Protein AF-0000000084345417 (afdb_homodimer)

Nearest PDB structures (foldseek):
  3d70-assembly1_A-2  TM=6.637E-01  e=1.259E-17  synthetic construct
  3iao-assembly1_A-2  TM=6.964E-01  e=3.776E-16  Bacillus subtilis
  5xql-assembly1_A  TM=3.841E-01  e=1.115E-13  Pseudomonas aeruginosa
  5kax-assembly1_A  TM=7.139E-01  e=1.265E-06  Chlorobaculum tepidum TLS
  5xbi-assembly1_A  TM=6.398E-01  e=2.517E-05  Pseudomonas aeruginosa PAO1

Radius of gyration: 34.13 Å; Cα contacts (8 Å, |Δi|>4): 837; chains: 2; bounding box: 63×106×60 Å

Foldseek 3Di:
DVQWAWLVRLCVVLVHDSVVQVVCCVLPLQPAPDADPPPRTGTHHPVCSVSSVLVVLCVVLVNDSVNSNVQSVVVDPVSSVVVVVVSVVSVVVVVVVVVVVVVVVVLLVVLLVVLVVQVVDADWDKDWDAKFKKFKFFDFDDAPCSCVVQVVVSVVVCVVVVFAFHPKKWWKWFQDPVRDIGTTIIITTGDPPTPCPPDPGMDMDHTAMWTKHKDWNPCVVVVVVVVVVVCVVVVFDFGMKMKIWRPNDVPDPNTTMIMIITHTDDD/DVQWAWLVRLCVVLVHDSVVQVVCCVLPLQPAPDADPVPRTGTHHPVCSVSSVLVVLCVVLVNDSVNSNVQSVVVDPVSVVVVVVVSVVSVVVVVVVVVVVVVVVVLLVVLLVVLVVQVVDADWDKDWDAKFKKFKFFDFDDAPCSCVVQVVVSVVVCVVVVFAFHPKKWWKWFQDPVRDIGTTIIITTGDPPTPCPPDPGMDMDHTDMWTKHKDWNVCVVVVVVVVVVVCVVVVWDFGMKMKIWRPNDVPDPNTTMIMIITHTDDD

Solvent-accessible surface area (backbone atoms only — not comparable to full-atom values): 28546 Å² total; per-residue (Å²): 118,88,46,40,37,42,48,67,53,45,18,63,76,68,69,44,56,58,67,53,53,51,49,32,32,73,65,57,53,44,69,58,76,41,63,40,86,86,80,60,48,44,21,34,42,73,79,49,49,60,54,50,53,52,51,53,44,40,46,75,71,65,52,49,69,67,61,47,29,56,49,51,66,64,58,40,52,69,59,45,51,54,53,48,50,52,50,39,51,52,34,52,50,48,38,52,53,34,48,51,43,39,50,53,51,51,52,50,51,50,46,25,51,50,26,45,57,51,62,70,46,82,49,83,42,78,44,77,41,70,64,41,49,26,41,46,28,72,23,84,52,66,61,95,66,50,37,42,34,34,48,48,55,33,50,52,53,35,60,77,64,69,58,51,65,44,92,46,35,34,37,35,33,38,50,44,97,87,67,49,76,42,51,46,26,31,36,34,27,45,38,85,83,40,85,74,66,89,45,97,44,56,46,74,46,73,58,44,44,22,43,32,37,53,36,36,68,87,40,44,69,61,45,51,50,51,52,51,50,52,30,54,75,67,72,47,64,66,62,42,36,34,38,36,60,37,53,58,51,76,68,45,74,79,68,39,38,34,34,39,39,30,51,52,65,79,126,120,86,46,39,36,42,47,68,55,47,19,62,76,68,70,43,55,56,67,54,53,52,49,33,32,74,64,58,55,44,69,59,75,41,62,41,86,88,79,60,48,44,21,33,43,72,80,49,49,59,54,51,53,50,50,52,46,40,45,76,72,64,51,50,68,66,62,47,29,56,51,51,66,63,58,39,51,69,60,44,52,53,52,48,52,52,50,38,52,52,35,51,50,49,37,52,52,35,50,50,42,40,50,52,50,50,51,49,52,50,45,25,52,49,27,46,57,53,63,70,48,79,51,82,40,79,45,78,42,70,63,41,49,26,42,47,29,73,25,83,50,67,62,95,67,50,36,43,34,33,47,47,55,35,48,51,52,37,58,76,64,70,59,50,65,45,92,48,34,34,37,35,33,39,54,46,96,86,65,48,76,43,52,46,26,30,36,35,27,46,39,84,83,41,83,72,66,89,43,98,42,55,47,73,47,73,57,45,46,22,44,31,38,52,36,36,70,86,40,44,68,62,45,52,48,50,50,52,50,51,31,56,77,66,71,49,62,69,65,44,38,34,39,34,61,37,53,58,51,76,69,43,75,79,67,39,38,32,33,38,40,30,49,51,59,80,127

Structure (mmCIF, N/CA/C/O backbone):
data_AF-0000000084345417-model_v1
#
loop_
_entity.id
_entity.type
_entity.pdbx_description
1 polymer 'DNA-binding transcriptional regulator, MerR family'
#
loop_
_atom_site.group_PDB
_atom_site.id
_atom_site.type_symbol
_atom_site.label_atom_id
_atom_site.label_alt_id
_atom_site.label_comp_id
_atom_site.label_asym_id
_atom_site.label_entity_id
_atom_site.label_seq_id
_atom_site.pdbx_PDB_ins_code
_atom_site.Cartn_x
_atom_site.Cartn_y
_atom_site.Cartn_z
_atom_site.occupancy
_atom_site.B_iso_or_equiv
_atom_site.auth_seq_id
_atom_site.auth_comp_id
_atom_site.auth_asym_id
_atom_site.auth_atom_id
_atom_site.pdbx_PDB_model_num
ATOM 1 N N . MET A 1 1 ? -18.344 36.188 8.891 1 42.53 1 MET A N 1
ATOM 2 C CA . MET A 1 1 ? -18.578 34.938 8.18 1 42.53 1 MET A CA 1
ATOM 3 C C . MET A 1 1 ? -17.531 34.719 7.102 1 42.53 1 MET A C 1
ATOM 5 O O . MET A 1 1 ? -17.312 33.594 6.664 1 42.53 1 MET A O 1
ATOM 9 N N . LYS A 1 2 ? -16.828 35.75 6.719 1 53.78 2 LYS A N 1
ATOM 10 C CA . LYS A 1 2 ? -15.945 35.812 5.555 1 53.78 2 LYS A CA 1
ATOM 11 C C . LYS A 1 2 ? -14.656 35.031 5.805 1 53.78 2 LYS A C 1
ATOM 13 O O . LYS A 1 2 ? -14.008 34.562 4.863 1 53.78 2 LYS A O 1
ATOM 18 N N . ASN A 1 3 ? -14.453 34.469 7.133 1 63.22 3 ASN A N 1
ATOM 19 C CA . ASN A 1 3 ? -13.148 33.875 7.469 1 63.22 3 ASN A CA 1
ATOM 20 C C . ASN A 1 3 ? -13.219 32.375 7.574 1 63.22 3 ASN A C 1
ATOM 22 O O . ASN A 1 3 ? -12.273 31.734 8.047 1 63.22 3 ASN A O 1
ATOM 26 N N . LEU A 1 4 ? -14.352 32.031 7.238 1 78.5 4 LEU A N 1
ATOM 27 C CA . LEU A 1 4 ? -14.633 30.609 7.332 1 78.5 4 LEU A CA 1
ATOM 28 C C . LEU A 1 4 ? -14.883 30 5.953 1 78.5 4 LEU A C 1
ATOM 30 O O . LEU A 1 4 ? -15.211 30.719 5.008 1 78.5 4 LEU A O 1
ATOM 34 N N . PHE A 1 5 ? -14.539 28.812 5.812 1 86.5 5 PHE A N 1
ATOM 35 C CA . PHE A 1 5 ? -14.797 28.062 4.59 1 86.5 5 PHE A CA 1
ATOM 36 C C . PHE A 1 5 ? -16.156 27.375 4.648 1 86.5 5 PHE A C 1
ATOM 38 O O . PHE A 1 5 ? -16.484 26.719 5.633 1 86.5 5 PHE A O 1
ATOM 45 N N . SER A 1 6 ? -16.812 27.688 3.621 1 89.31 6 SER A N 1
ATOM 46 C CA . SER A 1 6 ? -18.062 26.938 3.535 1 89.31 6 SER A CA 1
ATOM 47 C C . SER A 1 6 ? -17.797 25.438 3.359 1 89.31 6 SER A C 1
ATOM 49 O O . SER A 1 6 ? -16.703 25.047 2.965 1 89.31 6 SER A O 1
ATOM 51 N N . ILE A 1 7 ? -18.828 24.672 3.66 1 93.62 7 ILE A N 1
ATOM 52 C CA . ILE A 1 7 ? -18.688 23.234 3.549 1 93.62 7 ILE A CA 1
ATOM 53 C C . ILE A 1 7 ? -18.359 22.844 2.107 1 93.62 7 ILE A C 1
ATOM 55 O O . ILE A 1 7 ? -17.609 21.906 1.862 1 93.62 7 ILE A O 1
ATOM 59 N N . GLY A 1 8 ? -18.891 23.547 1.134 1 92.31 8 GLY A N 1
ATOM 60 C CA . GLY A 1 8 ? -18.594 23.312 -0.269 1 92.31 8 GLY A CA 1
ATOM 61 C C . GLY A 1 8 ? -17.141 23.594 -0.624 1 92.31 8 GLY A C 1
ATOM 62 O O . GLY A 1 8 ? -16.516 22.828 -1.359 1 92.31 8 GLY A O 1
ATOM 63 N N . GLU A 1 9 ? -16.641 24.688 -0.145 1 87.81 9 GLU A N 1
ATOM 64 C CA . GLU A 1 9 ? -15.242 25.047 -0.381 1 87.81 9 GLU A CA 1
ATOM 65 C C . GLU A 1 9 ? -14.297 24 0.229 1 87.81 9 GLU A C 1
ATOM 67 O O . GLU A 1 9 ? -13.32 23.594 -0.402 1 87.81 9 GLU A O 1
ATOM 72 N N . VAL A 1 10 ? -14.617 23.656 1.466 1 91.5 10 VAL A N 1
ATOM 73 C CA . VAL A 1 10 ? -13.805 22.672 2.15 1 91.5 10 VAL A CA 1
ATOM 74 C C . VAL A 1 10 ? -13.812 21.359 1.359 1 91.5 10 VAL A C 1
ATOM 76 O O . VAL A 1 10 ? -12.766 20.734 1.175 1 91.5 10 VAL A O 1
ATOM 79 N N . ALA A 1 11 ? -14.93 21.016 0.907 1 93.81 11 ALA A N 1
ATOM 80 C CA . ALA A 1 11 ? -15.07 19.781 0.126 1 93.81 11 ALA A CA 1
ATOM 81 C C . ALA A 1 11 ? -14.156 19.797 -1.096 1 93.81 11 ALA A C 1
ATOM 83 O O . ALA A 1 11 ? -13.492 18.812 -1.396 1 93.81 11 ALA A O 1
ATOM 84 N N . LYS A 1 12 ? -14.094 20.891 -1.739 1 88.5 12 LYS A N 1
ATOM 85 C CA . LYS A 1 12 ? -13.273 21.031 -2.938 1 88.5 12 LYS A CA 1
ATOM 86 C C . LYS A 1 12 ? -11.781 21.016 -2.594 1 88.5 12 LYS A C 1
ATOM 88 O O . LYS A 1 12 ? -11.008 20.281 -3.213 1 88.5 12 LYS A O 1
ATOM 93 N N . ILE A 1 13 ? -11.414 21.781 -1.613 1 85.81 13 ILE A N 1
ATOM 94 C CA . ILE A 1 13 ? -10.008 21.953 -1.25 1 85.81 13 ILE A CA 1
ATOM 95 C C . ILE A 1 13 ? -9.445 20.625 -0.733 1 85.81 13 ILE A C 1
ATOM 97 O O . ILE A 1 13 ? -8.32 20.25 -1.082 1 85.81 13 ILE A O 1
ATOM 101 N N . LYS A 1 14 ? -10.258 19.953 0.09 1 90.12 14 LYS A N 1
ATOM 102 C CA . LYS A 1 14 ? -9.758 18.766 0.772 1 90.12 14 LYS A CA 1
ATOM 103 C C . LYS A 1 14 ? -10.156 17.5 0.031 1 90.12 14 LYS A C 1
ATOM 105 O O . LYS A 1 14 ? -9.82 16.391 0.458 1 90.12 14 LYS A O 1
ATOM 110 N N . LYS A 1 15 ? -10.82 17.719 -1.081 1 89.75 15 LYS A N 1
ATOM 111 C CA . LYS A 1 15 ? -11.234 16.609 -1.924 1 89.75 15 LYS A CA 1
ATOM 112 C C . LYS A 1 15 ? -11.984 15.547 -1.111 1 89.75 15 LYS A C 1
ATOM 114 O O . LYS A 1 15 ? -11.625 14.367 -1.141 1 89.75 15 LYS A O 1
ATOM 119 N N . ILE A 1 16 ? -12.977 15.961 -0.481 1 94.5 16 ILE A N 1
ATOM 120 C CA . ILE A 1 16 ? -13.883 15.125 0.304 1 94.5 16 ILE A CA 1
ATOM 121 C C . ILE A 1 16 ? -15.328 15.523 0.021 1 94.5 16 ILE A C 1
ATOM 123 O O . ILE A 1 16 ? -15.609 16.672 -0.334 1 94.5 16 ILE A O 1
ATOM 127 N N . SER A 1 17 ? -16.203 14.633 0.092 1 96 17 SER A N 1
ATOM 128 C CA . SER A 1 17 ? -17.594 14.938 -0.248 1 96 17 SER A CA 1
ATOM 129 C C . SER A 1 17 ? -18.266 15.727 0.862 1 96 17 SER A C 1
ATOM 131 O O . SER A 1 17 ? -17.922 15.586 2.035 1 96 17 SER A O 1
ATOM 133 N N . ILE A 1 18 ? -19.219 16.5 0.461 1 96.38 18 ILE A N 1
ATOM 134 C CA . ILE A 1 18 ? -20.031 17.234 1.415 1 96.38 18 ILE A CA 1
ATOM 135 C C . ILE A 1 18 ? -20.75 16.266 2.338 1 96.38 18 ILE A C 1
ATOM 137 O O . ILE A 1 18 ? -20.875 16.5 3.541 1 96.38 18 ILE A O 1
ATOM 141 N N . LYS A 1 19 ? -21.172 15.18 1.768 1 96.69 19 LYS A N 1
ATOM 142 C CA . LYS A 1 19 ? -21.859 14.141 2.529 1 96.69 19 LYS A CA 1
ATOM 143 C C . LYS A 1 19 ? -20.984 13.617 3.662 1 96.69 19 LYS A C 1
ATOM 145 O O . LYS A 1 19 ? -21.453 13.438 4.785 1 96.69 19 LYS A O 1
ATOM 150 N N . ALA A 1 20 ? -19.797 13.438 3.418 1 95.94 20 ALA A N 1
ATOM 151 C CA . ALA A 1 20 ? -18.859 12.953 4.434 1 95.94 20 ALA A CA 1
ATOM 152 C C . ALA A 1 20 ? -18.688 13.977 5.551 1 95.94 20 ALA A C 1
ATOM 154 O O . ALA A 1 20 ? -18.703 13.625 6.73 1 95.94 20 ALA A O 1
ATOM 155 N N . LEU A 1 21 ? -18.516 15.258 5.18 1 96.94 21 LEU A N 1
ATOM 156 C CA . LEU A 1 21 ? -18.375 16.328 6.168 1 96.94 21 LEU A CA 1
ATOM 157 C C . LEU A 1 21 ? -19.578 16.391 7.082 1 96.94 21 LEU A C 1
ATOM 159 O O . LEU A 1 21 ? -19.453 16.531 8.297 1 96.94 21 LEU A O 1
ATOM 163 N N . ARG A 1 22 ? -20.734 16.234 6.496 1 95.62 22 ARG A N 1
ATOM 164 C CA . ARG A 1 22 ? -21.969 16.234 7.281 1 95.62 22 ARG A CA 1
ATOM 165 C C . ARG A 1 22 ? -22.016 15.023 8.219 1 95.62 22 ARG A C 1
ATOM 167 O O . ARG A 1 22 ? -22.438 15.148 9.367 1 95.62 22 ARG A O 1
ATOM 174 N N . TYR A 1 23 ? -21.656 13.945 7.68 1 96.25 23 TYR A N 1
ATOM 175 C CA . TYR A 1 23 ? -21.641 12.727 8.484 1 96.25 23 TYR A CA 1
ATOM 176 C C . TYR A 1 23 ? -20.688 12.867 9.664 1 96.25 23 TYR A C 1
ATOM 178 O O . TYR A 1 23 ? -21.031 12.484 10.789 1 96.25 23 TYR A O 1
ATOM 186 N N . TYR A 1 24 ? -19.469 13.375 9.422 1 95.56 24 TYR A N 1
ATOM 187 C CA . TYR A 1 24 ? -18.484 13.539 10.477 1 95.56 24 TYR A CA 1
ATOM 188 C C . TYR A 1 24 ? -18.984 14.5 11.547 1 95.56 24 TYR A C 1
ATOM 190 O O . TYR A 1 24 ? -18.719 14.312 12.734 1 95.56 24 TYR A O 1
ATOM 198 N N . HIS A 1 25 ? -19.672 15.547 11.117 1 95.12 25 HIS A N 1
ATOM 199 C CA . HIS A 1 25 ? -20.297 16.453 12.062 1 95.12 25 HIS A CA 1
ATOM 200 C C . HIS A 1 25 ? -21.344 15.734 12.914 1 95.12 25 HIS A C 1
ATOM 202 O O . HIS A 1 25 ? -21.328 15.852 14.141 1 95.12 25 HIS A O 1
ATOM 208 N N . LYS A 1 26 ? -22.156 14.984 12.266 1 94.88 26 LYS A N 1
ATOM 209 C CA . LYS A 1 26 ? -23.203 14.234 12.953 1 94.88 26 LYS A CA 1
ATOM 210 C C . LYS A 1 26 ? -22.609 13.281 13.984 1 94.88 26 LYS A C 1
ATOM 212 O O . LYS A 1 26 ? -23.156 13.117 15.078 1 94.88 26 LYS A O 1
ATOM 217 N N . MET A 1 27 ? -21.531 12.719 13.688 1 94.56 27 MET A N 1
ATOM 218 C CA . MET A 1 27 ? -20.906 11.719 14.539 1 94.56 27 MET A CA 1
ATOM 219 C C . MET A 1 27 ? -20.047 12.375 15.609 1 94.56 27 MET A C 1
ATOM 221 O O . MET A 1 27 ? -19.469 11.695 16.453 1 94.56 27 MET A O 1
ATOM 225 N N . GLY A 1 28 ? -19.781 13.688 15.492 1 92 28 GLY A N 1
ATOM 226 C CA . GLY A 1 28 ? -19.047 14.422 16.516 1 92 28 GLY A CA 1
ATOM 227 C C . GLY A 1 28 ? -17.547 14.391 16.312 1 92 28 GLY A C 1
ATOM 228 O O . GLY A 1 28 ? -16.797 14.711 17.234 1 92 28 GLY A O 1
ATOM 229 N N . ILE A 1 29 ? -17.078 14.008 15.188 1 93.38 29 ILE A N 1
ATOM 230 C CA . ILE A 1 29 ? -15.656 13.875 14.922 1 93.38 29 ILE A CA 1
ATOM 231 C C . ILE A 1 29 ? -15.117 15.18 14.344 1 93.38 29 ILE A C 1
ATOM 233 O O . ILE A 1 29 ? -13.93 15.492 14.508 1 93.38 29 ILE A O 1
ATOM 237 N N . LEU A 1 30 ? -15.984 15.914 13.617 1 93.81 30 LEU A N 1
ATOM 238 C CA . LEU A 1 30 ? -15.641 17.203 13.008 1 93.81 30 LEU A CA 1
ATOM 239 C C . LEU A 1 30 ? -16.812 18.172 13.094 1 93.81 30 LEU A C 1
ATOM 241 O O . LEU A 1 30 ? -17.688 18.172 12.234 1 93.81 30 LEU A O 1
ATOM 245 N N . ILE A 1 31 ? -16.734 18.984 14.062 1 92.19 31 ILE A N 1
ATOM 246 C CA . ILE A 1 31 ? -17.797 19.953 14.273 1 92.19 31 ILE A CA 1
ATOM 247 C C . ILE A 1 31 ? -17.469 21.25 13.562 1 92.19 31 ILE A C 1
ATOM 249 O O . ILE A 1 31 ? -16.391 21.828 13.766 1 92.19 31 ILE A O 1
ATOM 253 N N . PRO A 1 32 ? -18.406 21.719 12.727 1 93.5 32 PRO A N 1
ATOM 254 C CA . PRO A 1 32 ? -18.141 23 12.078 1 93.5 32 PRO A CA 1
ATOM 255 C C . PRO A 1 32 ? -17.906 24.125 13.078 1 93.5 32 PRO A C 1
ATOM 257 O O . PRO A 1 32 ? -18.516 24.141 14.148 1 93.5 32 PRO A O 1
ATOM 260 N N . ARG A 1 33 ? -17.047 25.031 12.711 1 88.44 33 ARG A N 1
ATOM 261 C CA . ARG A 1 33 ? -16.766 26.188 13.562 1 88.44 33 ARG A CA 1
ATOM 262 C C . ARG A 1 33 ? -17.984 27.078 13.703 1 88.44 33 ARG A C 1
ATOM 264 O O . ARG A 1 33 ? -18.219 27.672 14.758 1 88.44 33 ARG A O 1
ATOM 271 N N . TYR A 1 34 ? -18.766 27.125 12.602 1 89.69 34 TYR A N 1
ATOM 272 C CA . TYR A 1 34 ? -19.969 27.969 12.594 1 89.69 34 TYR A CA 1
ATOM 273 C C . TYR A 1 34 ? -21.062 27.359 11.734 1 89.69 34 TYR A C 1
ATOM 275 O O . TYR A 1 34 ? -20.781 26.766 10.688 1 89.69 34 TYR A O 1
ATOM 283 N N . ILE A 1 35 ? -22.281 27.453 12.195 1 92.44 35 ILE A N 1
ATOM 284 C CA . ILE A 1 35 ? -23.453 27.062 11.422 1 92.44 35 ILE A CA 1
ATOM 285 C C . ILE A 1 35 ? -24.406 28.234 11.297 1 92.44 35 ILE A C 1
ATOM 287 O O . ILE A 1 35 ? -24.844 28.797 12.305 1 92.44 35 ILE A O 1
ATOM 291 N N . ASP A 1 36 ? -24.641 28.484 10.086 1 90.94 36 ASP A N 1
ATOM 292 C CA . ASP A 1 36 ? -25.562 29.594 9.859 1 90.94 36 ASP A CA 1
ATOM 293 C C . ASP A 1 36 ? -26.953 29.281 10.43 1 90.94 36 ASP A C 1
ATOM 295 O O . ASP A 1 36 ? -27.547 28.266 10.094 1 90.94 36 ASP A O 1
ATOM 299 N N . LYS A 1 37 ? -27.422 30.141 11.227 1 90.38 37 LYS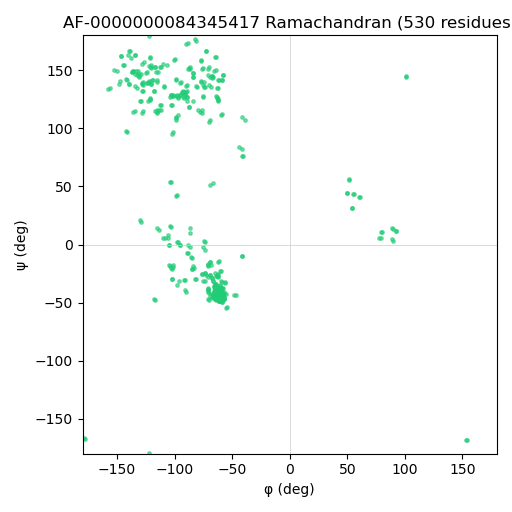 A N 1
ATOM 300 C CA . LYS A 1 37 ? -28.672 29.891 11.945 1 90.38 37 LYS A CA 1
ATOM 301 C C . LYS A 1 37 ? -29.875 29.938 11 1 90.38 37 LYS A C 1
ATOM 303 O O . LYS A 1 37 ? -30.906 29.312 11.258 1 90.38 37 LYS A O 1
ATOM 308 N N . TYR A 1 38 ? -29.797 30.672 9.945 1 91.25 38 TYR A N 1
ATOM 309 C CA . TYR A 1 38 ? -30.906 30.844 9.023 1 91.25 38 TYR A CA 1
ATOM 310 C C . TYR A 1 38 ? -30.875 29.797 7.922 1 91.25 38 TYR A C 1
ATOM 312 O O . TYR A 1 38 ? -31.906 29.188 7.598 1 91.25 38 TYR A O 1
ATOM 320 N N . THR A 1 39 ? -29.703 29.469 7.387 1 89.81 39 THR A N 1
ATOM 321 C CA . THR A 1 39 ? -29.594 28.578 6.238 1 89.81 39 THR A CA 1
ATOM 322 C C . THR A 1 39 ? -29.172 27.172 6.676 1 89.81 39 THR A C 1
ATOM 324 O O . THR A 1 39 ? -29.359 26.203 5.934 1 89.81 39 THR A O 1
ATOM 327 N N . GLY A 1 40 ? -28.578 27.141 7.844 1 90.81 40 GLY A N 1
ATOM 328 C CA . GLY A 1 40 ? -28.047 25.859 8.305 1 90.81 40 GLY A CA 1
ATOM 329 C C . GLY A 1 40 ? -26.719 25.5 7.684 1 90.81 40 GLY A C 1
ATOM 330 O O . GLY A 1 40 ? -26.188 24.406 7.918 1 90.81 40 GLY A O 1
ATOM 331 N N . TYR A 1 41 ? -26.234 26.406 6.961 1 91.12 41 TYR A N 1
ATOM 332 C CA . TYR A 1 41 ? -24.984 26.141 6.238 1 91.12 41 TYR A CA 1
ATOM 333 C C . TYR A 1 41 ? -23.812 26.062 7.195 1 91.12 41 TYR A C 1
ATOM 335 O O . TYR A 1 41 ? -23.719 26.828 8.156 1 91.12 41 TYR A O 1
ATOM 343 N N . ARG A 1 42 ? -22.938 25.078 6.98 1 93.38 42 ARG A N 1
ATOM 344 C CA . ARG A 1 42 ? -21.797 24.812 7.859 1 93.38 42 ARG A CA 1
ATOM 345 C C . ARG A 1 42 ? -20.547 25.516 7.348 1 93.38 42 ARG A C 1
ATOM 347 O O . ARG A 1 42 ? -20.281 25.516 6.145 1 93.38 42 ARG A O 1
ATOM 354 N N . TYR A 1 43 ? -19.797 26.062 8.281 1 91.12 43 TYR A N 1
ATOM 355 C CA . TYR A 1 43 ? -18.547 26.75 7.98 1 91.12 43 TYR A CA 1
ATOM 356 C C . TYR A 1 43 ? -17.422 26.203 8.844 1 91.12 43 TYR A C 1
ATOM 358 O O . TYR A 1 43 ? -17.609 25.922 10.031 1 91.12 43 TYR A O 1
ATOM 366 N N . TYR A 1 44 ? -16.234 26.047 8.195 1 91.31 44 TYR A N 1
ATOM 367 C CA . TYR A 1 44 ? -15.055 25.516 8.859 1 91.31 44 TYR A CA 1
ATOM 368 C C . TYR A 1 44 ? -13.906 26.516 8.828 1 91.31 44 TYR A C 1
ATOM 370 O O . TYR A 1 44 ? -13.844 27.359 7.938 1 91.31 44 TYR A O 1
ATOM 378 N N . SER A 1 45 ? -13.094 26.375 9.812 1 85.31 45 SER A N 1
ATOM 379 C CA . SER A 1 45 ? -11.898 27.219 9.875 1 85.31 45 SER A CA 1
ATOM 380 C C . SER A 1 45 ? -10.664 26.453 9.383 1 85.31 45 SER A C 1
ATOM 382 O O . SER A 1 45 ? -10.672 25.234 9.32 1 85.31 45 SER A O 1
ATOM 384 N N . ILE A 1 46 ? -9.648 27.172 8.992 1 83.19 46 ILE A N 1
ATOM 385 C CA . ILE A 1 46 ? -8.43 26.625 8.398 1 83.19 46 ILE A CA 1
ATOM 386 C C . ILE A 1 46 ? -7.777 25.641 9.375 1 83.19 46 ILE A C 1
ATOM 388 O O . ILE A 1 46 ? -7.18 24.641 8.961 1 83.19 46 ILE A O 1
ATOM 392 N N . ASP A 1 47 ? -7.922 25.891 10.656 1 82.06 47 ASP A N 1
ATOM 393 C CA . ASP A 1 47 ? -7.273 25.062 11.656 1 82.06 47 ASP A CA 1
ATOM 394 C C . ASP A 1 47 ? -7.906 23.672 11.703 1 82.06 47 ASP A C 1
ATOM 396 O O . ASP A 1 47 ? -7.332 22.734 12.273 1 82.06 47 ASP A O 1
ATOM 400 N N . GLN A 1 48 ? -9.07 23.547 11.102 1 88.69 48 GLN A N 1
ATOM 401 C CA . GLN A 1 48 ? -9.758 22.25 11.102 1 88.69 48 GLN A CA 1
ATOM 402 C C . GLN A 1 48 ? -9.328 21.406 9.906 1 88.69 48 GLN A C 1
ATOM 404 O O . GLN A 1 48 ? -9.656 20.219 9.836 1 88.69 48 GLN A O 1
ATOM 409 N N . PHE A 1 49 ? -8.562 21.984 9.016 1 88.81 49 PHE A N 1
ATOM 410 C CA . PHE A 1 49 ? -8.172 21.297 7.793 1 88.81 49 PHE A CA 1
ATOM 411 C C . PHE A 1 49 ? -7.297 20.078 8.117 1 88.81 49 PHE A C 1
ATOM 413 O O . PHE A 1 49 ? -7.434 19.031 7.492 1 88.81 49 PHE A O 1
ATOM 420 N N . ILE A 1 50 ? -6.531 20.266 9.078 1 89.62 50 ILE A N 1
ATOM 421 C CA . ILE A 1 50 ? -5.633 19.172 9.453 1 89.62 50 ILE A CA 1
ATOM 422 C C . ILE A 1 50 ? -6.441 17.984 9.961 1 89.62 50 ILE A C 1
ATOM 424 O O . ILE A 1 50 ? -6.078 16.828 9.734 1 89.62 50 ILE A O 1
ATOM 428 N N . TYR A 1 51 ? -7.535 18.266 10.672 1 93.19 51 TYR A N 1
ATOM 429 C CA . TYR A 1 51 ? -8.398 17.188 11.156 1 93.19 51 TYR A CA 1
ATOM 430 C C . TYR A 1 51 ? -8.969 16.391 9.992 1 93.19 51 TYR A C 1
ATOM 432 O O . TYR A 1 51 ? -9.047 15.156 10.07 1 93.19 51 TYR A O 1
ATOM 440 N N . ILE A 1 52 ? -9.305 17.109 9 1 94.12 52 ILE A N 1
ATOM 441 C CA . ILE A 1 52 ? -9.891 16.484 7.828 1 94.12 52 ILE A CA 1
ATOM 442 C C . ILE A 1 52 ? -8.875 15.523 7.199 1 94.12 52 ILE A C 1
ATOM 444 O O . ILE A 1 52 ? -9.211 14.391 6.852 1 94.12 52 ILE A O 1
ATOM 448 N N . ASP A 1 53 ? -7.699 15.977 7.074 1 92.5 53 ASP A N 1
ATOM 449 C CA . ASP A 1 53 ? -6.652 15.133 6.504 1 92.5 53 ASP A CA 1
ATOM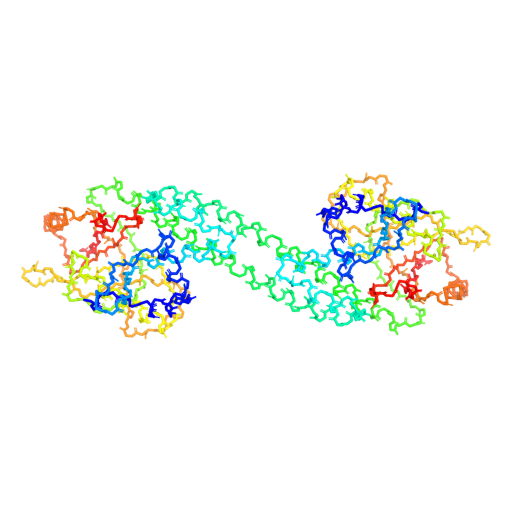 450 C C . ASP A 1 53 ? -6.43 13.883 7.352 1 92.5 53 ASP A C 1
ATOM 452 O O . ASP A 1 53 ? -6.27 12.781 6.812 1 92.5 53 ASP A O 1
ATOM 456 N N . ILE A 1 54 ? -6.402 14.078 8.633 1 94.38 54 ILE A N 1
ATOM 457 C CA . ILE A 1 54 ? -6.207 12.969 9.562 1 94.38 54 ILE A CA 1
ATOM 458 C C . ILE A 1 54 ? -7.352 11.969 9.414 1 94.38 54 ILE A C 1
ATOM 460 O O . ILE A 1 54 ? -7.121 10.766 9.281 1 94.38 54 ILE A O 1
ATOM 464 N N . ILE A 1 55 ? -8.555 12.484 9.414 1 96.06 55 ILE A N 1
ATOM 465 C CA . ILE A 1 55 ? -9.742 11.641 9.305 1 96.06 55 ILE A CA 1
ATOM 466 C C . ILE A 1 55 ? -9.695 10.859 7.988 1 96.06 55 ILE A C 1
ATOM 468 O O . ILE A 1 55 ? -9.906 9.641 7.977 1 96.06 55 ILE A O 1
ATOM 472 N N . LYS A 1 56 ? -9.375 11.508 6.898 1 94.5 56 LYS A N 1
ATOM 473 C CA . LYS A 1 56 ? -9.297 10.867 5.59 1 94.5 56 LYS A CA 1
ATOM 474 C C . LYS A 1 56 ? -8.273 9.734 5.59 1 94.5 56 LYS A C 1
ATOM 476 O O . LYS A 1 56 ? -8.555 8.641 5.094 1 94.5 56 LYS A O 1
ATOM 481 N N . GLY A 1 57 ? -7.121 10.055 6.082 1 93.81 57 GLY A N 1
ATOM 482 C CA . GLY A 1 57 ? -6.078 9.039 6.137 1 93.81 57 GLY A CA 1
ATOM 483 C C . GLY A 1 57 ? -6.465 7.836 6.969 1 93.81 57 GLY A C 1
ATOM 484 O O . GLY A 1 57 ? -6.25 6.695 6.551 1 93.81 57 GLY A O 1
ATOM 485 N N . CYS A 1 58 ? -7.043 8.102 8.117 1 95.88 58 CYS A N 1
ATOM 486 C CA . CYS A 1 58 ? -7.453 7.027 9.016 1 95.88 58 CYS A CA 1
ATOM 487 C C . CYS A 1 58 ? -8.547 6.18 8.375 1 95.88 58 CYS A C 1
ATOM 489 O O . CYS A 1 58 ? -8.523 4.949 8.469 1 95.88 58 CYS A O 1
ATOM 491 N N . ARG A 1 59 ? -9.461 6.848 7.734 1 94.81 59 ARG A N 1
ATOM 492 C CA . ARG A 1 59 ? -10.547 6.133 7.07 1 94.81 59 ARG A CA 1
ATOM 493 C C . ARG A 1 59 ? -10.008 5.25 5.949 1 94.81 59 ARG A C 1
ATOM 495 O O . ARG A 1 59 ? -10.492 4.133 5.746 1 94.81 59 ARG A O 1
ATOM 502 N N . ALA A 1 60 ? -9.086 5.773 5.246 1 92 60 ALA A N 1
ATOM 503 C CA . ALA A 1 60 ? -8.469 5.004 4.168 1 92 60 ALA A CA 1
ATOM 504 C C . ALA A 1 60 ? -7.824 3.729 4.707 1 92 60 ALA A C 1
ATOM 506 O O . ALA A 1 60 ? -7.703 2.734 3.986 1 92 60 ALA A O 1
ATOM 507 N N . LEU A 1 61 ? -7.496 3.727 5.98 1 93.69 61 LEU A N 1
ATOM 508 C CA . LEU A 1 61 ? -6.848 2.588 6.617 1 93.69 61 LEU A CA 1
ATOM 509 C C . LEU A 1 61 ? -7.875 1.682 7.289 1 93.69 61 LEU A C 1
ATOM 511 O O . LEU A 1 61 ? -7.508 0.71 7.957 1 93.69 61 LEU A O 1
ATOM 515 N N . GLY A 1 62 ? -9.133 2.057 7.203 1 92 62 GLY A N 1
ATOM 516 C CA . GLY A 1 62 ? -10.188 1.213 7.738 1 92 62 GLY A CA 1
ATOM 517 C C . GLY A 1 62 ? -10.555 1.549 9.172 1 92 62 GLY A C 1
ATOM 518 O O . GLY A 1 62 ? -11.258 0.788 9.836 1 92 62 GLY A O 1
ATOM 519 N N . THR A 1 63 ? -10.078 2.641 9.625 1 95.38 63 THR A N 1
ATOM 520 C CA . THR A 1 63 ? -10.414 3.053 10.984 1 95.38 63 THR A CA 1
ATOM 521 C C . THR A 1 63 ? -11.914 3.301 11.117 1 95.38 63 THR A C 1
ATOM 523 O O . THR A 1 63 ? -12.531 3.922 10.25 1 95.38 63 THR A O 1
ATOM 526 N N . SER A 1 64 ? -12.43 2.811 12.133 1 95.56 64 SER A N 1
ATOM 527 C CA . SER A 1 64 ? -13.867 2.967 12.328 1 95.56 64 SER A CA 1
ATOM 528 C C . SER A 1 64 ? -14.203 4.371 12.82 1 95.56 64 SER A C 1
ATOM 530 O O . SER A 1 64 ? -13.352 5.055 13.398 1 95.56 64 SER A O 1
ATOM 532 N N . ILE A 1 65 ? -15.43 4.738 12.602 1 95.31 65 ILE A N 1
ATOM 533 C CA . ILE A 1 65 ? -15.93 6.031 13.062 1 95.31 65 ILE A CA 1
ATOM 534 C C . ILE A 1 65 ? -15.906 6.078 14.594 1 95.31 65 ILE A C 1
ATOM 536 O O . ILE A 1 65 ? -15.57 7.109 15.18 1 95.31 65 ILE A O 1
ATOM 540 N N . VAL A 1 66 ? -16.141 4.98 15.203 1 95.25 66 VAL A N 1
ATOM 541 C CA . VAL A 1 66 ? -16.156 4.895 16.656 1 95.25 66 VAL A CA 1
ATOM 542 C C . VAL A 1 66 ? -14.766 5.176 17.203 1 95.25 66 VAL A C 1
ATOM 544 O O . VAL A 1 66 ? -14.617 5.926 18.172 1 95.25 66 VAL A O 1
ATOM 547 N N . GLU A 1 67 ? -13.789 4.582 16.656 1 94.56 67 GLU A N 1
ATOM 548 C CA . GLU A 1 67 ? -12.406 4.828 17.062 1 94.56 67 GLU A CA 1
ATOM 549 C C . GLU A 1 67 ? -12.039 6.305 16.906 1 94.56 67 GLU A C 1
ATOM 551 O O . GLU A 1 67 ? -11.391 6.887 17.766 1 94.56 67 GLU A O 1
ATOM 556 N N . LEU A 1 68 ? -12.43 6.887 15.805 1 95.69 68 LEU A N 1
ATOM 557 C CA . LEU A 1 68 ? -12.141 8.297 15.555 1 95.69 68 LEU A CA 1
ATOM 558 C C . LEU A 1 68 ? -12.867 9.188 16.562 1 95.69 68 LEU A C 1
ATOM 560 O O . LEU A 1 68 ? -12.312 10.18 17.031 1 95.69 68 LEU A O 1
ATOM 564 N N . GLN A 1 69 ? -14.07 8.797 16.891 1 94.94 69 GLN A N 1
ATOM 565 C CA . GLN A 1 69 ? -14.828 9.539 17.891 1 94.94 69 GLN A CA 1
ATOM 566 C C . GLN A 1 69 ? -14.078 9.602 19.219 1 94.94 69 GLN A C 1
ATOM 568 O O . GLN A 1 69 ? -14 10.656 19.844 1 94.94 69 GLN A O 1
ATOM 573 N N . GLN A 1 70 ? -13.578 8.523 19.609 1 93.81 70 GLN A N 1
ATOM 574 C CA . GLN A 1 70 ? -12.844 8.453 20.859 1 93.81 70 GLN A CA 1
ATOM 575 C C . GLN A 1 70 ? -11.617 9.352 20.828 1 93.81 70 GLN A C 1
ATOM 577 O O . GLN A 1 70 ? -11.336 10.07 21.797 1 93.81 70 GLN A O 1
ATOM 582 N N . ILE A 1 71 ? -10.922 9.398 19.781 1 92.81 71 ILE A N 1
ATOM 583 C CA . ILE A 1 71 ? -9.68 10.156 19.656 1 92.81 71 ILE A CA 1
ATOM 584 C C . ILE A 1 71 ? -9.992 11.656 19.641 1 92.81 71 ILE A C 1
ATOM 586 O O . ILE A 1 71 ? -9.336 12.43 20.344 1 92.81 71 ILE A O 1
ATOM 590 N N . PHE A 1 72 ? -11.031 12.078 18.953 1 91.19 72 PHE A N 1
ATOM 591 C CA . PHE A 1 72 ? -11.32 13.492 18.781 1 91.19 72 PHE A CA 1
ATOM 592 C C . PHE A 1 72 ? -12.109 14.039 19.969 1 91.19 72 PHE A C 1
ATOM 594 O O . PHE A 1 72 ? -12.117 15.242 20.219 1 91.19 72 PHE A O 1
ATOM 601 N N . LYS A 1 73 ? -12.75 13.148 20.688 1 87.88 73 LYS A N 1
ATOM 602 C CA . LYS A 1 73 ? -13.422 13.562 21.922 1 87.88 73 LYS A CA 1
ATOM 603 C C . LYS A 1 73 ? -12.406 13.898 23 1 87.88 73 LYS A C 1
ATOM 605 O O . LYS A 1 73 ? -12.602 14.844 23.781 1 87.88 73 LYS A O 1
ATOM 610 N N . ASP A 1 74 ? -11.383 13.164 23.078 1 89.12 74 ASP A N 1
ATOM 611 C CA . ASP A 1 74 ? -10.359 13.344 24.109 1 89.12 74 ASP A CA 1
ATOM 612 C C . ASP A 1 74 ? -9.609 14.656 23.906 1 89.12 74 ASP A C 1
ATOM 614 O O . ASP A 1 74 ? -9.125 15.25 24.875 1 89.12 74 ASP A O 1
ATOM 618 N N . CYS A 1 75 ? -9.492 15.117 22.766 1 89.12 75 CYS A N 1
ATOM 619 C CA . CYS A 1 75 ? -8.797 16.359 22.406 1 89.12 75 CYS A CA 1
ATOM 620 C C . CYS A 1 75 ? -7.398 16.391 23.031 1 89.12 75 CYS A C 1
ATOM 622 O O . CYS A 1 75 ? -7.016 17.375 23.656 1 89.12 75 CYS A O 1
ATOM 624 N N . ASN A 1 76 ? -6.719 15.312 22.953 1 93.38 76 ASN A N 1
ATOM 625 C CA . ASN A 1 76 ? -5.359 15.148 23.469 1 93.38 76 ASN A CA 1
ATOM 626 C C . ASN A 1 76 ? -4.363 14.898 22.344 1 93.38 76 ASN A C 1
ATOM 628 O O . ASN A 1 76 ? -4.379 13.836 21.719 1 93.38 76 ASN A O 1
ATOM 632 N N . THR A 1 77 ? -3.504 15.852 22.156 1 94.38 77 THR A N 1
ATOM 633 C CA . THR A 1 77 ? -2.568 15.812 21.047 1 94.38 77 THR A CA 1
ATOM 634 C C . THR A 1 77 ? -1.632 14.609 21.156 1 94.38 77 THR A C 1
ATOM 636 O O . THR A 1 77 ? -1.374 13.922 20.172 1 94.38 77 THR A O 1
ATOM 639 N N . ASP A 1 78 ? -1.166 14.367 22.359 1 95.06 78 ASP A N 1
ATOM 640 C CA . ASP A 1 78 ? -0.241 13.25 22.547 1 95.06 78 ASP A CA 1
ATOM 641 C C . ASP A 1 78 ? -0.923 11.914 22.266 1 95.06 78 ASP A C 1
ATOM 643 O O . ASP A 1 78 ? -0.316 11.016 21.688 1 95.06 78 ASP A O 1
ATOM 647 N N . LYS A 1 79 ? -2.143 11.797 22.734 1 95.5 79 LYS A N 1
ATOM 648 C CA . LYS A 1 79 ? -2.908 10.586 22.438 1 95.5 79 LYS A CA 1
ATOM 649 C C . LYS A 1 79 ? -3.137 10.43 20.938 1 95.5 79 LYS A C 1
ATOM 651 O O . LYS A 1 79 ? -3.035 9.328 20.406 1 95.5 79 LYS A O 1
ATOM 656 N N . LEU A 1 80 ? -3.443 11.516 20.297 1 95.44 80 LEU A N 1
ATOM 657 C CA . LEU A 1 80 ? -3.623 11.492 18.859 1 95.44 80 LEU A CA 1
ATOM 658 C C . LEU A 1 80 ? -2.354 11.023 18.156 1 95.44 80 LEU A C 1
ATOM 660 O O . LEU A 1 80 ? -2.408 10.18 17.266 1 95.44 80 LEU A O 1
ATOM 664 N N . LEU A 1 81 ? -1.213 11.547 18.562 1 96.56 81 LEU A N 1
ATOM 665 C CA . LEU A 1 81 ? 0.049 11.203 17.922 1 96.56 81 LEU A CA 1
ATOM 666 C C . LEU A 1 81 ? 0.373 9.727 18.109 1 96.56 81 LEU A C 1
ATOM 668 O O . LEU A 1 81 ? 0.896 9.07 17.203 1 96.56 81 LEU A O 1
ATOM 672 N N . LYS A 1 82 ? 0.087 9.195 19.281 1 96.69 82 LYS A N 1
ATOM 673 C CA . LYS A 1 82 ? 0.279 7.773 19.531 1 96.69 82 LYS A CA 1
ATOM 674 C C . LYS A 1 82 ? -0.618 6.926 18.641 1 96.69 82 LYS A C 1
ATOM 676 O O . LYS A 1 82 ? -0.177 5.914 18.094 1 96.69 82 LYS A O 1
ATOM 681 N N . PHE A 1 83 ? -1.804 7.348 18.578 1 97 83 PHE A N 1
ATOM 682 C CA . PHE A 1 83 ? -2.764 6.688 17.703 1 97 83 PHE A CA 1
ATOM 683 C C . PHE A 1 83 ? -2.283 6.703 16.266 1 97 83 PHE A C 1
ATOM 685 O O . PHE A 1 83 ? -2.334 5.684 15.578 1 97 83 PHE A O 1
ATOM 692 N N . LEU A 1 84 ? -1.781 7.82 15.766 1 97.12 84 LEU A N 1
ATOM 693 C CA . LEU A 1 84 ? -1.317 7.973 14.391 1 97.12 84 LEU A CA 1
ATOM 694 C C . LEU A 1 84 ? -0.076 7.121 14.133 1 97.12 84 LEU A C 1
ATOM 696 O O . LEU A 1 84 ? 0.141 6.648 13.016 1 97.12 84 LEU A O 1
ATOM 700 N N . LYS A 1 85 ? 0.713 6.957 15.18 1 97.5 85 LYS A N 1
ATOM 701 C CA . LYS A 1 85 ? 1.864 6.066 15.055 1 97.5 85 LYS A CA 1
ATOM 702 C C . LYS A 1 85 ? 1.424 4.641 14.742 1 97.5 85 LYS A C 1
ATOM 704 O O . LYS A 1 85 ? 2.047 3.955 13.93 1 97.5 85 LYS A O 1
ATOM 709 N N . LEU A 1 86 ? 0.417 4.254 15.438 1 97.31 86 LEU A N 1
ATOM 710 C CA . LEU A 1 86 ? -0.148 2.939 15.156 1 97.31 86 LEU A CA 1
ATOM 711 C C . LEU A 1 86 ? -0.672 2.867 13.727 1 97.31 86 LEU A C 1
ATOM 713 O O . LEU A 1 86 ? -0.461 1.869 13.031 1 97.31 86 LEU A O 1
ATOM 717 N N . LYS A 1 87 ? -1.355 3.883 13.289 1 97.25 87 LYS A N 1
ATOM 718 C CA . LYS A 1 87 ? -1.89 3.936 11.93 1 97.25 87 LYS A CA 1
ATOM 719 C C . LYS A 1 87 ? -0.767 3.943 10.898 1 97.25 87 LYS A C 1
ATOM 721 O O . LYS A 1 87 ? -0.907 3.367 9.812 1 97.25 87 LYS A O 1
ATOM 726 N N . ARG A 1 88 ? 0.278 4.598 11.234 1 97.88 88 ARG A N 1
ATOM 727 C CA . ARG A 1 88 ? 1.451 4.594 10.367 1 97.88 88 ARG A CA 1
ATOM 728 C C . ARG A 1 88 ? 1.948 3.174 10.117 1 97.88 88 ARG A C 1
ATOM 730 O O . ARG A 1 88 ? 2.248 2.801 8.984 1 97.88 88 ARG A O 1
ATOM 737 N N . SER A 1 89 ? 2.031 2.406 11.172 1 97.94 89 SER A N 1
ATOM 738 C CA . SER A 1 89 ? 2.459 1.015 11.07 1 97.94 89 SER A CA 1
ATOM 739 C C . SER A 1 89 ? 1.481 0.195 10.234 1 97.94 89 SER A C 1
ATOM 741 O O . SER A 1 89 ? 1.895 -0.659 9.453 1 97.94 89 SER A O 1
ATOM 743 N N . GLU A 1 90 ? 0.241 0.442 10.469 1 97.31 90 GLU A N 1
ATOM 744 C CA . GLU A 1 90 ? -0.775 -0.238 9.672 1 97.31 90 GLU A CA 1
ATOM 745 C C . GLU A 1 90 ? -0.621 0.084 8.188 1 97.31 90 GLU A C 1
ATOM 747 O O . GLU A 1 90 ? -0.791 -0.791 7.332 1 97.31 90 GLU A O 1
ATOM 752 N N . ALA A 1 91 ? -0.368 1.347 7.863 1 97.56 91 ALA A N 1
ATOM 753 C CA . ALA A 1 91 ? -0.146 1.751 6.48 1 97.56 91 ALA A CA 1
ATOM 754 C C . ALA A 1 91 ? 1.061 1.031 5.883 1 97.56 91 ALA A C 1
ATOM 756 O O . ALA A 1 91 ? 1.021 0.585 4.734 1 97.56 91 ALA A O 1
ATOM 757 N N . GLU A 1 92 ? 2.1 0.873 6.656 1 98.06 92 GLU A N 1
ATOM 758 C CA . GLU A 1 92 ? 3.287 0.149 6.215 1 98.06 92 GLU A CA 1
ATOM 759 C C . GLU A 1 92 ? 2.967 -1.316 5.93 1 98.06 92 GLU A C 1
ATOM 761 O O . GLU A 1 92 ? 3.449 -1.883 4.949 1 98.06 92 GLU A O 1
ATOM 766 N N . GLU A 1 93 ? 2.217 -1.861 6.809 1 97.06 93 GLU A N 1
ATOM 767 C CA . GLU A 1 93 ? 1.794 -3.244 6.602 1 97.06 93 GLU A CA 1
ATOM 768 C C . GLU A 1 93 ? 0.975 -3.385 5.324 1 97.06 93 GLU A C 1
ATOM 770 O O . GLU A 1 93 ? 1.106 -4.375 4.602 1 97.06 93 GLU A O 1
ATOM 775 N N . ASN A 1 94 ? 0.126 -2.449 5.113 1 95.88 94 ASN A N 1
ATOM 776 C CA . ASN A 1 94 ? -0.669 -2.441 3.889 1 95.88 94 ASN A CA 1
ATOM 777 C C . ASN A 1 94 ? 0.214 -2.367 2.646 1 95.88 94 ASN A C 1
ATOM 779 O O . ASN A 1 94 ? -0.035 -3.062 1.66 1 95.88 94 ASN A O 1
ATOM 783 N N . ILE A 1 95 ? 1.184 -1.524 2.672 1 97.56 95 ILE A N 1
ATOM 784 C CA . ILE A 1 95 ? 2.117 -1.395 1.56 1 97.56 95 ILE A CA 1
ATOM 785 C C . ILE A 1 95 ? 2.789 -2.74 1.29 1 97.56 95 ILE A C 1
ATOM 787 O O . ILE A 1 95 ? 2.9 -3.166 0.138 1 97.56 95 ILE A O 1
ATOM 791 N N . THR A 1 96 ? 3.215 -3.414 2.348 1 97 96 THR A N 1
ATOM 792 C CA . THR A 1 96 ? 3.861 -4.715 2.217 1 97 96 THR A CA 1
ATOM 793 C C . THR A 1 96 ? 2.93 -5.715 1.539 1 97 96 THR A C 1
ATOM 795 O O . THR A 1 96 ? 3.344 -6.445 0.635 1 97 96 THR A O 1
ATOM 798 N N . LYS A 1 97 ? 1.747 -5.746 1.979 1 95 97 LYS A N 1
ATOM 799 C CA . LYS A 1 97 ? 0.75 -6.641 1.397 1 95 97 LYS A CA 1
ATOM 800 C C . LYS A 1 97 ? 0.542 -6.344 -0.084 1 95 97 LYS A C 1
ATOM 802 O O . LYS A 1 97 ? 0.472 -7.262 -0.903 1 95 97 LYS A O 1
ATOM 807 N N . MET A 1 98 ? 0.415 -5.066 -0.448 1 97 98 MET A N 1
ATOM 808 C CA . MET A 1 98 ? 0.214 -4.684 -1.843 1 97 98 MET A CA 1
ATOM 809 C C . MET A 1 98 ? 1.421 -5.07 -2.691 1 97 98 MET A C 1
ATOM 811 O O . MET A 1 98 ? 1.268 -5.516 -3.83 1 97 98 MET A O 1
ATOM 815 N N . ASN A 1 99 ? 2.576 -4.906 -2.137 1 97.19 99 ASN A N 1
ATOM 816 C CA . ASN A 1 99 ? 3.783 -5.305 -2.852 1 97.19 99 ASN A CA 1
ATOM 817 C C . ASN A 1 99 ? 3.801 -6.809 -3.125 1 97.19 99 ASN A C 1
ATOM 819 O O . ASN A 1 99 ? 4.238 -7.242 -4.191 1 97.19 99 ASN A O 1
ATOM 823 N N . GLU A 1 100 ? 3.387 -7.578 -2.152 1 93.88 100 GLU A N 1
ATOM 824 C CA . GLU A 1 100 ? 3.299 -9.023 -2.346 1 93.88 100 GLU A CA 1
ATOM 825 C C . GLU A 1 100 ? 2.324 -9.375 -3.465 1 93.88 100 GLU A C 1
ATOM 827 O O . GLU A 1 100 ? 2.596 -10.258 -4.281 1 93.88 100 GLU A O 1
ATOM 832 N N . ILE A 1 101 ? 1.224 -8.703 -3.475 1 95.06 101 ILE A N 1
ATOM 833 C CA . ILE A 1 101 ? 0.217 -8.93 -4.504 1 95.06 101 ILE A CA 1
ATOM 834 C C . ILE A 1 101 ? 0.803 -8.609 -5.879 1 95.06 101 ILE A C 1
ATOM 836 O O . ILE A 1 101 ? 0.671 -9.398 -6.816 1 95.06 101 ILE A O 1
ATOM 840 N N . ILE A 1 102 ? 1.457 -7.469 -5.973 1 96.88 102 ILE A N 1
ATOM 841 C CA . ILE A 1 102 ? 2.07 -7.051 -7.227 1 96.88 102 ILE A CA 1
ATOM 842 C C . ILE A 1 102 ? 3.1 -8.086 -7.668 1 96.88 102 ILE A C 1
ATOM 844 O O . ILE A 1 102 ? 3.105 -8.508 -8.828 1 96.88 102 ILE A O 1
ATOM 848 N N . LYS A 1 103 ? 3.932 -8.523 -6.762 1 94.25 103 LYS A N 1
ATOM 849 C CA . LYS A 1 103 ? 4.953 -9.523 -7.059 1 94.25 103 LYS A CA 1
ATOM 850 C C . LYS A 1 103 ? 4.324 -10.812 -7.586 1 94.25 103 LYS A C 1
ATOM 852 O O . LYS A 1 103 ? 4.785 -11.367 -8.586 1 94.25 103 LYS A O 1
ATOM 857 N N . ASN A 1 104 ? 3.334 -11.258 -6.918 1 92.5 104 ASN A N 1
ATOM 858 C CA . ASN A 1 104 ? 2.664 -12.492 -7.332 1 92.5 104 ASN A CA 1
ATOM 859 C C . ASN A 1 104 ? 2.055 -12.359 -8.727 1 92.5 104 ASN A C 1
ATOM 861 O O . ASN A 1 104 ? 2.137 -13.281 -9.531 1 92.5 104 ASN A O 1
ATOM 865 N N . ILE A 1 105 ? 1.445 -11.234 -8.969 1 95.25 105 ILE A N 1
ATOM 866 C CA . ILE A 1 105 ? 0.852 -10.992 -10.281 1 95.25 105 ILE A CA 1
ATOM 867 C C . ILE A 1 105 ? 1.942 -10.992 -11.344 1 95.25 105 ILE A C 1
ATOM 869 O O . ILE A 1 105 ? 1.79 -11.609 -12.398 1 95.25 105 ILE A O 1
ATOM 873 N N . ASP A 1 106 ? 3.023 -10.305 -11.062 1 95.62 106 ASP A N 1
ATOM 874 C CA . ASP A 1 106 ? 4.125 -10.227 -12.016 1 95.62 106 ASP A CA 1
ATOM 875 C C . ASP A 1 106 ? 4.707 -11.609 -12.297 1 95.62 106 ASP A C 1
ATOM 877 O O . ASP A 1 106 ? 4.965 -11.953 -13.453 1 95.62 106 ASP A O 1
ATOM 881 N N . ILE A 1 107 ? 4.914 -12.391 -11.258 1 92.12 107 ILE A N 1
ATOM 882 C CA . ILE A 1 107 ? 5.457 -13.734 -11.406 1 92.12 107 ILE A CA 1
ATOM 883 C C . ILE A 1 107 ? 4.531 -14.57 -12.281 1 92.12 107 ILE A C 1
ATOM 885 O O . ILE A 1 107 ? 4.984 -15.266 -13.195 1 92.12 107 ILE A O 1
ATOM 889 N N . LEU A 1 108 ? 3.273 -14.516 -12.031 1 93.19 108 LEU A N 1
ATOM 890 C CA . LEU A 1 108 ? 2.297 -15.273 -12.812 1 93.19 108 LEU A CA 1
ATOM 891 C C . LEU A 1 108 ? 2.316 -14.844 -14.273 1 93.19 108 LEU A C 1
ATOM 893 O O . LEU A 1 108 ? 2.371 -15.688 -15.172 1 93.19 108 LEU A O 1
ATOM 897 N N . ASN A 1 109 ? 2.262 -13.531 -14.461 1 94.81 109 ASN A N 1
ATOM 898 C CA . ASN A 1 109 ? 2.277 -13 -15.812 1 94.81 109 ASN A CA 1
ATOM 899 C C . ASN A 1 109 ? 3.521 -13.445 -16.578 1 94.81 109 ASN A C 1
ATOM 901 O O . ASN A 1 109 ? 3.424 -13.891 -17.719 1 94.81 109 ASN A O 1
ATOM 905 N N . ILE A 1 110 ? 4.609 -13.352 -15.984 1 93.81 110 ILE A N 1
ATOM 906 C CA . ILE A 1 110 ? 5.871 -13.727 -16.609 1 93.81 110 ILE A CA 1
ATOM 907 C C . ILE A 1 110 ? 5.875 -15.227 -16.906 1 93.81 110 ILE A C 1
ATOM 909 O O . ILE A 1 110 ? 6.285 -15.648 -17.984 1 93.81 110 ILE A O 1
ATOM 913 N N . SER A 1 111 ? 5.41 -16.016 -15.953 1 92.44 111 SER A N 1
ATOM 914 C CA . SER A 1 111 ? 5.383 -17.469 -16.109 1 92.44 111 SER A CA 1
ATOM 915 C C . SER A 1 111 ? 4.496 -17.875 -17.281 1 92.44 111 SER A C 1
ATOM 917 O O . SER A 1 111 ? 4.883 -18.703 -18.109 1 92.44 111 SER A O 1
ATOM 919 N N . VAL A 1 112 ? 3.361 -17.266 -17.359 1 94.56 112 VAL A N 1
ATOM 920 C CA . VAL A 1 112 ? 2.434 -17.609 -18.438 1 94.56 112 VAL A CA 1
ATOM 921 C C . VAL A 1 112 ? 3.023 -17.172 -19.781 1 94.56 112 VAL A C 1
ATOM 923 O O . VAL A 1 112 ? 3.01 -17.938 -20.75 1 94.56 112 VAL A O 1
ATOM 926 N N . GLU A 1 113 ? 3.555 -15.977 -19.828 1 94.56 113 GLU A N 1
ATOM 927 C CA . GLU A 1 113 ? 4.148 -15.469 -21.062 1 94.56 113 GLU A CA 1
ATOM 928 C C . GLU A 1 113 ? 5.32 -16.344 -21.5 1 94.56 113 GLU A C 1
ATOM 930 O O . GLU A 1 113 ? 5.434 -16.688 -22.688 1 94.56 113 GLU A O 1
ATOM 935 N N . ASN A 1 114 ? 6.156 -16.672 -20.609 1 94.19 114 ASN A N 1
ATOM 936 C CA . ASN A 1 114 ? 7.281 -17.547 -20.906 1 94.19 114 ASN A CA 1
ATOM 937 C C . ASN A 1 114 ? 6.809 -18.906 -21.422 1 94.19 114 ASN A C 1
ATOM 939 O O . ASN A 1 114 ? 7.359 -19.438 -22.375 1 94.19 114 ASN A O 1
ATOM 943 N N . SER A 1 115 ? 5.828 -19.469 -20.75 1 95.19 115 SER A N 1
ATOM 944 C CA . SER A 1 115 ? 5.277 -20.75 -21.172 1 95.19 115 SER A CA 1
ATOM 945 C C . SER A 1 115 ? 4.719 -20.688 -22.578 1 95.19 115 SER A C 1
ATOM 947 O O . SER A 1 115 ? 4.953 -21.594 -23.391 1 95.19 115 SER A O 1
ATOM 949 N N . LYS A 1 116 ? 4.051 -19.625 -22.828 1 94.62 116 LYS A N 1
ATOM 950 C CA . LYS A 1 116 ? 3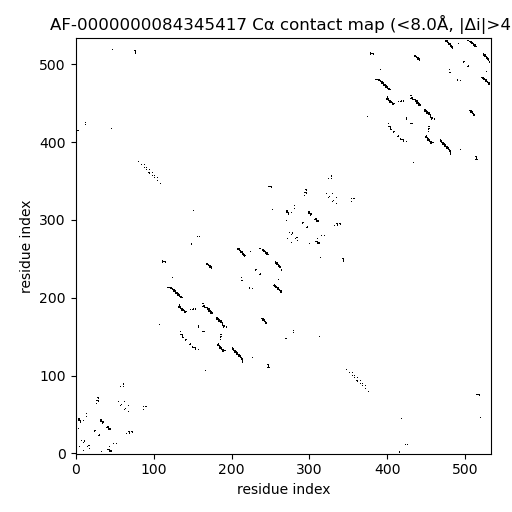.5 -19.453 -24.172 1 94.62 116 LYS A CA 1
ATOM 951 C C . LYS A 1 116 ? 4.613 -19.359 -25.219 1 94.62 116 LYS A C 1
ATOM 953 O O . LYS A 1 116 ? 4.508 -19.922 -26.297 1 94.62 116 LYS A O 1
ATOM 958 N N . ASN A 1 117 ? 5.645 -18.656 -24.891 1 95.38 117 ASN A N 1
ATOM 959 C CA . ASN A 1 117 ? 6.773 -18.516 -25.812 1 95.38 117 ASN A CA 1
ATOM 960 C C . ASN A 1 117 ? 7.477 -19.844 -26.047 1 95.38 117 ASN A C 1
ATOM 962 O O . ASN A 1 117 ? 7.871 -20.156 -27.172 1 95.38 117 ASN A O 1
ATOM 966 N N . ILE A 1 118 ? 7.637 -20.625 -25.047 1 95.31 118 ILE A N 1
ATOM 967 C CA . ILE A 1 118 ? 8.273 -21.938 -25.156 1 95.31 118 ILE A CA 1
ATOM 968 C C . ILE A 1 118 ? 7.438 -22.844 -26.047 1 95.31 118 ILE A C 1
ATOM 970 O O . ILE A 1 118 ? 7.984 -23.562 -26.875 1 95.31 118 ILE A O 1
ATOM 974 N N . LEU A 1 119 ? 6.145 -22.672 -25.891 1 94.94 119 LEU A N 1
ATOM 975 C CA . LEU A 1 119 ? 5.227 -23.547 -26.609 1 94.94 119 LEU A CA 1
ATOM 976 C C . LEU A 1 119 ? 5.238 -23.234 -28.109 1 94.94 119 LEU A C 1
ATOM 978 O O . LEU A 1 119 ? 4.852 -24.078 -28.922 1 94.94 119 LEU A O 1
ATOM 982 N N . LYS A 1 120 ? 5.703 -22.125 -28.438 1 94.25 120 LYS A N 1
ATOM 983 C CA . LYS A 1 120 ? 5.746 -21.734 -29.844 1 94.25 120 LYS A CA 1
ATOM 984 C C . LYS A 1 120 ? 6.766 -22.578 -30.609 1 94.25 120 LYS A C 1
ATOM 986 O O . LYS A 1 120 ? 6.648 -22.75 -31.828 1 94.25 120 LYS A O 1
ATOM 991 N N . ASN A 1 121 ? 7.746 -23.062 -29.922 1 92.38 121 ASN A N 1
ATOM 992 C CA . ASN A 1 121 ? 8.773 -23.875 -30.547 1 92.38 121 ASN A CA 1
ATOM 993 C C . ASN A 1 121 ? 8.516 -25.359 -30.344 1 92.38 121 ASN A C 1
ATOM 995 O O . ASN A 1 121 ? 8.789 -25.906 -29.266 1 92.38 121 ASN A O 1
ATOM 999 N N . ASN A 1 122 ? 8.148 -26.062 -31.422 1 91.94 122 ASN A N 1
ATOM 1000 C CA . ASN A 1 122 ? 7.758 -27.453 -31.312 1 91.94 122 ASN A CA 1
ATOM 1001 C C . ASN A 1 122 ? 8.859 -28.391 -31.797 1 91.94 122 ASN A C 1
ATOM 1003 O O . ASN A 1 122 ? 8.609 -29.562 -32.094 1 91.94 122 ASN A O 1
ATOM 1007 N N . LYS A 1 123 ? 9.984 -27.859 -31.906 1 95.12 123 LYS A N 1
ATOM 1008 C CA . LYS A 1 123 ? 11.109 -28.656 -32.375 1 95.12 123 LYS A CA 1
ATOM 1009 C C . LYS A 1 123 ? 12.117 -28.906 -31.266 1 95.12 123 LYS A C 1
ATOM 1011 O O . LYS A 1 123 ? 12.117 -28.219 -30.25 1 95.12 123 LYS A O 1
ATOM 1016 N N . ILE A 1 124 ? 12.844 -30 -31.469 1 96.19 124 ILE A N 1
ATOM 1017 C CA . ILE A 1 124 ? 13.938 -30.266 -30.562 1 96.19 124 ILE A CA 1
ATOM 1018 C C . ILE A 1 124 ? 14.969 -29.141 -30.641 1 96.19 124 ILE A C 1
ATOM 1020 O O . ILE A 1 124 ? 15.406 -28.766 -31.734 1 96.19 124 ILE A O 1
ATOM 1024 N N . THR A 1 125 ? 15.312 -28.5 -29.562 1 94.62 125 THR A N 1
ATOM 1025 C CA . THR A 1 125 ? 16.25 -27.391 -29.516 1 94.62 125 THR A CA 1
ATOM 1026 C C . THR A 1 125 ? 17.25 -27.562 -28.375 1 94.62 125 THR A C 1
ATOM 1028 O O . THR A 1 125 ? 16.953 -28.203 -27.375 1 94.62 125 THR A O 1
ATOM 1031 N N . ILE A 1 126 ? 18.422 -27.047 -28.594 1 92.38 126 ILE A N 1
ATOM 1032 C CA . ILE A 1 126 ? 19.422 -27 -27.531 1 92.38 126 ILE A CA 1
ATOM 1033 C C . ILE A 1 126 ? 19.391 -25.625 -26.859 1 92.38 126 ILE A C 1
ATOM 1035 O O . ILE A 1 126 ? 19.453 -24.594 -27.531 1 92.38 126 ILE A O 1
ATOM 1039 N N . LYS A 1 127 ? 19.266 -25.641 -25.562 1 94.06 127 LYS A N 1
ATOM 1040 C CA . LYS A 1 127 ? 19.219 -24.391 -24.781 1 94.06 127 LYS A CA 1
ATOM 1041 C C . LYS A 1 127 ? 20.188 -24.469 -23.609 1 94.06 127 LYS A C 1
ATOM 1043 O O . LYS A 1 127 ? 20.391 -25.531 -23.016 1 94.06 127 LYS A O 1
ATOM 1048 N N . PHE A 1 128 ? 20.75 -23.391 -23.25 1 94.81 128 PHE A N 1
ATOM 1049 C CA . PHE A 1 128 ? 21.609 -23.297 -22.078 1 94.81 128 PHE A CA 1
ATOM 1050 C C . PHE A 1 128 ? 20.797 -22.875 -20.859 1 94.81 128 PHE A C 1
ATOM 1052 O O . PHE A 1 128 ? 20 -21.938 -20.922 1 94.81 128 PHE A O 1
ATOM 1059 N N . PHE A 1 129 ? 20.984 -23.594 -19.766 1 94.69 129 PHE A N 1
ATOM 1060 C CA . PHE A 1 129 ? 20.375 -23.234 -18.5 1 94.69 129 PHE A CA 1
ATOM 1061 C C . PHE A 1 129 ? 21.438 -23.031 -17.422 1 94.69 129 PHE A C 1
ATOM 1063 O O . PHE A 1 129 ? 22.422 -23.766 -17.375 1 94.69 129 PHE A O 1
ATOM 1070 N N . GLU A 1 130 ? 21.234 -22 -16.578 1 93.44 130 GLU A N 1
ATOM 1071 C CA . GLU A 1 130 ? 22.047 -21.859 -15.367 1 93.44 130 GLU A CA 1
ATOM 1072 C C . GLU A 1 130 ? 21.672 -22.906 -14.32 1 93.44 130 GLU A C 1
ATOM 1074 O O . GLU A 1 130 ? 20.656 -23.594 -14.461 1 93.44 130 GLU A O 1
ATOM 1079 N N . GLN A 1 131 ? 22.5 -23.016 -13.383 1 93.25 131 GLN A N 1
ATOM 1080 C CA . GLN A 1 131 ? 22.172 -23.922 -12.289 1 93.25 131 GLN A CA 1
ATOM 1081 C C . GLN A 1 131 ? 20.906 -23.469 -11.57 1 93.25 131 GLN A C 1
ATOM 1083 O O . GLN A 1 131 ? 20.672 -22.281 -11.375 1 93.25 131 GLN A O 1
ATOM 1088 N N . ARG A 1 132 ? 20.094 -24.406 -11.188 1 92.81 132 ARG A N 1
ATOM 1089 C CA . ARG A 1 132 ? 18.844 -24.125 -10.484 1 92.81 132 ARG A CA 1
ATOM 1090 C C . ARG A 1 132 ? 18.766 -24.953 -9.203 1 92.81 132 ARG A C 1
ATOM 1092 O O . ARG A 1 132 ? 19.031 -26.156 -9.203 1 92.81 132 ARG A O 1
ATOM 1099 N N . TYR A 1 133 ? 18.438 -24.297 -8.156 1 91.5 133 TYR A N 1
ATOM 1100 C CA . TYR A 1 133 ? 18.172 -24.984 -6.898 1 91.5 133 TYR A CA 1
ATOM 1101 C C . TYR A 1 133 ? 16.688 -25.344 -6.777 1 91.5 133 TYR A C 1
ATOM 1103 O O . TYR A 1 133 ? 15.82 -24.484 -6.965 1 91.5 133 TYR A O 1
ATOM 1111 N N . VAL A 1 134 ? 16.5 -26.656 -6.477 1 93.62 134 VAL A N 1
ATOM 1112 C CA . VAL A 1 134 ? 15.102 -27.094 -6.395 1 93.62 134 VAL A CA 1
ATOM 1113 C C . VAL A 1 134 ? 14.883 -27.875 -5.109 1 93.62 134 VAL A C 1
ATOM 1115 O O . VAL A 1 134 ? 15.797 -28.562 -4.629 1 93.62 134 VAL A O 1
ATOM 1118 N N . ILE A 1 135 ? 13.781 -27.734 -4.527 1 92.88 135 ILE A N 1
ATOM 1119 C CA . ILE A 1 135 ? 13.336 -28.609 -3.451 1 92.88 135 ILE A CA 1
ATOM 1120 C C . ILE A 1 135 ? 12.57 -29.797 -4.035 1 92.88 135 ILE A C 1
ATOM 1122 O O . ILE A 1 135 ? 11.805 -29.641 -4.988 1 92.88 135 ILE A O 1
ATOM 1126 N N . THR A 1 136 ? 12.875 -31.047 -3.463 1 94 136 THR A N 1
ATOM 1127 C CA . THR A 1 136 ? 12.328 -32.25 -4.102 1 94 136 THR A CA 1
ATOM 1128 C C . THR A 1 136 ? 11.586 -33.094 -3.09 1 94 136 THR A C 1
ATOM 1130 O O . THR A 1 136 ? 11.773 -32.938 -1.881 1 94 136 THR A O 1
ATOM 1133 N N . ALA A 1 137 ? 10.711 -33.875 -3.557 1 92 137 ALA A N 1
ATOM 1134 C CA . ALA A 1 137 ? 10.07 -34.969 -2.867 1 92 137 ALA A CA 1
ATOM 1135 C C . ALA A 1 137 ? 10.023 -36.219 -3.758 1 92 137 ALA A C 1
ATOM 1137 O O . ALA A 1 137 ? 9.914 -36.094 -4.98 1 92 137 ALA A O 1
ATOM 1138 N N . PRO A 1 138 ? 10.125 -37.344 -3.131 1 93.12 138 PRO A N 1
ATOM 1139 C CA . PRO A 1 138 ? 10.086 -38.594 -3.934 1 93.12 138 PRO A CA 1
ATOM 1140 C C . PRO A 1 138 ? 8.797 -38.719 -4.738 1 93.12 138 PRO A C 1
ATOM 1142 O O . PRO A 1 138 ? 7.723 -38.344 -4.254 1 93.12 138 PRO A O 1
ATOM 1145 N N . CYS A 1 139 ? 8.961 -39.219 -5.91 1 93 139 CYS A N 1
ATOM 1146 C CA . CYS A 1 139 ? 7.844 -39.438 -6.82 1 93 139 CYS A C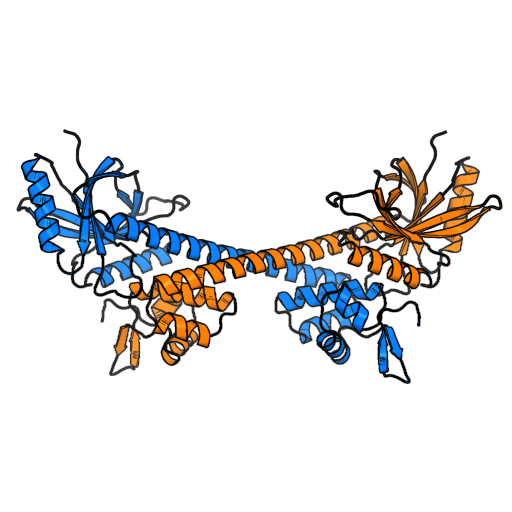A 1
ATOM 1147 C C . CYS A 1 139 ? 7.883 -40.875 -7.383 1 93 139 CYS A C 1
ATOM 1149 O O . CYS A 1 139 ? 8.867 -41.25 -8.008 1 93 139 CYS A O 1
ATOM 1151 N N . LYS A 1 140 ? 6.809 -41.594 -7.184 1 88.5 140 LYS A N 1
ATOM 1152 C CA . LYS A 1 140 ? 6.793 -43 -7.594 1 88.5 140 LYS A CA 1
ATOM 1153 C C . LYS A 1 140 ? 6.016 -43.188 -8.891 1 88.5 140 LYS A C 1
ATOM 1155 O O . LYS A 1 140 ? 6.246 -44.156 -9.625 1 88.5 140 LYS A O 1
ATOM 1160 N N . GLU A 1 141 ? 5.082 -42.344 -9.07 1 85.62 141 GLU A N 1
ATOM 1161 C CA . GLU A 1 141 ? 4.258 -42.438 -10.273 1 85.62 141 GLU A CA 1
ATOM 1162 C C . GLU A 1 141 ? 3.965 -41.062 -10.852 1 85.62 141 GLU A C 1
ATOM 1164 O O . GLU A 1 141 ? 3.801 -40.094 -10.109 1 85.62 141 GLU A O 1
ATOM 1169 N N . ALA A 1 142 ? 4.051 -41.031 -12.188 1 81.56 142 ALA A N 1
ATOM 1170 C CA . ALA A 1 142 ? 3.695 -39.844 -12.914 1 81.56 142 ALA A CA 1
ATOM 1171 C C . ALA A 1 142 ? 2.816 -40.156 -14.125 1 81.56 142 ALA A C 1
ATOM 1173 O O . ALA A 1 142 ? 2.697 -41.312 -14.516 1 81.56 142 ALA A O 1
ATOM 1174 N N . GLY A 1 143 ? 2.189 -39.125 -14.602 1 74.25 143 GLY A N 1
ATOM 1175 C CA . GLY A 1 143 ? 1.246 -39.312 -15.688 1 74.25 143 GLY A CA 1
ATOM 1176 C C . GLY A 1 143 ? -0.2 -39.312 -15.234 1 74.25 143 GLY A C 1
ATOM 1177 O O . GLY A 1 143 ? -0.502 -39.75 -14.125 1 74.25 143 GLY A O 1
ATOM 1178 N N . SER A 1 144 ? -1.091 -38.781 -16.031 1 68.44 144 SER A N 1
ATOM 1179 C CA . SER A 1 144 ? -2.52 -38.688 -15.758 1 68.44 144 SER A CA 1
ATOM 1180 C C . SER A 1 144 ? -2.771 -38 -14.406 1 68.44 144 SER A C 1
ATOM 1182 O O . SER A 1 144 ? -3.6 -38.469 -13.625 1 68.44 144 SER A O 1
ATOM 1184 N N . LEU A 1 145 ? -1.982 -37.156 -14.031 1 71.56 145 LEU A N 1
ATOM 1185 C CA . LEU A 1 145 ? -2.154 -36.312 -12.859 1 71.56 145 LEU A CA 1
ATOM 1186 C C . LEU A 1 145 ? -1.809 -37.062 -11.578 1 71.56 145 LEU A C 1
ATOM 1188 O O . LEU A 1 145 ? -2.025 -36.562 -10.477 1 71.56 145 LEU A O 1
ATOM 1192 N N . LYS A 1 146 ? -1.194 -38.281 -11.711 1 75.31 146 LYS A N 1
ATOM 1193 C CA . LYS A 1 146 ? -0.82 -39.062 -10.531 1 75.31 146 LYS A CA 1
ATOM 1194 C C . LYS A 1 146 ? 0.242 -38.312 -9.711 1 75.31 146 LYS A C 1
ATOM 1196 O O . LYS A 1 146 ? 0.325 -38.5 -8.492 1 75.31 146 LYS A O 1
ATOM 1201 N N . GLU A 1 147 ? 0.982 -37.5 -10.391 1 82.31 147 GLU A N 1
ATOM 1202 C CA . GLU A 1 147 ? 2.062 -36.781 -9.719 1 82.31 147 GLU A CA 1
ATOM 1203 C C . GLU A 1 147 ? 1.515 -35.75 -8.727 1 82.31 147 GLU A C 1
ATOM 1205 O O . GLU A 1 147 ? 2.25 -35.25 -7.879 1 82.31 147 GLU A O 1
ATOM 1210 N N . LEU A 1 148 ? 0.272 -35.375 -8.836 1 76.38 148 LEU A N 1
ATOM 1211 C CA . LEU A 1 148 ? -0.333 -34.344 -7.992 1 76.38 148 LEU A CA 1
ATOM 1212 C C . LEU A 1 148 ? -0.179 -34.719 -6.516 1 76.38 148 LEU A C 1
ATOM 1214 O O . LEU A 1 148 ? 0.009 -33.812 -5.676 1 76.38 148 LEU A O 1
ATOM 1218 N N . LEU A 1 149 ? -0.205 -36 -6.242 1 76.62 149 LEU A N 1
ATOM 1219 C CA . LEU A 1 149 ? -0.024 -36.5 -4.875 1 76.62 149 LEU A CA 1
ATOM 1220 C C . LEU A 1 149 ? 1.355 -36.094 -4.348 1 76.62 149 LEU A C 1
ATOM 1222 O O . LEU A 1 149 ? 1.487 -35.656 -3.203 1 76.62 149 LEU A O 1
ATOM 1226 N N . TYR A 1 150 ? 2.248 -36.25 -5.129 1 84.88 150 TYR A N 1
ATOM 1227 C CA . TYR A 1 150 ? 3.627 -36 -4.723 1 84.88 150 TYR A CA 1
ATOM 1228 C C . TYR A 1 150 ? 3.904 -34.5 -4.609 1 84.88 150 TYR A C 1
ATOM 1230 O O . TYR A 1 150 ? 4.684 -34.062 -3.758 1 84.88 150 TYR A O 1
ATOM 1238 N N . TYR A 1 151 ? 3.188 -33.781 -5.457 1 85.5 151 TYR A N 1
ATOM 1239 C CA . TYR A 1 151 ? 3.295 -32.312 -5.324 1 85.5 151 TYR A CA 1
ATOM 1240 C C . TYR A 1 151 ? 2.736 -31.859 -3.988 1 85.5 151 TYR A C 1
ATOM 1242 O O . TYR A 1 151 ? 3.242 -30.891 -3.398 1 85.5 151 TYR A O 1
ATOM 1250 N N . SER A 1 152 ? 1.71 -32.531 -3.566 1 80.88 152 SER A N 1
ATOM 1251 C CA . SER A 1 152 ? 1.125 -32.188 -2.273 1 80.88 152 SER A CA 1
ATOM 1252 C C . SER A 1 152 ? 2.121 -32.406 -1.14 1 80.88 152 SER A C 1
ATOM 1254 O O . SER A 1 152 ? 2.25 -31.562 -0.246 1 80.88 152 SER A O 1
ATOM 1256 N N . ASP A 1 153 ? 2.791 -33.5 -1.232 1 83.19 153 ASP A N 1
ATOM 1257 C CA . ASP A 1 153 ? 3.822 -33.781 -0.237 1 83.19 153 ASP A CA 1
ATOM 1258 C C . ASP A 1 153 ? 4.926 -32.719 -0.277 1 83.19 153 ASP A C 1
ATOM 1260 O O . ASP A 1 153 ? 5.406 -32.281 0.769 1 83.19 153 ASP A O 1
ATOM 1264 N N . LEU A 1 154 ? 5.227 -32.375 -1.424 1 88.94 154 LEU A N 1
ATOM 1265 C CA . LEU A 1 154 ? 6.254 -31.359 -1.605 1 88.94 154 LEU A CA 1
ATOM 1266 C C . LEU A 1 154 ? 5.812 -30.031 -0.998 1 88.94 154 LEU A C 1
ATOM 1268 O O . LEU A 1 154 ? 6.59 -29.375 -0.299 1 88.94 154 LEU A O 1
ATOM 1272 N N . GLU A 1 155 ? 4.605 -29.672 -1.192 1 85.12 155 GLU A N 1
ATOM 1273 C CA . GLU A 1 155 ? 4.074 -28.406 -0.693 1 85.12 155 GLU A CA 1
ATOM 1274 C C . GLU A 1 155 ? 4.082 -28.375 0.833 1 85.12 155 GLU A C 1
ATOM 1276 O O . GLU A 1 155 ? 4.344 -27.328 1.432 1 85.12 155 GLU A O 1
ATOM 1281 N N . LYS A 1 156 ? 3.748 -29.406 1.413 1 81.5 156 LYS A N 1
ATOM 1282 C CA . LYS A 1 156 ? 3.789 -29.484 2.871 1 81.5 156 LYS A CA 1
ATOM 1283 C C . LYS A 1 156 ? 5.199 -29.25 3.398 1 81.5 156 LYS A C 1
ATOM 1285 O O . LYS A 1 156 ? 5.383 -28.531 4.383 1 81.5 156 LYS A O 1
ATOM 1290 N N . THR A 1 157 ? 6.074 -29.859 2.701 1 83.38 157 THR A N 1
ATOM 1291 C CA . THR A 1 157 ? 7.473 -29.688 3.082 1 83.38 157 THR A CA 1
ATOM 1292 C C . THR A 1 157 ? 7.898 -28.234 2.941 1 83.38 157 THR A C 1
ATOM 1294 O O . THR A 1 157 ? 8.602 -27.703 3.803 1 83.38 157 THR A O 1
ATOM 1297 N N . ILE A 1 158 ? 7.492 -27.641 1.903 1 85.38 158 ILE A N 1
ATOM 1298 C CA . ILE A 1 158 ? 7.824 -26.25 1.629 1 85.38 158 ILE A CA 1
ATOM 1299 C C . ILE A 1 158 ? 7.246 -25.359 2.723 1 85.38 158 ILE A C 1
ATOM 1301 O O . ILE A 1 158 ? 7.934 -24.469 3.244 1 85.38 158 ILE A O 1
ATOM 1305 N N . GLU A 1 159 ? 6.062 -25.594 3.092 1 80.94 159 GLU A N 1
ATOM 1306 C CA . GLU A 1 159 ? 5.367 -24.812 4.105 1 80.94 159 GLU A CA 1
ATOM 1307 C C . GLU A 1 159 ? 6.023 -24.969 5.477 1 80.94 159 GLU A C 1
ATOM 1309 O O . GLU A 1 159 ? 6.238 -24 6.188 1 80.94 159 GLU A O 1
ATOM 1314 N N . ASP A 1 160 ? 6.324 -26.172 5.797 1 80.06 160 ASP A N 1
ATOM 1315 C CA . ASP A 1 160 ? 6.902 -26.5 7.098 1 80.06 160 ASP A CA 1
ATOM 1316 C C . ASP A 1 160 ? 8.266 -25.828 7.27 1 80.06 160 ASP A C 1
ATOM 1318 O O . ASP A 1 160 ? 8.68 -25.531 8.391 1 80.06 160 ASP A O 1
ATOM 1322 N N . ASN A 1 161 ? 8.883 -25.609 6.152 1 80.75 161 ASN A N 1
ATOM 1323 C CA . ASN A 1 161 ? 10.227 -25.047 6.223 1 80.75 161 ASN A CA 1
ATOM 1324 C C . ASN A 1 161 ? 10.242 -23.562 5.848 1 80.75 161 ASN A C 1
ATOM 1326 O O . ASN A 1 161 ? 11.305 -22.938 5.785 1 80.75 161 ASN A O 1
ATOM 1330 N N . ASN A 1 162 ? 9.133 -23.031 5.531 1 79.38 162 ASN A N 1
ATOM 1331 C CA . ASN A 1 162 ? 8.953 -21.625 5.195 1 79.38 162 ASN A CA 1
ATOM 1332 C C . ASN A 1 162 ? 9.875 -21.203 4.055 1 79.38 162 ASN A C 1
ATOM 1334 O O . ASN A 1 162 ? 10.57 -20.188 4.156 1 79.38 162 ASN A O 1
ATOM 1338 N N . LEU A 1 163 ? 9.914 -22.094 3.096 1 80.31 163 LEU A N 1
ATOM 1339 C CA . LEU A 1 163 ? 10.773 -21.828 1.951 1 80.31 163 LEU A CA 1
ATOM 1340 C C . LEU A 1 163 ? 10.062 -20.938 0.936 1 80.31 163 LEU A C 1
ATOM 1342 O O . LEU A 1 163 ? 8.844 -21.031 0.768 1 80.31 163 LEU A O 1
ATOM 1346 N N . ARG A 1 164 ? 10.906 -20.156 0.304 1 78.88 164 ARG A N 1
ATOM 1347 C CA . ARG A 1 164 ? 10.398 -19.344 -0.802 1 78.88 164 ARG A CA 1
ATOM 1348 C C . ARG A 1 164 ? 10.633 -20.047 -2.139 1 78.88 164 ARG A C 1
ATOM 1350 O O . ARG A 1 164 ? 11.773 -20.359 -2.482 1 78.88 164 ARG A O 1
ATOM 1357 N N . ILE A 1 165 ? 9.523 -20.109 -2.838 1 82.5 165 ILE A N 1
ATOM 1358 C CA . ILE A 1 165 ? 9.609 -20.938 -4.043 1 82.5 165 ILE A CA 1
ATOM 1359 C C . ILE A 1 165 ? 9.375 -20.062 -5.277 1 82.5 165 ILE A C 1
ATOM 1361 O O . ILE A 1 165 ? 8.766 -19 -5.184 1 82.5 165 ILE A O 1
ATOM 1365 N N . SER A 1 166 ? 9.969 -20.562 -6.32 1 78.62 166 SER A N 1
ATOM 1366 C CA . SER A 1 166 ? 9.633 -20.016 -7.629 1 78.62 166 SER A CA 1
ATOM 1367 C C . SER A 1 166 ? 8.461 -20.766 -8.258 1 78.62 166 SER A C 1
ATOM 1369 O O . SER A 1 166 ? 7.98 -21.75 -7.699 1 78.62 166 SER A O 1
ATOM 1371 N N . LEU A 1 167 ? 7.941 -20.328 -9.359 1 81.5 167 LEU A N 1
ATOM 1372 C CA . LEU A 1 167 ? 6.805 -20.953 -10.031 1 81.5 167 LEU A CA 1
ATOM 1373 C C . LEU A 1 167 ? 7.266 -22.062 -10.961 1 81.5 167 LEU A C 1
ATOM 1375 O O . LEU A 1 167 ? 6.453 -22.672 -11.664 1 81.5 167 LEU A O 1
ATOM 1379 N N . GLU A 1 168 ? 8.5 -22.516 -10.852 1 88.69 168 GLU A N 1
ATOM 1380 C CA . GLU A 1 168 ? 8.969 -23.656 -11.641 1 88.69 168 GLU A CA 1
ATOM 1381 C C . GLU A 1 168 ? 8.703 -24.969 -10.914 1 88.69 168 GLU A C 1
ATOM 1383 O O . GLU A 1 168 ? 9.055 -25.125 -9.742 1 88.69 168 GLU A O 1
ATOM 1388 N N . ARG A 1 169 ? 7.988 -25.797 -11.641 1 92.38 169 ARG A N 1
ATOM 1389 C CA . ARG A 1 169 ? 7.66 -27.109 -11.102 1 92.38 169 ARG A CA 1
ATOM 1390 C C . ARG A 1 169 ? 7.836 -28.188 -12.156 1 92.38 169 ARG A C 1
ATOM 1392 O O . ARG A 1 169 ? 7.652 -27.938 -13.352 1 92.38 169 ARG A O 1
ATOM 1399 N N . GLY A 1 170 ? 8.219 -29.375 -11.609 1 94.94 170 GLY A N 1
ATOM 1400 C CA . GLY A 1 170 ? 8.375 -30.469 -12.555 1 94.94 170 GLY A CA 1
ATOM 1401 C C . GLY A 1 170 ? 8.766 -31.781 -11.891 1 94.94 170 GLY A C 1
ATOM 1402 O O . GLY A 1 170 ? 8.531 -31.969 -10.703 1 94.94 170 GLY A O 1
ATOM 1403 N N . ILE A 1 171 ? 9.172 -32.688 -12.742 1 95.31 171 ILE A N 1
ATOM 1404 C CA . ILE A 1 171 ? 9.516 -34.031 -12.305 1 95.31 171 ILE A CA 1
ATOM 1405 C C . ILE A 1 171 ? 10.906 -34.406 -12.828 1 95.31 171 ILE A C 1
ATOM 1407 O O . ILE A 1 171 ? 11.242 -34.125 -13.977 1 95.31 171 ILE A O 1
ATOM 1411 N N . ILE A 1 172 ? 11.664 -35.031 -11.977 1 95.38 172 ILE A N 1
ATOM 1412 C CA . ILE A 1 172 ? 12.961 -35.562 -12.352 1 95.38 172 ILE A CA 1
ATOM 1413 C C . ILE A 1 172 ? 12.82 -37.062 -12.648 1 95.38 172 ILE A C 1
ATOM 1415 O O . ILE A 1 172 ? 12.273 -37.812 -11.844 1 95.38 172 ILE A O 1
ATOM 1419 N N . TYR A 1 173 ? 13.289 -37.438 -13.773 1 93.56 173 TYR A N 1
ATOM 1420 C CA . TYR A 1 173 ? 13.219 -38.844 -14.203 1 93.56 173 TYR A CA 1
ATOM 1421 C C . TYR A 1 173 ? 14.609 -39.469 -14.242 1 93.56 173 TYR A C 1
ATOM 1423 O O . TYR A 1 173 ? 15.609 -38.75 -14.414 1 93.56 173 TYR A O 1
ATOM 1431 N N . LYS A 1 174 ? 14.594 -40.75 -14.055 1 90.94 174 LYS A N 1
ATOM 1432 C CA . LYS A 1 174 ? 15.789 -41.562 -14.266 1 90.94 174 LYS A CA 1
ATOM 1433 C C . LYS A 1 174 ? 15.578 -42.531 -15.414 1 90.94 174 LYS A C 1
ATOM 1435 O O . LYS A 1 174 ? 14.469 -43.062 -15.602 1 90.94 174 LYS A O 1
ATOM 1440 N N . ILE A 1 175 ? 16.594 -42.688 -16.156 1 84.12 175 ILE A N 1
ATOM 1441 C CA . ILE A 1 175 ? 16.594 -43.688 -17.203 1 84.12 175 ILE A CA 1
ATOM 1442 C C . ILE A 1 175 ? 17.406 -44.906 -16.734 1 84.12 175 ILE A C 1
ATOM 1444 O O . ILE A 1 175 ? 18.594 -44.781 -16.438 1 84.12 175 ILE A O 1
ATOM 1448 N N . ASN A 1 176 ? 16.75 -45.969 -16.703 1 81.44 176 ASN A N 1
ATOM 1449 C CA . ASN A 1 176 ? 17.453 -47.188 -16.25 1 81.44 176 ASN A CA 1
ATOM 1450 C C . ASN A 1 176 ? 18.266 -47.812 -17.375 1 81.44 176 ASN A C 1
ATOM 1452 O O . ASN A 1 176 ? 18.141 -47.406 -18.531 1 81.44 176 ASN A O 1
ATOM 1456 N N . SER A 1 177 ? 19 -48.844 -17 1 78 177 SER A N 1
ATOM 1457 C CA . SER A 1 177 ? 19.906 -49.531 -17.938 1 78 177 SER A CA 1
ATOM 1458 C C . SER A 1 177 ? 19.141 -50.156 -19.094 1 78 177 SER A C 1
ATOM 1460 O O . SER A 1 177 ? 19.656 -50.281 -20.203 1 78 177 SER A O 1
ATOM 1462 N N . ASP A 1 178 ? 17.844 -50.469 -18.859 1 78.88 178 ASP A N 1
ATOM 1463 C CA . ASP A 1 178 ? 17.016 -51.094 -19.891 1 78.88 178 ASP A CA 1
ATOM 1464 C C . ASP A 1 178 ? 16.344 -50.062 -20.766 1 78.88 178 ASP A C 1
ATOM 1466 O O . ASP A 1 178 ? 15.641 -50.375 -21.719 1 78.88 178 ASP A O 1
ATOM 1470 N N . GLY A 1 179 ? 16.594 -48.812 -20.453 1 76.56 179 GLY A N 1
ATOM 1471 C CA . GLY A 1 179 ? 16.016 -47.719 -21.219 1 76.56 179 GLY A CA 1
ATOM 1472 C C . GLY A 1 179 ? 14.656 -47.281 -20.703 1 76.56 179 GLY A C 1
ATOM 1473 O O . GLY A 1 179 ? 14.016 -46.406 -21.281 1 76.56 179 GLY A O 1
ATOM 1474 N N . ASP A 1 180 ? 14.25 -47.906 -19.562 1 83.25 180 ASP A N 1
ATOM 1475 C CA . ASP A 1 180 ? 12.953 -47.562 -18.984 1 83.25 180 ASP A CA 1
ATOM 1476 C C . ASP A 1 180 ? 13.047 -46.219 -18.234 1 83.25 180 ASP A C 1
ATOM 1478 O O . ASP A 1 180 ? 14.047 -45.969 -17.562 1 83.25 180 ASP A O 1
ATOM 1482 N N . ILE A 1 181 ? 12.023 -45.5 -18.406 1 87.94 181 ILE A N 1
ATOM 1483 C CA . ILE A 1 181 ? 11.961 -44.188 -17.766 1 87.94 181 ILE A CA 1
ATOM 1484 C C . ILE A 1 181 ? 11.086 -44.281 -16.531 1 87.94 181 ILE A C 1
ATOM 1486 O O . ILE A 1 181 ? 9.953 -44.75 -16.578 1 87.94 181 ILE A O 1
ATOM 1490 N N . GLU A 1 182 ? 11.625 -43.812 -15.359 1 90.38 182 GLU A N 1
ATOM 1491 C CA . GLU A 1 182 ? 10.859 -43.812 -14.109 1 90.38 182 GLU A CA 1
ATOM 1492 C C . GLU A 1 182 ? 10.984 -42.438 -13.406 1 90.38 182 GLU A C 1
ATOM 1494 O O . GLU A 1 182 ? 12.07 -41.875 -13.32 1 90.38 182 GLU A O 1
ATOM 1499 N N . PRO A 1 183 ? 9.828 -42 -12.969 1 93.56 183 PRO A N 1
ATOM 1500 C CA . PRO A 1 183 ? 9.922 -40.75 -12.172 1 93.56 183 PRO A CA 1
ATOM 1501 C C . PRO A 1 183 ? 10.641 -40.969 -10.836 1 93.56 183 PRO A C 1
ATOM 1503 O O . PRO A 1 183 ? 10.477 -42.031 -10.211 1 93.56 183 PRO A O 1
ATOM 1506 N N . ARG A 1 184 ? 11.406 -40 -10.422 1 93.69 184 ARG A N 1
ATOM 1507 C CA . ARG A 1 184 ? 12.148 -40.125 -9.172 1 93.69 184 ARG A CA 1
ATOM 1508 C C . ARG A 1 184 ? 11.703 -39.062 -8.164 1 93.69 184 ARG A C 1
ATOM 1510 O O . ARG A 1 184 ? 11.438 -39.406 -7.004 1 93.69 184 ARG A O 1
ATOM 1517 N N . TYR A 1 185 ? 11.617 -37.844 -8.648 1 95.06 185 TYR A N 1
ATOM 1518 C CA . TYR A 1 185 ? 11.273 -36.75 -7.754 1 95.06 185 TYR A CA 1
ATOM 1519 C C . TYR A 1 185 ? 10.359 -35.75 -8.445 1 95.06 185 TYR A C 1
ATOM 1521 O O . TYR A 1 185 ? 10.508 -35.469 -9.633 1 95.06 185 TYR A O 1
ATOM 1529 N N . VAL A 1 186 ? 9.406 -35.219 -7.68 1 94.5 186 VAL A N 1
ATOM 1530 C CA . VAL A 1 186 ? 8.82 -33.938 -8.062 1 94.5 186 VAL A CA 1
ATOM 1531 C C . VAL A 1 186 ? 9.656 -32.781 -7.484 1 94.5 186 VAL A C 1
ATOM 1533 O O . VAL A 1 186 ? 10.328 -32.969 -6.465 1 94.5 186 VAL A O 1
ATOM 1536 N N . PHE A 1 187 ? 9.609 -31.625 -8.195 1 95.06 187 PHE A N 1
ATOM 1537 C CA . PHE A 1 187 ? 10.43 -30.547 -7.656 1 95.06 187 PHE A CA 1
ATOM 1538 C C . PHE A 1 187 ? 9.734 -29.203 -7.855 1 95.06 187 PHE A C 1
ATOM 1540 O O . PHE A 1 187 ? 8.844 -29.078 -8.695 1 95.06 187 PHE A O 1
ATOM 1547 N N . SER A 1 188 ? 10.094 -28.25 -6.965 1 92.75 188 SER A N 1
ATOM 1548 C CA . SER A 1 188 ? 9.805 -26.828 -7.109 1 92.75 188 SER A CA 1
ATOM 1549 C C . SER A 1 188 ? 11.078 -25.984 -7.039 1 92.75 188 SER A C 1
ATOM 1551 O O . SER A 1 188 ? 11.977 -26.281 -6.246 1 92.75 188 SER A O 1
ATOM 1553 N N . GLY A 1 189 ? 11.078 -25.016 -7.91 1 91.75 189 GLY A N 1
ATOM 1554 C CA . GLY A 1 189 ? 12.234 -24.141 -7.883 1 91.75 189 GLY A CA 1
ATOM 1555 C C . GLY A 1 189 ? 12.32 -23.297 -6.617 1 91.75 189 GLY A C 1
ATOM 1556 O O . GLY A 1 189 ? 11.297 -22.891 -6.066 1 91.75 189 GLY A O 1
ATOM 1557 N N . LEU A 1 190 ? 13.586 -23.078 -6.188 1 89.19 190 LEU A N 1
ATOM 1558 C CA . LEU A 1 190 ? 13.812 -22.203 -5.035 1 89.19 190 LEU A CA 1
ATOM 1559 C C . LEU A 1 190 ? 14.203 -20.797 -5.473 1 89.19 190 LEU A C 1
ATOM 1561 O O . LEU A 1 190 ? 14.945 -20.641 -6.441 1 89.19 190 LEU A O 1
ATOM 1565 N N . GLU A 1 191 ? 13.648 -19.859 -4.672 1 81.62 191 GLU A N 1
ATOM 1566 C CA . GLU A 1 191 ? 14.094 -18.484 -4.922 1 81.62 191 GLU A CA 1
ATOM 1567 C C . GLU A 1 191 ? 15.5 -18.25 -4.391 1 81.62 191 GLU A C 1
ATOM 1569 O O . GLU A 1 191 ? 15.898 -18.859 -3.391 1 81.62 191 GLU A O 1
ATOM 1574 N N . GLU A 1 192 ? 16.359 -17.531 -5.086 1 65.81 192 GLU A N 1
ATOM 1575 C CA . GLU A 1 192 ? 17.766 -17.297 -4.766 1 65.81 192 GLU A CA 1
ATOM 1576 C C . GLU A 1 192 ? 17.938 -16.875 -3.312 1 65.81 192 GLU A C 1
ATOM 1578 O O . GLU A 1 192 ? 18.938 -17.219 -2.668 1 65.81 192 GLU A O 1
ATOM 1583 N N . SER A 1 193 ? 17.188 -16.062 -2.814 1 59.41 193 SER A N 1
ATOM 1584 C CA . SER A 1 193 ? 17.375 -15.477 -1.493 1 59.41 193 SER A CA 1
ATOM 1585 C C . SER A 1 193 ? 17.031 -16.469 -0.39 1 59.41 193 SER A C 1
ATOM 1587 O O . SER A 1 193 ? 17.234 -16.188 0.793 1 59.41 193 SER A O 1
ATOM 1589 N N . SER A 1 194 ? 16.703 -17.625 -0.785 1 59.91 194 SER A N 1
ATOM 1590 C CA . SER A 1 194 ? 16.281 -18.547 0.26 1 59.91 194 SER A CA 1
ATOM 1591 C C . SER A 1 194 ? 17.484 -19.078 1.042 1 59.91 194 SER A C 1
ATOM 1593 O O . SER A 1 194 ? 18.547 -19.297 0.476 1 59.91 194 SER A O 1
ATOM 1595 N N . ASN A 1 195 ? 17.5 -18.703 2.379 1 59.5 195 ASN A N 1
ATOM 1596 C CA . ASN A 1 195 ? 18.516 -19.328 3.211 1 59.5 195 ASN A CA 1
ATOM 1597 C C . ASN A 1 195 ? 18.625 -20.828 2.934 1 59.5 195 ASN A C 1
ATOM 1599 O O . ASN A 1 195 ? 17.828 -21.609 3.443 1 59.5 195 ASN A O 1
ATOM 1603 N N . ILE A 1 196 ? 19.391 -21.141 1.904 1 59.66 196 ILE A N 1
ATOM 1604 C CA . ILE A 1 196 ? 19.531 -22.5 1.399 1 59.66 196 ILE A CA 1
ATOM 1605 C C . ILE A 1 196 ? 20.297 -23.359 2.412 1 59.66 196 ILE A C 1
ATOM 1607 O O . ILE A 1 196 ? 21.516 -23.375 2.408 1 59.66 196 ILE A O 1
ATOM 1611 N N . LYS A 1 197 ? 19.891 -23.375 3.656 1 55.5 197 LYS A N 1
ATOM 1612 C CA . LYS A 1 197 ? 20.547 -24.438 4.398 1 55.5 197 LYS A CA 1
ATOM 1613 C C . LYS A 1 197 ? 20.25 -25.812 3.783 1 55.5 197 LYS A C 1
ATOM 1615 O O . LYS A 1 197 ? 19.094 -26.156 3.551 1 55.5 197 LYS A O 1
ATOM 1620 N N . VAL A 1 198 ? 21.344 -26.406 3.209 1 54.44 198 VAL A N 1
ATOM 1621 C CA . VAL A 1 198 ? 21.375 -27.703 2.547 1 54.44 198 VAL A CA 1
ATOM 1622 C C . VAL A 1 198 ? 20.547 -28.703 3.336 1 54.44 198 VAL A C 1
ATOM 1624 O O . VAL A 1 198 ? 20.938 -29.141 4.426 1 54.44 198 VAL A O 1
ATOM 1627 N N . LYS A 1 199 ? 19.234 -28.594 3.217 1 63.12 199 LYS A N 1
ATOM 1628 C CA . LYS A 1 199 ? 18.438 -29.703 3.746 1 63.12 199 LYS A CA 1
ATOM 1629 C C . LYS A 1 199 ? 18.328 -30.844 2.725 1 63.12 199 LYS A C 1
ATOM 1631 O O . LYS A 1 199 ? 18.484 -30.609 1.524 1 63.12 199 LYS A O 1
ATOM 1636 N N . ASN A 1 200 ? 18.328 -32.062 3.188 1 70.56 200 ASN A N 1
ATOM 1637 C CA . ASN A 1 200 ? 18.344 -33.344 2.482 1 70.56 200 ASN A CA 1
ATOM 1638 C C . ASN A 1 200 ? 17.406 -33.312 1.271 1 70.56 200 ASN A C 1
ATOM 1640 O O . ASN A 1 200 ? 17.625 -34.062 0.308 1 70.56 200 ASN A O 1
ATOM 1644 N N . ASN A 1 201 ? 16.547 -32.281 1.081 1 86.81 201 ASN A N 1
ATOM 1645 C CA . ASN A 1 201 ? 15.578 -32.344 -0.003 1 86.81 201 ASN A CA 1
ATOM 1646 C C . ASN A 1 201 ? 15.852 -31.297 -1.065 1 86.81 201 ASN A C 1
ATOM 1648 O O . ASN A 1 201 ? 15.016 -31.078 -1.948 1 86.81 201 ASN A O 1
ATOM 1652 N N . ILE A 1 202 ? 17.031 -30.719 -0.95 1 90.25 202 ILE A N 1
ATOM 1653 C CA . ILE A 1 202 ? 17.391 -29.734 -1.955 1 90.25 202 ILE A CA 1
ATOM 1654 C C . ILE A 1 202 ? 18.359 -30.328 -2.961 1 90.25 202 ILE A C 1
ATOM 1656 O O . ILE A 1 202 ? 19.328 -31 -2.576 1 90.25 202 ILE A O 1
ATOM 1660 N N . LYS A 1 203 ? 18.094 -30.234 -4.203 1 91.5 203 LYS A N 1
ATOM 1661 C CA . LYS A 1 203 ? 18.938 -30.719 -5.285 1 91.5 203 LYS A CA 1
ATOM 1662 C C . LYS A 1 203 ? 19.328 -29.594 -6.238 1 91.5 203 LYS A C 1
ATOM 1664 O O . LYS A 1 203 ? 18.719 -28.516 -6.215 1 91.5 203 LYS A O 1
ATOM 1669 N N . ILE A 1 204 ? 20.328 -29.859 -6.953 1 92.25 204 ILE A N 1
ATOM 1670 C CA . ILE A 1 204 ? 20.797 -28.891 -7.949 1 92.25 204 ILE A CA 1
ATOM 1671 C C . ILE A 1 204 ? 20.578 -29.453 -9.352 1 92.25 204 ILE A C 1
ATOM 1673 O O . ILE A 1 204 ? 21 -30.562 -9.656 1 92.25 204 ILE A O 1
ATOM 1677 N N . LEU A 1 205 ? 19.781 -28.734 -10.133 1 93.62 205 LEU A N 1
ATOM 1678 C CA . LEU A 1 205 ? 19.797 -28.953 -11.57 1 93.62 205 LEU A CA 1
ATOM 1679 C C . LEU A 1 205 ? 21 -28.281 -12.227 1 93.62 205 LEU A C 1
ATOM 1681 O O . LEU A 1 205 ? 21.125 -27.062 -12.18 1 93.62 205 LEU A O 1
ATOM 1685 N N . PRO A 1 206 ? 21.875 -29.016 -12.758 1 92.31 206 PRO A N 1
ATOM 1686 C CA . PRO A 1 206 ? 23.172 -28.484 -13.188 1 92.31 206 PRO A CA 1
ATOM 1687 C C . PRO A 1 206 ? 23.062 -27.453 -14.312 1 92.31 206 PRO A C 1
ATOM 1689 O O . PRO A 1 206 ? 22.141 -27.531 -15.133 1 92.31 206 PRO A O 1
ATOM 1692 N N . LYS A 1 207 ? 24.062 -26.562 -14.242 1 94 207 LYS A N 1
ATOM 1693 C CA . LYS A 1 207 ? 24.203 -25.656 -15.383 1 94 207 LYS A CA 1
ATOM 1694 C C . LYS A 1 207 ? 24.719 -26.391 -16.609 1 94 207 LYS A C 1
ATOM 1696 O O . LYS A 1 207 ? 25.5 -27.328 -16.5 1 94 207 LYS A O 1
ATOM 1701 N N . GLY A 1 208 ? 24.219 -25.922 -17.859 1 92.38 208 GLY A N 1
ATOM 1702 C CA . GLY A 1 208 ? 24.719 -26.516 -19.078 1 92.38 208 GLY A CA 1
ATOM 1703 C C . GLY A 1 208 ? 23.734 -26.453 -20.219 1 92.38 208 GLY A C 1
ATOM 1704 O O . GLY A 1 208 ? 22.766 -25.719 -20.172 1 92.38 208 GLY A O 1
ATOM 1705 N N . LYS A 1 209 ? 24.109 -27.219 -21.266 1 92.5 209 LYS A N 1
ATOM 1706 C CA . LYS A 1 209 ? 23.234 -27.328 -22.438 1 92.5 209 LYS A CA 1
ATOM 1707 C C . LYS A 1 209 ? 22.25 -28.469 -22.297 1 92.5 209 LYS A C 1
ATOM 1709 O O . LYS A 1 209 ? 22.609 -29.578 -21.891 1 92.5 209 LYS A O 1
ATOM 1714 N N . TYR A 1 210 ? 21.031 -28.125 -22.578 1 94.94 210 TYR A N 1
ATOM 1715 C CA . TYR A 1 210 ? 19.953 -29.125 -22.5 1 94.94 210 TYR A CA 1
ATOM 1716 C C . TYR A 1 210 ? 19.266 -29.281 -23.859 1 94.94 210 TYR A C 1
ATOM 1718 O O . TYR A 1 210 ? 19.016 -28.297 -24.547 1 94.94 210 TYR A O 1
ATOM 1726 N N . LEU A 1 211 ? 18.984 -30.531 -24.203 1 94.62 211 LEU A N 1
ATOM 1727 C CA . LEU A 1 211 ? 18 -30.781 -25.234 1 94.62 211 LEU A CA 1
ATOM 1728 C C . LEU A 1 211 ? 16.578 -30.562 -24.719 1 94.62 211 LEU A C 1
ATOM 1730 O O . LEU A 1 211 ? 16.203 -31.109 -23.672 1 94.62 211 LEU A O 1
ATOM 1734 N N . THR A 1 212 ? 15.805 -29.766 -25.422 1 96.69 212 THR A N 1
ATOM 1735 C CA . THR A 1 212 ? 14.461 -29.453 -24.953 1 96.69 212 THR A CA 1
ATOM 1736 C C . THR A 1 212 ? 13.414 -29.781 -26.016 1 96.69 212 THR A C 1
ATOM 1738 O O . THR A 1 212 ? 13.703 -29.688 -27.219 1 96.69 212 THR A O 1
ATOM 1741 N N . LEU A 1 213 ? 12.312 -30.156 -25.609 1 97.62 213 LEU A N 1
ATOM 1742 C CA . LEU A 1 213 ? 11.156 -30.406 -26.453 1 97.62 213 LEU A CA 1
ATOM 1743 C C . LEU A 1 213 ? 9.859 -30.281 -25.672 1 97.62 213 LEU A C 1
ATOM 1745 O O . LEU A 1 213 ? 9.766 -30.766 -24.531 1 97.62 213 LEU A O 1
ATOM 1749 N N . VAL A 1 214 ? 8.906 -29.609 -26.25 1 97.06 214 VAL A N 1
ATOM 1750 C CA . VAL A 1 214 ? 7.625 -29.438 -25.578 1 97.06 214 VAL A CA 1
ATOM 1751 C C . VAL A 1 214 ? 6.711 -30.609 -25.922 1 97.06 214 VAL A C 1
ATOM 1753 O O . VAL A 1 214 ? 6.852 -31.234 -26.984 1 97.06 214 VAL A O 1
ATOM 1756 N N . TYR A 1 215 ? 5.828 -30.938 -25.047 1 94.44 215 TYR A N 1
ATOM 1757 C CA . TYR A 1 215 ? 4.777 -31.906 -25.297 1 94.44 215 TYR A CA 1
ATOM 1758 C C . TYR A 1 215 ? 3.502 -31.547 -24.547 1 94.44 215 TYR A C 1
ATOM 1760 O O . TYR A 1 215 ? 3.504 -30.641 -23.719 1 94.44 215 TYR A O 1
ATOM 1768 N N . ASN A 1 216 ? 2.41 -32.062 -24.906 1 92 216 ASN A N 1
ATOM 1769 C CA . ASN A 1 216 ? 1.14 -31.906 -24.203 1 92 216 ASN A CA 1
ATOM 1770 C C . ASN A 1 216 ? 0.556 -33.25 -23.797 1 92 216 ASN A C 1
ATOM 1772 O O . ASN A 1 216 ? 1.169 -34.312 -24.016 1 92 216 ASN A O 1
ATOM 1776 N N . SER A 1 217 ? -0.578 -33.25 -23.141 1 88.06 217 SER A N 1
ATOM 1777 C CA . SER A 1 217 ? -1.195 -34.438 -22.547 1 88.06 217 SER A CA 1
ATOM 1778 C C . SER A 1 217 ? -1.515 -35.469 -23.609 1 88.06 217 SER A C 1
ATOM 1780 O O . SER A 1 217 ? -1.637 -36.656 -23.312 1 88.06 217 SER A O 1
ATOM 1782 N N . LYS A 1 218 ? -1.512 -35.156 -24.906 1 89.94 218 LYS A N 1
ATOM 1783 C CA . LYS A 1 218 ? -1.929 -36.094 -25.969 1 89.94 218 LYS A CA 1
ATO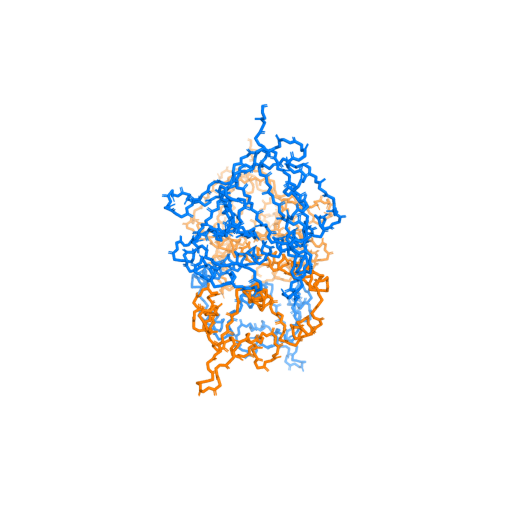M 1784 C C . LYS A 1 218 ? -0.721 -36.688 -26.656 1 89.94 218 LYS A C 1
ATOM 1786 O O . LYS A 1 218 ? -0.847 -37.719 -27.344 1 89.94 218 LYS A O 1
ATOM 1791 N N . ASN A 1 219 ? 0.416 -36.094 -26.516 1 92.19 219 ASN A N 1
ATOM 1792 C CA . ASN A 1 219 ? 1.531 -36.594 -27.312 1 92.19 219 ASN A CA 1
ATOM 1793 C C . ASN A 1 219 ? 2.768 -36.844 -26.453 1 92.19 219 ASN A C 1
ATOM 1795 O O . ASN A 1 219 ? 3.889 -36.844 -26.953 1 92.19 219 ASN A O 1
ATOM 1799 N N . GLU A 1 220 ? 2.58 -37 -25.156 1 88.62 220 GLU A N 1
ATOM 1800 C CA . GLU A 1 220 ? 3.668 -37.156 -24.188 1 88.62 220 GLU A CA 1
ATOM 1801 C C . GLU A 1 220 ? 4.586 -38.312 -24.594 1 88.62 220 GLU A C 1
ATOM 1803 O O . GLU A 1 220 ? 5.789 -38.125 -24.766 1 88.62 220 GLU A O 1
ATOM 1808 N N . ASP A 1 221 ? 4.062 -39.469 -24.812 1 87.38 221 ASP A N 1
ATOM 1809 C CA . ASP A 1 221 ? 4.844 -40.656 -25.094 1 87.38 221 ASP A CA 1
ATOM 1810 C C . ASP A 1 221 ? 5.613 -40.531 -26.406 1 87.38 221 ASP A C 1
ATOM 1812 O O . ASP A 1 221 ? 6.793 -40.875 -26.484 1 87.38 221 ASP A O 1
ATOM 1816 N N . GLU A 1 222 ? 4.906 -40.031 -27.344 1 93.12 222 GLU A N 1
ATOM 1817 C CA . GLU A 1 222 ? 5.516 -39.844 -28.656 1 93.12 222 GLU A CA 1
ATOM 1818 C C . GLU A 1 222 ? 6.699 -38.906 -28.594 1 93.12 222 GLU A C 1
ATOM 1820 O O . GLU A 1 222 ? 7.746 -39.156 -29.188 1 93.12 222 GLU A O 1
ATOM 1825 N N . ARG A 1 223 ? 6.523 -37.844 -27.906 1 93.69 223 ARG A N 1
ATOM 1826 C CA . ARG A 1 223 ? 7.555 -36.812 -27.844 1 93.69 223 ARG A CA 1
ATOM 1827 C C . ARG A 1 223 ? 8.75 -37.281 -27.031 1 93.69 223 ARG A C 1
ATOM 1829 O O . ARG A 1 223 ? 9.898 -36.969 -27.359 1 93.69 223 ARG A O 1
ATOM 1836 N N . ILE A 1 224 ? 8.523 -38 -26 1 89.12 224 ILE A N 1
ATOM 1837 C CA . ILE A 1 224 ? 9.609 -38.562 -25.188 1 89.12 224 ILE A CA 1
ATOM 1838 C C . ILE A 1 224 ? 10.445 -39.5 -26.031 1 89.12 224 ILE A C 1
ATOM 1840 O O . ILE A 1 224 ? 11.68 -39.438 -26.031 1 89.12 224 ILE A O 1
ATOM 1844 N N . ARG A 1 225 ? 9.789 -40.312 -26.766 1 89.25 225 ARG A N 1
ATOM 1845 C CA . ARG A 1 225 ? 10.484 -41.281 -27.625 1 89.25 225 ARG A CA 1
ATOM 1846 C C . ARG A 1 225 ? 11.305 -40.531 -28.688 1 89.25 225 ARG A C 1
ATOM 1848 O O . ARG A 1 225 ? 12.445 -40.906 -28.953 1 89.25 225 ARG A O 1
ATOM 1855 N N . LYS A 1 226 ? 10.641 -39.562 -29.188 1 94.19 226 LYS A N 1
ATOM 1856 C CA . LYS A 1 226 ? 11.336 -38.75 -30.172 1 94.19 226 LYS A CA 1
ATOM 1857 C C . LYS A 1 226 ? 12.641 -38.188 -29.609 1 94.19 226 LYS A C 1
ATOM 1859 O O . LYS A 1 226 ? 13.664 -38.156 -30.297 1 94.19 226 LYS A O 1
ATOM 1864 N N . MET A 1 227 ? 12.609 -37.75 -28.438 1 92.62 227 MET A N 1
ATOM 1865 C CA . MET A 1 227 ? 13.781 -37.156 -27.781 1 92.62 227 MET A CA 1
ATOM 1866 C C . MET A 1 227 ? 14.852 -38.219 -27.531 1 92.62 227 MET A C 1
ATOM 1868 O O . MET A 1 227 ? 16.047 -37.969 -27.734 1 92.62 227 MET A O 1
ATOM 1872 N N . ILE A 1 228 ? 14.445 -39.312 -27.109 1 86.19 228 ILE A N 1
ATOM 1873 C CA . ILE A 1 228 ? 15.375 -40.406 -26.828 1 86.19 228 ILE A CA 1
ATOM 1874 C C . ILE A 1 228 ? 16.047 -40.844 -28.141 1 86.19 228 ILE A C 1
ATOM 1876 O O . ILE A 1 228 ? 17.266 -41.062 -28.172 1 86.19 228 ILE A O 1
ATOM 1880 N N . ASP A 1 229 ? 15.227 -41.031 -29.141 1 90.38 229 ASP A N 1
ATOM 1881 C CA . ASP A 1 229 ? 15.758 -41.406 -30.453 1 90.38 229 ASP A CA 1
ATOM 1882 C C . ASP A 1 229 ? 16.766 -40.375 -30.953 1 90.38 229 ASP A C 1
ATOM 1884 O O . ASP A 1 229 ? 17.812 -40.719 -31.484 1 90.38 229 ASP A O 1
ATOM 1888 N N . TYR A 1 230 ? 16.359 -39.188 -30.828 1 93.5 230 TYR A N 1
ATOM 1889 C CA . TYR A 1 230 ? 17.25 -38.094 -31.25 1 93.5 230 TYR A CA 1
ATOM 1890 C C . TYR A 1 230 ? 18.578 -38.188 -30.5 1 93.5 230 TYR A C 1
ATOM 1892 O O . TYR A 1 230 ? 19.641 -38.031 -31.109 1 93.5 230 TYR A O 1
ATOM 1900 N N . ALA A 1 231 ? 18.531 -38.406 -29.203 1 88.5 231 ALA A N 1
ATOM 1901 C CA . ALA A 1 231 ? 19.75 -38.5 -28.406 1 88.5 231 ALA A CA 1
ATOM 1902 C C . ALA A 1 231 ? 20.625 -39.656 -28.859 1 88.5 231 ALA A C 1
ATOM 1904 O O . ALA A 1 231 ? 21.844 -39.531 -28.969 1 88.5 231 ALA A O 1
ATOM 1905 N N . LYS A 1 232 ? 19.984 -40.719 -29.125 1 85.5 232 LYS A N 1
ATOM 1906 C CA . LYS A 1 232 ? 20.719 -41.906 -29.609 1 85.5 232 LYS A CA 1
ATOM 1907 C C . LYS A 1 232 ? 21.375 -41.656 -30.953 1 85.5 232 LYS A C 1
ATOM 1909 O O . LYS A 1 232 ? 22.547 -41.938 -31.141 1 85.5 232 LYS A O 1
ATOM 1914 N N . GLU A 1 233 ? 20.672 -41.094 -31.844 1 91.69 233 GLU A N 1
ATOM 1915 C CA . GLU A 1 233 ? 21.141 -40.812 -33.188 1 91.69 233 GLU A CA 1
ATOM 1916 C C . GLU A 1 233 ? 22.312 -39.844 -33.188 1 91.69 233 GLU A C 1
ATOM 1918 O O . GLU A 1 233 ? 23.172 -39.875 -34.062 1 91.69 233 GLU A O 1
ATOM 1923 N N . ASN A 1 234 ? 22.328 -39.062 -32.219 1 90.25 234 ASN A N 1
ATOM 1924 C CA . ASN A 1 234 ? 23.391 -38.031 -32.156 1 90.25 234 ASN A CA 1
ATOM 1925 C C . ASN A 1 234 ? 24.438 -38.406 -31.109 1 90.25 234 ASN A C 1
ATOM 1927 O O . ASN A 1 234 ? 25.266 -37.562 -30.75 1 90.25 234 ASN A O 1
ATOM 1931 N N . ASN A 1 235 ? 24.391 -39.625 -30.516 1 86.69 235 ASN A N 1
ATOM 1932 C CA . ASN A 1 235 ? 25.359 -40.188 -29.578 1 86.69 235 ASN A CA 1
ATOM 1933 C C . ASN A 1 235 ? 25.469 -39.312 -28.312 1 86.69 235 ASN A C 1
ATOM 1935 O O . ASN A 1 235 ? 26.578 -39 -27.875 1 86.69 235 ASN A O 1
ATOM 1939 N N . LEU A 1 236 ? 24.281 -38.906 -27.953 1 85.69 236 LEU A N 1
ATOM 1940 C CA . LEU A 1 236 ? 24.234 -38.156 -26.703 1 85.69 236 LEU A CA 1
ATOM 1941 C C . LEU A 1 236 ? 23.922 -39.062 -25.516 1 85.69 236 LEU A C 1
ATOM 1943 O O . LEU A 1 236 ? 23.047 -39.938 -25.625 1 85.69 236 LEU A O 1
ATOM 1947 N N . LYS A 1 237 ? 24.719 -38.969 -24.453 1 81.69 237 LYS A N 1
ATOM 1948 C CA . LYS A 1 237 ? 24.469 -39.75 -23.234 1 81.69 237 LYS A CA 1
ATOM 1949 C C . LYS A 1 237 ? 23.516 -39 -22.297 1 81.69 237 LYS A C 1
ATOM 1951 O O . LYS A 1 237 ? 23.797 -37.875 -21.891 1 81.69 237 LYS A O 1
ATOM 1956 N N . ILE A 1 238 ? 22.438 -39.625 -22.094 1 81.75 238 ILE A N 1
ATOM 1957 C CA . ILE A 1 238 ? 21.438 -39.031 -21.203 1 81.75 238 ILE A CA 1
ATOM 1958 C C . ILE A 1 238 ? 21.234 -39.938 -19.984 1 81.75 238 ILE A C 1
ATOM 1960 O O . ILE A 1 238 ? 20.906 -41.094 -20.125 1 81.75 238 ILE A O 1
ATOM 1964 N N . LYS A 1 239 ? 21.578 -39.5 -18.781 1 78.12 239 LYS A N 1
ATOM 1965 C CA . LYS A 1 239 ? 21.391 -40.281 -17.562 1 78.12 239 LYS A CA 1
ATOM 1966 C C . LYS A 1 239 ? 20.094 -39.906 -16.859 1 78.12 239 LYS A C 1
ATOM 1968 O O . LYS A 1 239 ? 19.453 -40.75 -16.219 1 78.12 239 LYS A O 1
ATOM 1973 N N . SER A 1 240 ? 19.75 -38.688 -17.016 1 83.44 240 SER A N 1
ATOM 1974 C CA . SER A 1 240 ? 18.547 -38.156 -16.375 1 83.44 240 SER A CA 1
ATOM 1975 C C . SER A 1 240 ? 17.969 -37 -17.172 1 83.44 240 SER A C 1
ATOM 1977 O O . SER A 1 240 ? 18.656 -36.406 -18 1 83.44 240 SER A O 1
ATOM 1979 N N . PHE A 1 241 ? 16.688 -36.906 -17.047 1 92.19 241 PHE A N 1
ATOM 1980 C CA . PHE A 1 241 ? 16.062 -35.719 -17.625 1 92.19 241 PHE A CA 1
ATOM 1981 C C . PHE A 1 241 ? 14.945 -35.188 -16.734 1 92.19 241 PHE A C 1
ATOM 1983 O O . PHE A 1 241 ? 14.531 -35.875 -15.789 1 92.19 241 PHE A O 1
ATOM 1990 N N . ILE A 1 242 ? 14.57 -34 -16.969 1 95.75 242 ILE A N 1
ATOM 1991 C CA . ILE A 1 242 ? 13.477 -33.438 -16.188 1 95.75 242 ILE A CA 1
ATOM 1992 C C . ILE A 1 242 ? 12.344 -33 -17.109 1 95.75 242 ILE A C 1
ATOM 1994 O O . ILE A 1 242 ? 12.547 -32.812 -18.312 1 95.75 242 ILE A O 1
ATOM 1998 N N . GLU A 1 243 ? 11.211 -33 -16.547 1 95.19 243 GLU A N 1
ATOM 1999 C CA . GLU A 1 243 ? 10.055 -32.312 -17.141 1 95.19 243 GLU A CA 1
ATOM 2000 C C . GLU A 1 243 ? 9.672 -31.062 -16.359 1 95.19 243 GLU A C 1
ATOM 2002 O O . GLU A 1 243 ? 9.711 -31.062 -15.125 1 95.19 243 GLU A O 1
ATOM 2007 N N . VAL A 1 244 ? 9.383 -30 -17.062 1 95.44 244 VAL A N 1
ATOM 2008 C CA . VAL A 1 244 ? 8.961 -28.75 -16.438 1 95.44 244 VAL A CA 1
ATOM 2009 C C . VAL A 1 244 ? 7.543 -28.391 -16.891 1 95.44 244 VAL A C 1
ATOM 2011 O O . VAL A 1 244 ? 7.246 -28.422 -18.094 1 95.44 244 VAL A O 1
ATOM 2014 N N . GLU A 1 245 ? 6.754 -28.062 -15.961 1 92.31 245 GLU A N 1
ATOM 2015 C CA . GLU A 1 245 ? 5.379 -27.703 -16.281 1 92.31 245 GLU A CA 1
ATOM 2016 C C . GLU A 1 245 ? 5.312 -26.312 -16.906 1 92.31 245 GLU A C 1
ATOM 2018 O O . GLU A 1 245 ? 5.996 -25.391 -16.469 1 92.31 245 GLU A O 1
ATOM 2023 N N . LEU A 1 246 ? 4.504 -26.25 -17.969 1 93.44 246 LEU A N 1
ATOM 2024 C CA . LEU A 1 246 ? 4.258 -24.953 -18.594 1 93.44 246 LEU A CA 1
ATOM 2025 C C . LEU A 1 246 ? 2.889 -24.422 -18.203 1 93.44 246 LEU A C 1
ATOM 2027 O O . LEU A 1 246 ? 1.875 -25.094 -18.375 1 93.44 246 LEU A O 1
ATOM 2031 N N . PHE A 1 247 ? 2.824 -23.219 -17.734 1 89.62 247 PHE A N 1
ATOM 2032 C CA . PHE A 1 247 ? 1.622 -22.609 -17.188 1 89.62 247 PHE A CA 1
ATOM 2033 C C . PHE A 1 247 ? 0.935 -21.734 -18.219 1 89.62 247 PHE A C 1
ATOM 2035 O O . PHE A 1 247 ? 0.446 -20.641 -17.906 1 89.62 247 PHE A O 1
ATOM 2042 N N . ASN A 1 248 ? 0.848 -22.172 -19.406 1 90.44 248 ASN A N 1
ATOM 2043 C CA . ASN A 1 248 ? 0.285 -21.375 -20.484 1 90.44 248 ASN A CA 1
ATOM 2044 C C . ASN A 1 248 ? -1.233 -21.266 -20.375 1 90.44 248 ASN A C 1
ATOM 2046 O O . ASN A 1 248 ? -1.839 -20.344 -20.922 1 90.44 248 ASN A O 1
ATOM 2050 N N . ASP A 1 249 ? -1.88 -22.219 -19.719 1 89.94 249 ASP A N 1
ATOM 2051 C CA . ASP A 1 249 ? -3.318 -22.234 -19.469 1 89.94 249 ASP A CA 1
ATOM 2052 C C . ASP A 1 249 ? -3.631 -22.609 -18.031 1 89.94 249 ASP A C 1
ATOM 2054 O O . ASP A 1 249 ? -3.494 -23.781 -17.656 1 89.94 249 ASP A O 1
ATOM 2058 N N . LEU A 1 250 ? -4.164 -21.719 -17.344 1 88.31 250 LEU A N 1
ATOM 2059 C CA . LEU A 1 250 ? -4.34 -21.906 -15.898 1 88.31 250 LEU A CA 1
ATOM 2060 C C . LEU A 1 250 ? -5.609 -22.688 -15.609 1 88.31 250 LEU A C 1
ATOM 2062 O O . LEU A 1 250 ? -5.746 -23.281 -14.531 1 88.31 250 LEU A O 1
ATOM 2066 N N . PHE A 1 251 ? -6.508 -22.75 -16.562 1 87.56 251 PHE A N 1
ATOM 2067 C CA . PHE A 1 251 ? -7.82 -23.297 -16.25 1 87.56 251 PHE A CA 1
ATOM 2068 C C . PHE A 1 251 ? -7.973 -24.703 -16.828 1 87.56 251 PHE A C 1
ATOM 2070 O O . PHE A 1 251 ? -8.898 -25.438 -16.469 1 87.56 251 PHE A O 1
ATOM 2077 N N . ASN A 1 252 ? -7.172 -25.016 -17.719 1 81.25 252 ASN A N 1
ATOM 2078 C CA . ASN A 1 252 ? -7.277 -26.328 -18.328 1 81.25 252 ASN A CA 1
ATOM 2079 C C . ASN A 1 252 ? -6.219 -27.281 -17.781 1 81.25 252 ASN A C 1
ATOM 2081 O O . ASN A 1 252 ? -5.156 -27.453 -18.375 1 81.25 252 ASN A O 1
ATOM 2085 N N . VAL A 1 253 ? -6.555 -28.047 -16.812 1 75.06 253 VAL A N 1
ATOM 2086 C CA . VAL A 1 253 ? -5.609 -28.922 -16.125 1 75.06 253 VAL A CA 1
ATOM 2087 C C . VAL A 1 253 ? -5.414 -30.203 -16.953 1 75.06 253 VAL A C 1
ATOM 2089 O O . VAL A 1 253 ? -4.348 -30.812 -16.906 1 75.06 253 VAL A O 1
ATOM 2092 N N . GLU A 1 254 ? -6.418 -30.594 -17.688 1 77.69 254 GLU A N 1
ATOM 2093 C CA . GLU A 1 254 ? -6.363 -31.828 -18.453 1 77.69 254 GLU A CA 1
ATOM 2094 C C . GLU A 1 254 ? -5.508 -31.672 -19.703 1 77.69 254 GLU A C 1
ATOM 2096 O O . GLU A 1 254 ? -4.977 -32.656 -20.219 1 77.69 254 GLU A O 1
ATOM 2101 N N . SER A 1 255 ? -5.414 -30.438 -20.172 1 81.81 255 SER A N 1
ATOM 2102 C CA . SER A 1 255 ? -4.605 -30.156 -21.344 1 81.81 255 SER A CA 1
ATOM 2103 C C . SER A 1 255 ? -3.281 -29.5 -20.969 1 81.81 255 SER A C 1
ATOM 2105 O O . SER A 1 255 ? -2.932 -28.438 -21.484 1 81.81 255 SER A O 1
ATOM 2107 N N . TYR A 1 256 ? -2.625 -30.219 -20.062 1 85.5 256 TYR A N 1
ATOM 2108 C CA . TYR A 1 256 ? -1.377 -29.641 -19.578 1 85.5 256 TYR A CA 1
ATOM 2109 C C . TYR A 1 256 ? -0.3 -29.672 -20.656 1 85.5 256 TYR A C 1
ATOM 2111 O O . TYR A 1 256 ? -0.375 -30.469 -21.594 1 85.5 256 TYR A O 1
ATOM 2119 N N . ASN A 1 257 ? 0.637 -28.75 -20.609 1 92.25 257 ASN A N 1
ATOM 2120 C CA . ASN A 1 257 ? 1.838 -28.656 -21.438 1 92.25 257 ASN A CA 1
ATOM 2121 C C . ASN A 1 257 ? 3.105 -28.703 -20.578 1 92.25 257 ASN A C 1
ATOM 2123 O O . ASN A 1 257 ? 3.133 -28.172 -19.469 1 92.25 257 ASN A O 1
ATOM 2127 N N . CYS A 1 258 ? 4.098 -29.391 -21.109 1 94.44 258 CYS A N 1
ATOM 2128 C CA . CYS A 1 258 ? 5.375 -29.484 -20.406 1 94.44 258 CYS A CA 1
ATOM 2129 C C . CYS A 1 258 ? 6.539 -29.344 -21.375 1 94.44 258 CYS A C 1
ATOM 2131 O O . CYS A 1 258 ? 6.344 -29.375 -22.594 1 94.44 258 CYS A O 1
ATOM 2133 N N . GLN A 1 259 ? 7.66 -29.141 -20.828 1 96.62 259 GLN A N 1
ATOM 2134 C CA . GLN A 1 259 ? 8.914 -29.172 -21.578 1 96.62 259 GLN A CA 1
ATOM 2135 C C . GLN A 1 259 ? 9.867 -30.219 -21.016 1 96.62 259 GLN A C 1
ATOM 2137 O O . GLN A 1 259 ? 10.125 -30.234 -19.812 1 96.62 259 GLN A O 1
ATOM 2142 N N . ILE A 1 260 ? 10.312 -31.078 -21.844 1 96.06 260 ILE A N 1
ATOM 2143 C CA . ILE A 1 260 ? 11.383 -32 -21.469 1 96.06 260 ILE A CA 1
ATOM 2144 C C . ILE A 1 260 ? 12.734 -31.297 -21.578 1 96.06 260 ILE A C 1
ATOM 2146 O O . ILE A 1 260 ? 12.992 -30.578 -22.547 1 96.06 260 ILE A O 1
ATOM 2150 N N . GLN A 1 261 ? 13.539 -31.484 -20.609 1 95.88 261 GLN A N 1
ATOM 2151 C CA . GLN A 1 261 ? 14.906 -30.984 -20.578 1 95.88 261 GLN A CA 1
ATOM 2152 C C . GLN A 1 261 ? 15.906 -32.094 -20.266 1 95.88 261 GLN A C 1
ATOM 2154 O O . GLN A 1 261 ? 15.898 -32.656 -19.172 1 95.88 261 GLN A O 1
ATOM 2159 N N . MET A 1 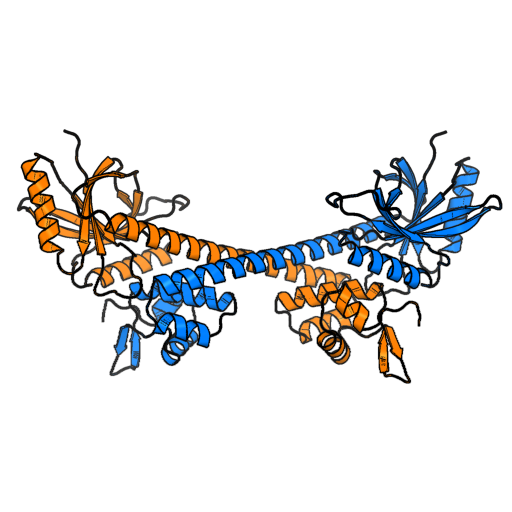262 ? 16.766 -32.406 -21.234 1 93.75 262 MET A N 1
ATOM 2160 C CA . MET A 1 262 ? 17.781 -33.438 -21.078 1 93.75 262 MET A CA 1
ATOM 2161 C C . MET A 1 262 ? 19.188 -32.844 -21.094 1 93.75 262 MET A C 1
ATOM 2163 O O . MET A 1 262 ? 19.594 -32.25 -22.094 1 93.75 262 MET A O 1
ATOM 2167 N N . LEU A 1 263 ? 19.797 -33 -20 1 92 263 LEU A N 1
ATOM 2168 C CA . LEU A 1 263 ? 21.156 -32.469 -19.922 1 92 263 LEU A CA 1
ATOM 2169 C C . LEU A 1 263 ? 22.062 -33.188 -20.922 1 92 263 LEU A C 1
ATOM 2171 O O . LEU A 1 263 ? 22.078 -34.406 -21 1 92 263 LEU A O 1
ATOM 2175 N N . VAL A 1 264 ? 22.766 -32.344 -21.766 1 85.06 264 VAL A N 1
ATOM 2176 C CA . VAL A 1 264 ? 23.672 -32.875 -22.781 1 85.06 264 VAL A CA 1
ATOM 2177 C C . VAL A 1 264 ? 25.109 -32.812 -22.25 1 85.06 264 VAL A C 1
ATOM 2179 O O . VAL A 1 264 ? 25.516 -31.828 -21.625 1 85.06 264 VAL A O 1
ATOM 2182 N N . GLU A 1 265 ? 25.766 -33.938 -21.875 1 75.62 265 GLU A N 1
ATOM 2183 C CA . GLU A 1 265 ? 27.172 -33.969 -21.469 1 75.62 265 GLU A CA 1
ATOM 2184 C C . GLU A 1 265 ? 28.094 -33.719 -22.672 1 75.62 265 GLU A C 1
ATOM 2186 O O . GLU A 1 265 ? 27.812 -34.156 -23.781 1 75.62 265 GLU A O 1
ATOM 2191 N N . ASP A 1 266 ? 28.672 -32.531 -22.75 1 57.47 266 ASP A N 1
ATOM 2192 C CA . ASP A 1 266 ? 29.75 -32.406 -23.703 1 57.47 266 ASP A CA 1
ATOM 2193 C C . ASP A 1 266 ? 30.625 -33.656 -23.734 1 57.47 266 ASP A C 1
ATOM 2195 O O . ASP A 1 266 ? 30.969 -34.219 -22.672 1 57.47 266 ASP A O 1
ATOM 2199 N N . TYR A 1 267 ? 30.547 -34.5 -24.797 1 43.62 267 TYR A N 1
ATOM 2200 C CA . TYR A 1 267 ? 31.766 -35.312 -24.938 1 43.62 267 TYR A CA 1
ATOM 2201 C C . TYR A 1 267 ? 33 -34.406 -25.016 1 43.62 267 TYR A C 1
ATOM 2203 O O . TYR A 1 267 ? 32.938 -33.281 -25.516 1 43.62 267 TYR A O 1
ATOM 2211 N N . MET B 1 1 ? -8.234 -40.562 -3.039 1 43.09 1 MET B N 1
ATOM 2212 C CA . MET B 1 1 ? -8.5 -39.438 -2.158 1 43.09 1 MET B CA 1
ATOM 2213 C C . MET B 1 1 ? -7.203 -38.844 -1.625 1 43.09 1 MET B C 1
ATOM 2215 O O . MET B 1 1 ? -7.168 -37.688 -1.228 1 43.09 1 MET B O 1
ATOM 2219 N N . LYS B 1 2 ? -6.113 -39.594 -1.712 1 54.38 2 LYS B N 1
ATOM 2220 C CA . LYS B 1 2 ? -4.84 -39.281 -1.054 1 54.38 2 LYS B CA 1
ATOM 2221 C C . LYS B 1 2 ? -4.094 -38.156 -1.76 1 54.38 2 LYS B C 1
ATOM 2223 O O . LYS B 1 2 ? -3.26 -37.5 -1.153 1 54.38 2 LYS B O 1
ATOM 2228 N N . ASN B 1 3 ? -4.688 -37.594 -2.971 1 63.69 3 ASN B N 1
ATOM 2229 C CA . ASN B 1 3 ? -3.916 -36.688 -3.789 1 63.69 3 ASN B CA 1
ATOM 2230 C C . ASN B 1 3 ? -4.473 -35.25 -3.701 1 63.69 3 ASN B C 1
ATOM 2232 O O . ASN B 1 3 ? -4.066 -34.375 -4.461 1 63.69 3 ASN B O 1
ATOM 2236 N N . LEU B 1 4 ? -5.363 -35.281 -2.854 1 78.44 4 LEU B N 1
ATOM 2237 C CA . LEU B 1 4 ? -6.09 -34.031 -2.693 1 78.44 4 LEU B CA 1
ATOM 2238 C C . LEU B 1 4 ? -5.879 -33.469 -1.296 1 78.44 4 LEU B C 1
ATOM 2240 O O . LEU B 1 4 ? -5.516 -34.188 -0.369 1 78.44 4 LEU B O 1
ATOM 2244 N N . PHE B 1 5 ? -5.891 -32.219 -1.214 1 86.38 5 PHE B N 1
ATOM 2245 C CA . PHE B 1 5 ? -5.812 -31.516 0.062 1 86.38 5 PHE B CA 1
ATOM 2246 C C . PHE B 1 5 ? -7.199 -31.281 0.648 1 86.38 5 PHE B C 1
ATOM 2248 O O . PHE B 1 5 ? -8.102 -30.812 -0.043 1 86.38 5 PHE B O 1
ATOM 2255 N N . SER B 1 6 ? -7.234 -31.719 1.825 1 89.31 6 SER B N 1
ATOM 2256 C CA . SER B 1 6 ? -8.484 -31.375 2.498 1 89.31 6 SER B CA 1
ATOM 2257 C C . SER B 1 6 ? -8.641 -29.875 2.658 1 89.31 6 SER B C 1
ATOM 2259 O O . SER B 1 6 ? -7.664 -29.125 2.58 1 89.31 6 SER B O 1
ATOM 2261 N N . ILE B 1 7 ? -9.875 -29.5 2.889 1 93.69 7 ILE B N 1
ATOM 2262 C CA . ILE B 1 7 ? -10.156 -28.078 3.045 1 93.69 7 ILE B CA 1
ATOM 2263 C C . ILE B 1 7 ? -9.375 -27.516 4.234 1 93.69 7 ILE B C 1
ATOM 2265 O O . ILE B 1 7 ? -8.922 -26.375 4.203 1 93.69 7 ILE B O 1
ATOM 2269 N N . GLY B 1 8 ? -9.195 -28.266 5.281 1 92.31 8 GLY B N 1
ATOM 2270 C CA . GLY B 1 8 ? -8.414 -27.859 6.434 1 92.31 8 GLY B CA 1
ATOM 2271 C C . GLY B 1 8 ? -6.945 -27.656 6.109 1 92.31 8 GLY B C 1
ATOM 2272 O O . GLY B 1 8 ? -6.332 -26.688 6.562 1 92.31 8 GLY B O 1
ATOM 2273 N N . GLU B 1 9 ? -6.375 -28.578 5.375 1 87.75 9 GLU B N 1
ATOM 2274 C CA . GLU B 1 9 ? -4.98 -28.453 4.961 1 87.75 9 GLU B CA 1
ATOM 2275 C C . GLU B 1 9 ? -4.766 -27.219 4.09 1 87.75 9 GLU B C 1
ATOM 2277 O O . GLU B 1 9 ? -3.795 -26.484 4.273 1 87.75 9 GLU B O 1
ATOM 2282 N N . VAL B 1 10 ? -5.684 -27.078 3.146 1 91.5 10 VAL B N 1
ATOM 2283 C CA . VAL B 1 10 ? -5.594 -25.922 2.26 1 91.5 10 VAL B CA 1
ATOM 2284 C C . VAL B 1 10 ? -5.664 -24.625 3.076 1 91.5 10 VAL B C 1
ATOM 2286 O O . VAL B 1 10 ? -4.895 -23.703 2.844 1 91.5 10 VAL B O 1
ATOM 2289 N N . ALA B 1 11 ? -6.52 -24.609 3.99 1 93.88 11 ALA B N 1
ATOM 2290 C CA . ALA B 1 11 ? -6.688 -23.453 4.852 1 93.88 11 ALA B CA 1
ATOM 2291 C C . ALA B 1 11 ? -5.379 -23.094 5.559 1 93.88 11 ALA B C 1
ATOM 2293 O O . ALA B 1 11 ? -4.992 -21.922 5.613 1 93.88 11 ALA B O 1
ATOM 2294 N N . LYS B 1 12 ? -4.707 -24.078 6.012 1 88.44 12 LYS B N 1
ATOM 2295 C CA . LYS B 1 12 ? -3.451 -23.875 6.73 1 88.44 12 LYS B CA 1
ATOM 2296 C C . LYS B 1 12 ? -2.346 -23.422 5.785 1 88.44 12 LYS B C 1
ATOM 2298 O O . LYS B 1 12 ? -1.658 -22.422 6.059 1 88.44 12 LYS B O 1
ATOM 2303 N N . ILE B 1 13 ? -2.221 -24.078 4.684 1 85.62 13 ILE B N 1
ATOM 2304 C CA . ILE B 1 13 ? -1.136 -23.844 3.742 1 85.62 13 ILE B CA 1
ATOM 2305 C C . ILE B 1 13 ? -1.286 -22.438 3.137 1 85.62 13 ILE B C 1
ATOM 2307 O O . ILE B 1 13 ? -0.304 -21.703 2.998 1 85.62 13 ILE B O 1
ATOM 2311 N N . LYS B 1 14 ? -2.541 -22.094 2.799 1 90 14 LYS B N 1
ATOM 2312 C CA . LYS B 1 14 ? -2.777 -20.859 2.061 1 90 14 LYS B CA 1
ATOM 2313 C C . LYS B 1 14 ? -3.193 -19.734 3 1 90 14 LYS B C 1
ATOM 2315 O O . LYS B 1 14 ? -3.436 -18.609 2.557 1 90 14 LYS B O 1
ATOM 2320 N N . LYS B 1 15 ? -3.215 -20.078 4.27 1 89.69 15 LYS B N 1
ATOM 2321 C CA . LYS B 1 15 ? -3.549 -19.094 5.289 1 89.69 15 LYS B CA 1
ATOM 2322 C C . LYS B 1 15 ? -4.855 -18.375 4.957 1 89.69 15 LYS B C 1
ATOM 2324 O O . LYS B 1 15 ? -4.906 -17.141 4.93 1 89.69 15 LYS B O 1
ATOM 2329 N N . ILE B 1 16 ? -5.84 -19.125 4.789 1 94.5 16 ILE B N 1
ATOM 2330 C CA . ILE B 1 16 ? -7.199 -18.672 4.535 1 94.5 16 ILE B CA 1
ATOM 2331 C C . ILE B 1 16 ? -8.18 -19.484 5.379 1 94.5 16 ILE B C 1
ATOM 2333 O O . ILE B 1 16 ? -7.914 -20.625 5.727 1 94.5 16 ILE B O 1
ATOM 2337 N N . SER B 1 17 ? -9.227 -18.906 5.754 1 96.06 17 SER B N 1
ATOM 2338 C CA . SER B 1 17 ? -10.164 -19.609 6.633 1 96.06 17 SER B CA 1
ATOM 2339 C C . SER B 1 17 ? -10.977 -20.641 5.863 1 96.06 17 SER B C 1
ATOM 2341 O O . SER B 1 17 ? -11.227 -20.484 4.668 1 96.06 17 SER B O 1
ATOM 2343 N N . ILE B 1 18 ? -11.367 -21.672 6.566 1 96.44 18 ILE B N 1
ATOM 2344 C CA . ILE B 1 18 ? -12.25 -22.688 6.004 1 96.44 18 ILE B CA 1
ATOM 2345 C C . ILE B 1 18 ? -13.562 -22.031 5.559 1 96.44 18 ILE B C 1
ATOM 2347 O O . ILE B 1 18 ? -14.102 -22.375 4.504 1 96.44 18 ILE B O 1
ATOM 2351 N N . LYS B 1 19 ? -14 -21.094 6.34 1 96.62 19 LYS B N 1
ATOM 2352 C CA . LYS B 1 19 ? -15.227 -20.375 6.027 1 96.62 19 LYS B CA 1
ATOM 2353 C C . LYS B 1 19 ? -15.125 -19.688 4.672 1 96.62 19 LYS B C 1
ATOM 2355 O O . LYS B 1 19 ? -16.062 -19.734 3.875 1 96.62 19 LYS B O 1
ATOM 2360 N N . ALA B 1 20 ? -14.07 -19.125 4.383 1 96.06 20 ALA B N 1
ATOM 2361 C CA . ALA B 1 20 ? -13.859 -18.438 3.109 1 96.06 20 ALA B CA 1
ATOM 2362 C C . ALA B 1 20 ? -13.875 -19.438 1.948 1 96.06 20 ALA B C 1
ATOM 2364 O O . ALA B 1 20 ? -14.5 -19.188 0.917 1 96.06 20 ALA B O 1
ATOM 2365 N N . LEU B 1 21 ? -13.18 -20.562 2.127 1 97 21 LEU B N 1
ATOM 2366 C CA . LEU B 1 21 ? -13.148 -21.594 1.09 1 97 21 LEU B CA 1
ATOM 2367 C C . LEU B 1 21 ? -14.555 -22.109 0.783 1 97 21 LEU B C 1
ATOM 2369 O O . LEU B 1 21 ? -14.914 -22.266 -0.384 1 97 21 LEU B O 1
ATOM 2373 N N . ARG B 1 22 ? -15.328 -22.281 1.808 1 95.69 22 ARG B N 1
ATOM 2374 C CA . ARG B 1 22 ? -16.703 -22.703 1.629 1 95.69 22 ARG B CA 1
ATOM 2375 C C . ARG B 1 22 ? -17.531 -21.641 0.9 1 95.69 22 ARG B C 1
ATOM 2377 O O . ARG B 1 22 ? -18.344 -21.969 0.039 1 95.69 22 ARG B O 1
ATOM 2384 N N . TYR B 1 23 ? -17.344 -20.469 1.324 1 96.25 23 TYR B N 1
ATOM 2385 C CA . TYR B 1 23 ? -18.047 -19.359 0.69 1 96.25 23 TYR B CA 1
ATOM 2386 C C . TYR B 1 23 ? -17.703 -19.281 -0.793 1 96.25 23 TYR B C 1
ATOM 2388 O O . TYR B 1 23 ? -18.594 -19.109 -1.63 1 96.25 23 TYR B O 1
ATOM 2396 N N . TYR B 1 24 ? -16.406 -19.359 -1.14 1 95.62 24 TYR B N 1
ATOM 2397 C CA . TYR B 1 24 ? -15.969 -19.281 -2.529 1 95.62 24 TYR B CA 1
ATOM 2398 C C . TYR B 1 24 ? -16.547 -20.422 -3.352 1 95.62 24 TYR B C 1
ATOM 2400 O O . TYR B 1 24 ? -16.891 -20.25 -4.523 1 95.62 24 TYR B O 1
ATOM 2408 N N . HIS B 1 25 ? -16.625 -21.594 -2.752 1 95.12 25 HIS B N 1
ATOM 2409 C CA . HIS B 1 25 ? -17.281 -22.719 -3.404 1 95.12 25 HIS B CA 1
ATOM 2410 C C . HIS B 1 25 ? -18.75 -22.406 -3.67 1 95.12 25 HIS B C 1
ATOM 2412 O O . HIS B 1 25 ? -19.234 -22.594 -4.789 1 95.12 25 HIS B O 1
ATOM 2418 N N . LYS B 1 26 ? -19.406 -21.922 -2.67 1 94.88 26 LYS B N 1
ATOM 2419 C CA . LYS B 1 26 ? -20.828 -21.578 -2.785 1 94.88 26 LYS B CA 1
ATOM 2420 C C . LYS B 1 26 ? -21.062 -20.562 -3.895 1 94.88 26 LYS B C 1
ATOM 2422 O O . LYS B 1 26 ? -22.047 -20.656 -4.633 1 94.88 26 LYS B O 1
ATOM 2427 N N . MET B 1 27 ? -20.188 -19.672 -4.043 1 94.69 27 MET B N 1
ATOM 2428 C CA . MET B 1 27 ? -20.344 -18.594 -5.008 1 94.69 27 MET B CA 1
ATOM 2429 C C . MET B 1 27 ? -19.859 -19.016 -6.387 1 94.69 27 MET B C 1
ATOM 2431 O O . MET B 1 27 ? -19.953 -18.25 -7.348 1 94.69 27 MET B O 1
ATOM 2435 N N . GLY B 1 28 ? -19.172 -20.172 -6.5 1 92.12 28 GLY B N 1
ATOM 2436 C CA . GLY B 1 28 ? -18.781 -20.703 -7.785 1 92.12 28 GLY B CA 1
ATOM 2437 C C . GLY B 1 28 ? -17.422 -20.203 -8.25 1 92.12 28 GLY B C 1
ATOM 2438 O O . GLY B 1 28 ? -17.078 -20.344 -9.43 1 92.12 28 GLY B O 1
ATOM 2439 N N . ILE B 1 29 ? -16.672 -19.609 -7.406 1 93.5 29 ILE B N 1
ATOM 2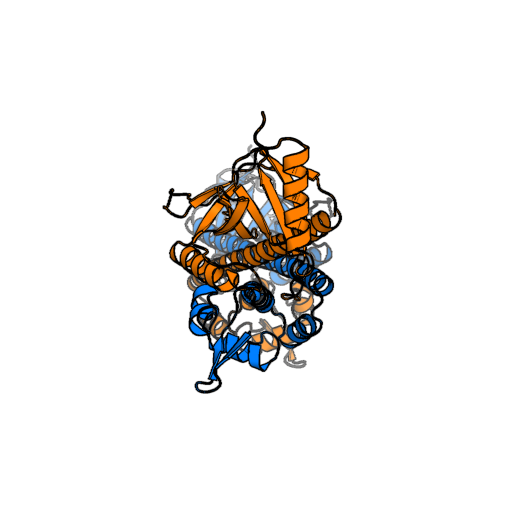440 C CA . ILE B 1 29 ? -15.383 -19.016 -7.777 1 93.5 29 ILE B CA 1
ATOM 2441 C C . ILE B 1 29 ? -14.273 -20.047 -7.59 1 93.5 29 ILE B C 1
ATOM 2443 O O . ILE B 1 29 ? -13.242 -19.984 -8.273 1 93.5 29 ILE B O 1
ATOM 2447 N N . LEU B 1 30 ? -14.453 -20.969 -6.609 1 93.88 30 LEU B N 1
ATOM 2448 C CA . LEU B 1 30 ? -13.5 -22.031 -6.305 1 93.88 30 LEU B CA 1
ATOM 2449 C C . LEU B 1 30 ? -14.227 -23.328 -5.957 1 93.88 30 LEU B C 1
ATOM 2451 O O . LEU B 1 30 ? -14.602 -23.531 -4.801 1 93.88 30 LEU B O 1
ATOM 2455 N N . ILE B 1 31 ? -14.344 -24.125 -6.922 1 92.25 31 ILE B N 1
ATOM 2456 C CA . ILE B 1 31 ? -15.055 -25.391 -6.734 1 92.25 31 ILE B CA 1
ATOM 2457 C C . ILE B 1 31 ? -14.062 -26.484 -6.344 1 92.25 31 ILE B C 1
ATOM 2459 O O . ILE B 1 31 ? -13.062 -26.703 -7.039 1 92.25 31 ILE B O 1
ATOM 2463 N N . PRO B 1 32 ? -14.336 -27.156 -5.223 1 93.56 32 PRO B N 1
ATOM 2464 C CA . PRO B 1 32 ? -13.43 -28.234 -4.852 1 93.56 32 PRO B CA 1
ATOM 2465 C C . PRO B 1 32 ? -13.32 -29.312 -5.941 1 93.56 32 PRO B C 1
ATOM 2467 O O . PRO B 1 32 ? -14.289 -29.562 -6.656 1 93.56 32 PRO B O 1
ATOM 2470 N N . ARG B 1 33 ? -12.164 -29.859 -6.051 1 88.56 33 ARG B N 1
ATOM 2471 C CA . ARG B 1 33 ? -11.93 -30.922 -7.031 1 88.56 33 ARG B CA 1
ATOM 2472 C C . ARG B 1 33 ? -12.758 -32.156 -6.699 1 88.56 33 ARG B C 1
ATOM 2474 O O . ARG B 1 33 ? -13.211 -32.875 -7.602 1 88.56 33 ARG B O 1
ATOM 2481 N N . TYR B 1 34 ? -12.938 -32.375 -5.375 1 89.94 34 TYR B N 1
ATOM 2482 C CA . TYR B 1 34 ? -13.68 -33.562 -4.926 1 89.94 34 TYR B CA 1
ATOM 2483 C C . TYR B 1 34 ? -14.43 -33.281 -3.631 1 89.94 34 TYR B C 1
ATOM 2485 O O . TYR B 1 34 ? -13.922 -32.562 -2.756 1 89.94 34 TYR B O 1
ATOM 2493 N N . ILE B 1 35 ? -15.625 -33.75 -3.531 1 92.5 35 ILE B N 1
ATOM 2494 C CA . ILE B 1 35 ? -16.406 -33.688 -2.303 1 92.5 35 ILE B CA 1
ATOM 2495 C C . ILE B 1 35 ? -16.797 -35.125 -1.874 1 92.5 35 ILE B C 1
ATOM 2497 O O . ILE B 1 35 ? -17.438 -35.844 -2.637 1 92.5 35 ILE B O 1
ATOM 2501 N N . ASP B 1 36 ? -16.406 -35.344 -0.7 1 91.06 36 ASP B N 1
ATOM 2502 C CA . ASP B 1 36 ? -16.75 -36.688 -0.195 1 91.06 36 ASP B CA 1
ATOM 2503 C C . ASP B 1 36 ? -18.25 -36.844 -0.093 1 91.06 36 ASP B C 1
ATOM 2505 O O . ASP B 1 36 ? -18.938 -36.062 0.548 1 91.06 36 ASP B O 1
ATOM 2509 N N . LYS B 1 37 ? -18.75 -37.875 -0.667 1 90.69 37 LYS B N 1
ATOM 2510 C CA . LYS B 1 37 ? -20.203 -38.062 -0.757 1 90.69 37 LYS B CA 1
ATOM 2511 C C . LYS B 1 37 ? -20.781 -38.438 0.605 1 90.69 37 LYS B C 1
ATOM 2513 O O . LYS B 1 37 ? -21.969 -38.156 0.862 1 90.69 37 LYS B O 1
ATOM 2518 N N . TYR B 1 38 ? -20.031 -39.031 1.455 1 91.12 38 TYR B N 1
ATOM 2519 C CA . TYR B 1 38 ? -20.531 -39.469 2.748 1 91.12 38 TYR B CA 1
ATOM 2520 C C . TYR B 1 38 ? -20.344 -38.406 3.811 1 91.12 38 TYR B C 1
ATOM 2522 O O . TYR B 1 38 ? -21.266 -38.125 4.586 1 91.12 38 TYR B O 1
ATOM 2530 N N . THR B 1 39 ? -19.219 -37.688 3.805 1 89.81 39 THR B N 1
ATOM 2531 C CA . THR B 1 39 ? -18.906 -36.719 4.867 1 89.81 39 THR B CA 1
ATOM 2532 C C . THR B 1 39 ? -19.156 -35.281 4.402 1 89.81 39 THR B C 1
ATOM 2534 O O . THR B 1 39 ? -19.297 -34.375 5.227 1 89.81 39 THR B O 1
ATOM 2537 N N . GLY B 1 40 ? -19.188 -35.156 3.098 1 90.88 40 GLY B N 1
ATOM 2538 C CA . GLY B 1 40 ? -19.328 -33.812 2.559 1 90.88 40 GLY B CA 1
ATOM 2539 C C . GLY B 1 40 ? -18.047 -33 2.578 1 90.88 40 GLY B C 1
ATOM 2540 O O . GLY B 1 40 ? -18.031 -31.828 2.23 1 90.88 40 GLY B O 1
ATOM 2541 N N . TYR B 1 41 ? -17.031 -33.656 2.959 1 91.12 41 TYR B N 1
ATOM 2542 C CA . TYR B 1 41 ? -15.75 -33 3.096 1 91.12 41 TYR B CA 1
ATOM 2543 C C . TYR B 1 41 ? -15.195 -32.594 1.733 1 91.12 41 TYR B C 1
ATOM 2545 O O . TYR B 1 41 ? -15.289 -33.375 0.771 1 91.12 41 TYR B O 1
ATOM 2553 N N . ARG B 1 42 ? -14.664 -31.375 1.627 1 93.44 42 ARG B N 1
ATOM 2554 C CA . ARG B 1 42 ? -14.156 -30.844 0.37 1 93.44 42 ARG B CA 1
ATOM 2555 C C . ARG B 1 42 ? -12.656 -31.062 0.239 1 93.44 42 ARG B C 1
ATOM 2557 O O . ARG B 1 42 ? -11.914 -30.906 1.208 1 93.44 42 ARG B O 1
ATOM 2564 N N . TYR B 1 43 ? -12.266 -31.422 -0.969 1 91.25 43 TYR B N 1
ATOM 2565 C CA . TYR B 1 43 ? -10.859 -31.656 -1.282 1 91.25 43 TYR B CA 1
ATOM 2566 C C . TYR B 1 43 ? -10.438 -30.844 -2.504 1 91.25 43 TYR B C 1
ATOM 2568 O O . TYR B 1 43 ? -11.195 -30.719 -3.467 1 91.25 43 TYR B O 1
ATOM 2576 N N . TYR B 1 44 ? -9.211 -30.281 -2.416 1 91.31 44 TYR B N 1
ATOM 2577 C CA . TYR B 1 44 ? -8.656 -29.453 -3.477 1 91.31 44 TYR B CA 1
ATOM 2578 C C . TYR B 1 44 ? -7.363 -30.031 -4.02 1 91.31 44 TYR B C 1
ATOM 2580 O O . TYR B 1 44 ? -6.66 -30.766 -3.314 1 91.31 44 TYR B O 1
ATOM 2588 N N . SER B 1 45 ? -7.145 -29.719 -5.238 1 85.19 45 SER B N 1
ATOM 2589 C CA . SER B 1 45 ? -5.898 -30.141 -5.871 1 85.19 45 SER B CA 1
ATOM 2590 C C . SER B 1 45 ? -4.879 -29.016 -5.895 1 85.19 45 SER B C 1
ATOM 2592 O O . SER B 1 45 ? -5.234 -27.844 -5.742 1 85.19 45 SER B O 1
ATOM 2594 N N . ILE B 1 46 ? -3.615 -29.344 -6.039 1 83 46 ILE B N 1
ATOM 2595 C CA . ILE B 1 46 ? -2.5 -28.406 -5.984 1 83 46 ILE B CA 1
ATOM 2596 C C . ILE B 1 46 ? -2.666 -27.344 -7.066 1 83 46 ILE B C 1
ATOM 2598 O O . ILE B 1 46 ? -2.291 -26.172 -6.871 1 83 46 ILE B O 1
ATOM 2602 N N . ASP B 1 47 ? -3.262 -27.703 -8.172 1 82 47 ASP B N 1
ATOM 2603 C CA . ASP B 1 47 ? -3.404 -26.766 -9.289 1 82 47 ASP B CA 1
ATOM 2604 C C . ASP B 1 47 ? -4.387 -25.656 -8.945 1 82 47 ASP B C 1
ATOM 2606 O O . ASP B 1 47 ? -4.438 -24.641 -9.633 1 82 47 ASP B O 1
ATOM 2610 N N . GLN B 1 48 ? -5.16 -25.875 -7.891 1 88.81 48 GLN B N 1
ATOM 2611 C CA . GLN B 1 48 ? -6.137 -24.859 -7.5 1 88.81 48 GLN B CA 1
ATOM 2612 C C . GLN B 1 48 ? -5.527 -23.844 -6.543 1 88.81 48 GLN B C 1
ATOM 2614 O O . GLN B 1 48 ? -6.141 -22.812 -6.246 1 88.81 48 GLN B O 1
ATOM 2619 N N . PHE B 1 49 ? -4.32 -24.094 -6.113 1 88.81 49 PHE B N 1
ATOM 2620 C CA . PHE B 1 49 ? -3.672 -23.219 -5.137 1 88.81 49 PHE B CA 1
ATOM 2621 C C . PHE B 1 49 ? -3.447 -21.828 -5.707 1 88.81 49 PHE B C 1
ATOM 2623 O O . PHE B 1 49 ? -3.617 -20.828 -5.008 1 88.81 49 PHE B O 1
ATOM 2630 N N . ILE B 1 50 ? -3.158 -21.828 -6.914 1 89.75 50 ILE B N 1
ATOM 2631 C CA . ILE B 1 50 ? -2.895 -20.547 -7.551 1 89.75 50 ILE B CA 1
ATOM 2632 C C . ILE B 1 50 ? -4.172 -19.703 -7.574 1 89.75 50 ILE B C 1
ATOM 2634 O O . ILE B 1 50 ? -4.121 -18.484 -7.43 1 89.75 50 ILE B O 1
ATOM 2638 N N . TYR B 1 51 ? -5.312 -20.359 -7.762 1 93.19 51 TYR B N 1
ATOM 2639 C CA . TYR B 1 51 ? -6.586 -19.656 -7.742 1 93.19 51 TYR B CA 1
ATOM 2640 C C . TYR B 1 51 ? -6.816 -18.984 -6.395 1 93.19 51 TYR B C 1
ATOM 2642 O O . TYR B 1 51 ? -7.293 -17.844 -6.328 1 93.19 51 TYR B O 1
ATOM 2650 N N . ILE B 1 52 ? -6.445 -19.719 -5.41 1 94.19 52 ILE B N 1
ATOM 2651 C CA . ILE B 1 52 ? -6.637 -19.203 -4.055 1 94.19 52 ILE B CA 1
ATOM 2652 C C . ILE B 1 52 ? -5.797 -17.953 -3.85 1 94.19 52 ILE B C 1
ATOM 2654 O O . ILE B 1 52 ? -6.285 -16.953 -3.307 1 94.19 52 ILE B O 1
ATOM 2658 N N . ASP B 1 53 ? -4.617 -18 -4.285 1 92.62 53 ASP B N 1
ATOM 2659 C CA . ASP B 1 53 ? -3.742 -16.844 -4.16 1 92.62 53 ASP B CA 1
ATOM 2660 C C . ASP B 1 53 ? -4.309 -15.648 -4.918 1 92.62 53 ASP B C 1
ATOM 2662 O O . ASP B 1 53 ? -4.281 -14.516 -4.422 1 92.62 53 ASP B O 1
ATOM 2666 N N . ILE B 1 54 ? -4.777 -15.906 -6.094 1 94.5 54 ILE B N 1
ATOM 2667 C CA . ILE B 1 54 ? -5.348 -14.852 -6.926 1 94.5 54 ILE B CA 1
ATOM 2668 C C . ILE B 1 54 ? -6.566 -14.25 -6.23 1 94.5 54 ILE B C 1
ATOM 2670 O O . ILE B 1 54 ? -6.688 -13.031 -6.121 1 94.5 54 ILE B O 1
ATOM 2674 N N . ILE B 1 55 ? -7.422 -15.109 -5.758 1 96.12 55 ILE B N 1
ATOM 2675 C CA . ILE B 1 55 ? -8.641 -14.672 -5.086 1 96.12 55 ILE B CA 1
ATOM 2676 C C . ILE B 1 55 ? -8.281 -13.828 -3.865 1 96.12 55 ILE B C 1
ATOM 2678 O O . ILE B 1 55 ? -8.828 -12.742 -3.672 1 96.12 55 ILE B O 1
ATOM 2682 N N . LYS B 1 56 ? -7.344 -14.266 -3.066 1 94.56 56 LYS B N 1
ATOM 2683 C CA . LYS B 1 56 ? -6.914 -13.547 -1.872 1 94.56 56 LYS B CA 1
ATOM 2684 C C . LYS B 1 56 ? -6.398 -12.148 -2.225 1 94.56 56 LYS B C 1
ATOM 2686 O O . LYS B 1 56 ? -6.762 -11.164 -1.577 1 94.56 56 LYS B O 1
ATOM 2691 N N . GLY B 1 57 ? -5.535 -12.133 -3.191 1 93.88 57 GLY B N 1
ATOM 2692 C CA . GLY B 1 57 ? -4.988 -10.859 -3.613 1 93.88 57 GLY B CA 1
ATOM 2693 C C . GLY B 1 57 ? -6.051 -9.891 -4.105 1 93.88 57 GLY B C 1
ATOM 2694 O O . GLY B 1 57 ? -6.043 -8.711 -3.736 1 93.88 57 GLY B O 1
ATOM 2695 N N . CYS B 1 58 ? -6.945 -10.406 -4.902 1 96 58 CYS B N 1
ATOM 2696 C CA . CYS B 1 58 ? -8.008 -9.57 -5.453 1 96 58 CYS B CA 1
ATOM 2697 C C . CYS B 1 58 ? -8.93 -9.062 -4.348 1 96 58 CYS B C 1
ATOM 2699 O O . CYS B 1 58 ? -9.328 -7.895 -4.352 1 96 58 CYS B O 1
ATOM 2701 N N . ARG B 1 59 ? -9.219 -9.922 -3.432 1 94.88 59 ARG B N 1
ATOM 2702 C CA . ARG B 1 59 ? -10.078 -9.539 -2.314 1 94.88 59 ARG B CA 1
ATOM 2703 C C . ARG B 1 59 ? -9.414 -8.461 -1.466 1 94.88 59 ARG B C 1
ATOM 2705 O O . ARG B 1 59 ? -10.086 -7.535 -0.995 1 94.88 59 ARG B O 1
ATOM 2712 N N . ALA B 1 60 ? -8.164 -8.625 -1.283 1 92.06 60 ALA B N 1
ATOM 2713 C CA . ALA B 1 60 ? -7.418 -7.625 -0.521 1 92.06 60 ALA B CA 1
ATOM 2714 C C . ALA B 1 60 ? -7.496 -6.254 -1.188 1 92.06 60 ALA B C 1
ATOM 2716 O O . ALA B 1 60 ? -7.395 -5.223 -0.519 1 92.06 60 ALA B O 1
ATOM 2717 N N . LEU B 1 61 ? -7.766 -6.238 -2.467 1 93.69 61 LEU B N 1
ATOM 2718 C CA . LEU B 1 61 ? -7.844 -5 -3.238 1 93.69 61 LEU B CA 1
ATOM 2719 C C . LEU B 1 61 ? -9.281 -4.512 -3.336 1 93.69 61 LEU B C 1
ATOM 2721 O O . LEU B 1 61 ? -9.562 -3.521 -4.02 1 93.69 61 LEU B O 1
ATOM 2725 N N . GLY B 1 62 ? -10.211 -5.258 -2.744 1 92.12 62 GLY B N 1
ATOM 2726 C CA . GLY B 1 62 ? -11.594 -4.82 -2.709 1 92.12 62 GLY B CA 1
ATOM 2727 C C . GLY B 1 62 ? -12.414 -5.352 -3.869 1 92.12 62 GLY B C 1
ATOM 2728 O O . GLY B 1 62 ? -13.539 -4.891 -4.102 1 92.12 62 GLY B O 1
ATOM 2729 N N . THR B 1 63 ? -11.859 -6.266 -4.566 1 95.5 63 THR B N 1
ATOM 2730 C CA . THR B 1 63 ? -12.602 -6.852 -5.676 1 95.5 63 THR B CA 1
ATOM 2731 C C . THR B 1 63 ? -13.859 -7.562 -5.172 1 95.5 63 THR B C 1
ATOM 2733 O O . THR B 1 63 ? -13.805 -8.281 -4.168 1 95.5 63 THR B O 1
ATOM 2736 N N . SER B 1 64 ? -14.883 -7.324 -5.828 1 95.62 64 SER B N 1
ATOM 2737 C CA . SER B 1 64 ? -16.141 -7.93 -5.406 1 95.62 64 SER B CA 1
ATOM 2738 C C . SER B 1 64 ? -16.203 -9.398 -5.809 1 95.62 64 SER B C 1
ATOM 2740 O O . SER B 1 64 ? -15.523 -9.828 -6.742 1 95.62 64 SER B O 1
ATOM 2742 N N . ILE B 1 65 ? -17.031 -10.125 -5.117 1 95.44 65 ILE B N 1
ATOM 2743 C CA . ILE B 1 65 ? -17.266 -11.539 -5.414 1 95.44 65 ILE B CA 1
ATOM 2744 C C . ILE B 1 65 ? -17.875 -11.68 -6.801 1 95.44 65 ILE B C 1
ATOM 2746 O O . ILE B 1 65 ? -17.531 -12.594 -7.551 1 95.44 65 ILE B O 1
ATOM 2750 N N . VAL B 1 66 ? -18.688 -10.758 -7.168 1 95.38 66 VAL B N 1
ATOM 2751 C CA . VAL B 1 66 ? -19.359 -10.781 -8.469 1 95.38 66 VAL B CA 1
ATOM 2752 C C . VAL B 1 66 ? -18.312 -10.656 -9.578 1 95.38 66 VAL B C 1
ATOM 2754 O O . VAL B 1 66 ? -18.359 -11.391 -10.57 1 95.38 66 VAL B O 1
ATOM 2757 N N . GLU B 1 67 ? -17.422 -9.75 -9.461 1 94.69 67 GLU B N 1
ATOM 2758 C CA . GLU B 1 67 ? -16.359 -9.594 -10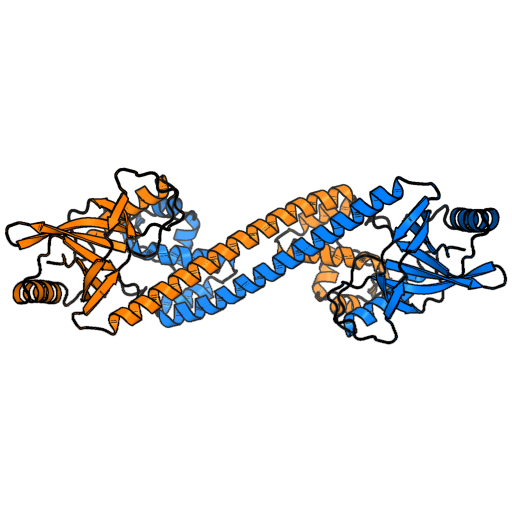.43 1 94.69 67 GLU B CA 1
ATOM 2759 C C . GLU B 1 67 ? -15.516 -10.859 -10.547 1 94.69 67 GLU B C 1
ATOM 2761 O O . GLU B 1 67 ? -15.164 -11.281 -11.656 1 94.69 67 GLU B O 1
ATOM 2766 N N . LEU B 1 68 ? -15.188 -11.461 -9.438 1 95.81 68 LEU B N 1
ATOM 2767 C CA . LEU B 1 68 ? -14.398 -12.688 -9.438 1 95.81 68 LEU B CA 1
ATOM 2768 C C . LEU B 1 68 ? -15.172 -13.828 -10.102 1 95.81 68 LEU B C 1
ATOM 2770 O O . LEU B 1 68 ? -14.594 -14.633 -10.836 1 95.81 68 LEU B O 1
ATOM 2774 N N . GLN B 1 69 ? -16.469 -13.859 -9.844 1 95.06 69 GLN B N 1
ATOM 2775 C CA . GLN B 1 69 ? -17.297 -14.867 -10.477 1 95.06 69 GLN B CA 1
ATOM 2776 C C . GLN B 1 69 ? -17.219 -14.781 -11.992 1 95.06 69 GLN B C 1
ATOM 2778 O O . GLN B 1 69 ? -17.078 -15.805 -12.672 1 95.06 69 GLN B O 1
ATOM 2783 N N . GLN B 1 70 ? -17.297 -13.633 -12.477 1 93.88 70 GLN B N 1
ATOM 2784 C CA . GLN B 1 70 ? -17.234 -13.422 -13.922 1 93.88 70 GLN B CA 1
ATOM 2785 C C . GLN B 1 70 ? -15.898 -13.891 -14.492 1 93.88 70 GLN B C 1
ATOM 2787 O O . GLN B 1 70 ? -15.852 -14.547 -15.531 1 93.88 70 GLN B O 1
ATOM 2792 N N . ILE B 1 71 ? -14.844 -13.648 -13.844 1 92.88 71 ILE B N 1
ATOM 2793 C CA . ILE B 1 71 ? -13.5 -13.969 -14.312 1 92.88 71 ILE B CA 1
ATOM 2794 C C . ILE B 1 71 ? -13.297 -15.484 -14.289 1 92.88 71 ILE B C 1
ATOM 2796 O O . ILE B 1 71 ? -12.805 -16.062 -15.258 1 92.88 71 ILE B O 1
ATOM 2800 N N . PHE B 1 72 ? -13.758 -16.156 -13.25 1 91.25 72 PHE B N 1
ATOM 2801 C CA . PHE B 1 72 ? -13.484 -17.578 -13.078 1 91.25 72 PHE B CA 1
ATOM 2802 C C . PHE B 1 72 ? -14.5 -18.422 -13.844 1 91.25 72 PHE B C 1
ATOM 2804 O O . PHE B 1 72 ? -14.25 -19.594 -14.141 1 91.25 72 PHE B O 1
ATOM 2811 N N . LYS B 1 73 ? -15.633 -17.828 -14.148 1 88 73 LYS B N 1
ATOM 2812 C CA . LYS B 1 73 ? -16.594 -18.516 -15.008 1 88 73 LYS B CA 1
ATOM 2813 C C . LYS B 1 73 ? -16.094 -18.594 -16.438 1 88 73 LYS B C 1
ATOM 2815 O O . LYS B 1 73 ? -16.312 -19.609 -17.125 1 88 73 LYS B O 1
ATOM 2820 N N . ASP B 1 74 ? -15.492 -17.594 -16.891 1 89.06 74 ASP B N 1
ATOM 2821 C CA . ASP B 1 74 ? -15.016 -17.516 -18.266 1 89.06 74 ASP B CA 1
ATOM 2822 C C . ASP B 1 74 ? -13.883 -18.516 -18.516 1 89.06 74 ASP B C 1
ATOM 2824 O O . ASP B 1 74 ? -13.695 -19 -19.641 1 89.06 74 ASP B O 1
ATOM 2828 N N . CYS B 1 75 ? -13.148 -18.844 -17.562 1 89.12 75 CYS B N 1
ATOM 2829 C CA . CYS B 1 75 ? -12.023 -19.766 -17.641 1 89.12 75 CYS B CA 1
ATOM 2830 C C . CYS B 1 75 ? -11.094 -19.406 -18.797 1 89.12 75 CYS B C 1
ATOM 2832 O O . CYS B 1 75 ? -10.734 -20.266 -19.594 1 89.12 75 CYS B O 1
ATOM 2834 N N . ASN B 1 76 ? -10.812 -18.172 -18.938 1 93.44 76 ASN B N 1
ATOM 2835 C CA . ASN B 1 76 ? -9.93 -17.641 -19.969 1 93.44 76 ASN B CA 1
ATOM 2836 C C . ASN B 1 76 ? -8.68 -17.016 -19.359 1 93.44 76 ASN B C 1
ATOM 2838 O O . ASN B 1 76 ? -8.75 -15.969 -18.719 1 93.44 76 ASN B O 1
ATOM 2842 N N . THR B 1 77 ? -7.582 -17.625 -19.641 1 94.38 77 THR B N 1
ATOM 2843 C CA . THR B 1 77 ? -6.32 -17.219 -19.031 1 94.38 77 THR B CA 1
ATOM 2844 C C . THR B 1 77 ? -5.949 -15.805 -19.453 1 94.38 77 THR B C 1
ATOM 2846 O O . THR B 1 77 ? -5.52 -14.992 -18.625 1 94.38 77 THR B O 1
ATOM 2849 N N . ASP B 1 78 ? -6.133 -15.5 -20.719 1 95.06 78 ASP B N 1
ATOM 2850 C CA . ASP B 1 78 ? -5.777 -14.172 -21.203 1 95.06 78 ASP B CA 1
ATOM 2851 C C . ASP B 1 78 ? -6.645 -13.102 -20.562 1 95.06 78 ASP B C 1
ATOM 2853 O O . ASP B 1 78 ? -6.156 -12.023 -20.219 1 95.06 78 ASP B O 1
ATOM 2857 N N . LYS B 1 79 ? -7.922 -13.398 -20.438 1 95.5 79 LYS B N 1
ATOM 2858 C CA . LYS B 1 79 ? -8.82 -12.469 -19.75 1 95.5 79 LYS B CA 1
ATOM 2859 C C . LYS B 1 79 ? -8.422 -12.289 -18.297 1 95.5 79 LYS B C 1
ATOM 2861 O O . LYS B 1 79 ? -8.438 -11.172 -17.766 1 95.5 79 LYS B O 1
ATOM 2866 N N . LEU B 1 80 ? -8.07 -13.367 -17.688 1 95.5 80 LEU B N 1
ATOM 2867 C CA . LEU B 1 80 ? -7.605 -13.305 -16.297 1 95.5 80 LEU B CA 1
ATOM 2868 C C . LEU B 1 80 ? -6.371 -12.414 -16.172 1 95.5 80 LEU B C 1
ATOM 2870 O O . LEU B 1 80 ? -6.297 -11.562 -15.289 1 95.5 80 LEU B O 1
ATOM 2874 N N . LEU B 1 81 ? -5.426 -12.586 -17.062 1 96.62 81 LEU B N 1
ATOM 2875 C CA . LEU B 1 81 ? -4.184 -11.82 -17 1 96.62 81 LEU B CA 1
ATOM 2876 C C . LEU B 1 81 ? -4.453 -10.328 -17.203 1 96.62 81 LEU B C 1
ATOM 2878 O O . LEU B 1 81 ? -3.824 -9.484 -16.562 1 96.62 81 LEU B O 1
ATOM 2882 N N . LYS B 1 82 ? -5.355 -10 -18.094 1 96.75 82 LYS B N 1
ATOM 2883 C CA . LYS B 1 82 ? -5.742 -8.609 -18.312 1 96.75 82 LYS B CA 1
ATOM 2884 C C . LYS B 1 82 ? -6.383 -8.023 -17.047 1 96.75 82 LYS B C 1
ATOM 2886 O O . LYS B 1 82 ? -6.086 -6.891 -16.672 1 96.75 82 LYS B O 1
ATOM 2891 N N . PHE B 1 83 ? -7.234 -8.797 -16.531 1 97 83 PHE B N 1
ATOM 2892 C CA . PHE B 1 83 ? -7.879 -8.406 -15.281 1 97 83 PHE B CA 1
ATOM 2893 C C . PHE B 1 83 ? -6.848 -8.172 -14.188 1 97 83 PHE B C 1
ATOM 2895 O O . PHE B 1 83 ? -6.91 -7.172 -13.469 1 97 83 PHE B O 1
ATOM 2902 N N . LEU B 1 84 ? -5.855 -9.039 -14.031 1 97.19 84 LEU B N 1
ATOM 2903 C CA . LEU B 1 84 ? -4.824 -8.938 -13.008 1 97.19 84 LEU B CA 1
ATOM 2904 C C . LEU B 1 84 ? -3.926 -7.73 -13.25 1 97.19 84 LEU B C 1
ATOM 2906 O O . LEU B 1 84 ? -3.408 -7.137 -12.297 1 97.19 84 LEU B O 1
ATOM 2910 N N . LYS B 1 85 ? -3.76 -7.398 -14.508 1 97.56 85 LYS B N 1
ATOM 2911 C CA . LYS B 1 85 ? -3.004 -6.191 -14.82 1 97.56 85 LYS B CA 1
ATOM 2912 C C . LYS B 1 85 ? -3.686 -4.953 -14.25 1 97.56 85 LYS B C 1
ATOM 2914 O O . LYS B 1 85 ? -3.02 -4.055 -13.727 1 97.56 85 LYS B O 1
ATOM 2919 N N . LEU B 1 86 ? -4.957 -4.953 -14.414 1 97.31 86 LEU B N 1
ATOM 2920 C CA . LEU B 1 86 ? -5.723 -3.859 -13.828 1 97.31 86 LEU B CA 1
ATOM 2921 C C . LEU B 1 86 ? -5.574 -3.852 -12.312 1 97.31 86 LEU B C 1
ATOM 2923 O O . LEU B 1 86 ? -5.406 -2.789 -11.703 1 97.31 86 LEU B O 1
ATOM 2927 N N . LYS B 1 87 ? -5.648 -5.004 -11.703 1 97.31 87 LYS B N 1
ATOM 2928 C CA . LYS B 1 87 ? -5.504 -5.121 -10.25 1 97.31 87 LYS B CA 1
ATOM 2929 C C . LYS B 1 87 ? -4.105 -4.707 -9.805 1 97.31 87 LYS B C 1
ATOM 2931 O O . LYS B 1 87 ? -3.939 -4.125 -8.727 1 97.31 87 LYS B O 1
ATOM 2936 N N . ARG B 1 88 ? -3.168 -5.016 -10.602 1 97.88 88 ARG B N 1
ATOM 2937 C CA . ARG B 1 88 ? -1.801 -4.582 -10.32 1 97.88 88 ARG B CA 1
ATOM 2938 C C . ARG B 1 88 ? -1.717 -3.064 -10.211 1 97.88 88 ARG B C 1
ATOM 2940 O O . ARG B 1 88 ? -1.092 -2.537 -9.289 1 97.88 88 ARG B O 1
ATOM 2947 N N . SER B 1 89 ? -2.332 -2.387 -11.133 1 98 89 SER B N 1
ATOM 2948 C CA . SER B 1 89 ? -2.361 -0.927 -11.133 1 98 89 SER B CA 1
ATOM 2949 C C . SER B 1 89 ? -3.088 -0.393 -9.898 1 98 89 SER B C 1
ATOM 2951 O O . SER B 1 89 ? -2.664 0.602 -9.305 1 98 89 SER B O 1
ATOM 2953 N N . GLU B 1 90 ? -4.164 -1.036 -9.594 1 97.38 90 GLU B N 1
ATOM 2954 C CA . GLU B 1 90 ? -4.898 -0.65 -8.391 1 97.38 90 GLU B CA 1
ATOM 2955 C C . GLU B 1 90 ? -4.031 -0.8 -7.141 1 97.38 90 GLU B C 1
ATOM 2957 O O . GLU B 1 90 ? -4.082 0.038 -6.238 1 97.38 90 GLU B O 1
ATOM 2962 N N . ALA B 1 91 ? -3.283 -1.891 -7.059 1 97.56 91 ALA B N 1
ATOM 2963 C CA . ALA B 1 91 ? -2.375 -2.105 -5.934 1 97.56 91 ALA B CA 1
ATOM 2964 C C . ALA B 1 91 ? -1.32 -1.004 -5.863 1 97.56 91 ALA B C 1
ATOM 2966 O O . ALA B 1 91 ? -1.002 -0.51 -4.777 1 97.56 91 ALA B O 1
ATOM 2967 N N . GLU B 1 92 ? -0.816 -0.588 -6.988 1 98.06 92 GLU B N 1
ATOM 2968 C CA . GLU B 1 92 ? 0.156 0.499 -7.051 1 98.06 92 GLU B CA 1
ATOM 2969 C C . GLU B 1 92 ? -0.449 1.809 -6.551 1 98.06 92 GLU B C 1
ATOM 2971 O O . GLU B 1 92 ? 0.205 2.566 -5.832 1 98.06 92 GLU B O 1
ATOM 2976 N N . GLU B 1 93 ? -1.632 2.021 -6.98 1 97.06 93 GLU B N 1
ATOM 2977 C CA . GLU B 1 93 ? -2.334 3.215 -6.516 1 97.06 93 GLU B CA 1
ATOM 2978 C C . GLU B 1 93 ? -2.525 3.188 -5.004 1 97.06 93 GLU B C 1
ATOM 2980 O O . GLU B 1 93 ? -2.412 4.219 -4.34 1 97.06 93 GLU B O 1
ATOM 2985 N N . ASN B 1 94 ? -2.869 2.057 -4.516 1 95.88 94 ASN B N 1
ATOM 2986 C CA . ASN B 1 94 ? -3.018 1.892 -3.074 1 95.88 94 ASN B CA 1
ATOM 2987 C C . ASN B 1 94 ? -1.714 2.184 -2.34 1 95.88 94 ASN B C 1
ATOM 2989 O O . ASN B 1 94 ? -1.718 2.836 -1.295 1 95.88 94 ASN B O 1
ATOM 2993 N N . ILE B 1 95 ? -0.643 1.69 -2.842 1 97.56 95 ILE B N 1
ATOM 2994 C CA . ILE B 1 95 ? 0.667 1.937 -2.248 1 97.56 95 ILE B CA 1
ATOM 2995 C C . ILE B 1 95 ? 0.936 3.438 -2.197 1 97.56 95 ILE B C 1
ATOM 2997 O O . ILE B 1 95 ? 1.394 3.959 -1.177 1 97.56 95 ILE B O 1
ATOM 3001 N N . THR B 1 96 ? 0.635 4.133 -3.281 1 97 96 THR B N 1
ATOM 3002 C CA . THR B 1 96 ? 0.835 5.578 -3.348 1 97 96 THR B CA 1
ATOM 3003 C C . THR B 1 96 ? 0.023 6.285 -2.268 1 97 96 THR B C 1
ATOM 3005 O O . THR B 1 96 ? 0.533 7.172 -1.581 1 97 96 THR B O 1
ATOM 3008 N N . LYS B 1 97 ? -1.184 5.906 -2.156 1 95 97 LYS B N 1
ATOM 3009 C CA . LYS B 1 97 ? -2.059 6.484 -1.141 1 95 97 LYS B CA 1
ATOM 3010 C C . LYS B 1 97 ? -1.508 6.246 0.262 1 95 97 LYS B C 1
ATOM 3012 O O . LYS B 1 97 ? -1.509 7.152 1.097 1 95 97 LYS B O 1
ATOM 3017 N N . MET B 1 98 ? -1.053 5.023 0.551 1 96.94 98 MET B N 1
ATOM 3018 C CA . MET B 1 98 ? -0.504 4.699 1.865 1 96.94 98 MET B CA 1
ATOM 3019 C C . MET B 1 98 ? 0.762 5.504 2.139 1 96.94 98 MET B C 1
ATOM 3021 O O . MET B 1 98 ? 0.984 5.957 3.264 1 96.94 98 MET B O 1
ATOM 3025 N N . ASN B 1 99 ? 1.549 5.676 1.135 1 97.12 99 ASN B N 1
ATOM 3026 C CA . ASN B 1 99 ? 2.752 6.484 1.289 1 97.12 99 ASN B CA 1
ATOM 3027 C C . ASN B 1 99 ? 2.414 7.93 1.64 1 97.12 99 ASN B C 1
ATOM 3029 O O . ASN B 1 99 ? 3.107 8.555 2.443 1 97.12 99 ASN B O 1
ATOM 3033 N N . GLU B 1 100 ? 1.412 8.453 0.997 1 93.88 100 GLU B N 1
ATOM 3034 C CA . GLU B 1 100 ? 0.969 9.812 1.312 1 93.88 100 GLU B CA 1
ATOM 3035 C C . GLU B 1 100 ? 0.512 9.914 2.764 1 93.88 100 GLU B C 1
ATOM 3037 O O . GLU B 1 100 ? 0.81 10.906 3.441 1 93.88 100 GLU B O 1
ATOM 3042 N N . ILE B 1 101 ? -0.206 8.938 3.195 1 95.06 101 ILE B N 1
ATOM 3043 C CA . ILE B 1 101 ? -0.69 8.914 4.57 1 95.06 101 ILE B CA 1
ATOM 3044 C C . ILE B 1 101 ? 0.495 8.891 5.535 1 95.06 101 ILE B C 1
ATOM 3046 O O . ILE B 1 101 ? 0.539 9.664 6.496 1 95.06 101 ILE B O 1
ATOM 3050 N N . ILE B 1 102 ? 1.444 8.031 5.262 1 96.81 102 ILE B N 1
ATOM 3051 C CA . ILE B 1 102 ? 2.635 7.914 6.094 1 96.81 102 ILE B CA 1
ATOM 3052 C C . ILE B 1 102 ? 3.373 9.25 6.129 1 96.81 102 ILE B C 1
ATOM 3054 O O . ILE B 1 102 ? 3.746 9.734 7.199 1 96.81 102 ILE B O 1
ATOM 3058 N N . LYS B 1 103 ? 3.555 9.859 4.984 1 94.12 103 LYS B N 1
ATOM 3059 C CA . LYS B 1 103 ? 4.234 11.148 4.887 1 94.12 103 LYS B CA 1
ATOM 3060 C C . LYS B 1 103 ? 3.527 12.211 5.723 1 94.12 103 LYS B C 1
ATOM 3062 O O . LYS B 1 103 ? 4.172 12.953 6.461 1 94.12 103 LYS B O 1
ATOM 3067 N N . ASN B 1 104 ? 2.256 12.273 5.578 1 92.44 104 ASN B N 1
ATOM 3068 C CA . ASN B 1 104 ? 1.479 13.258 6.328 1 92.44 104 ASN B CA 1
ATOM 3069 C C . ASN B 1 104 ? 1.6 13.039 7.832 1 92.44 104 ASN B C 1
ATOM 3071 O O . ASN B 1 104 ? 1.721 14 8.594 1 92.44 104 ASN B O 1
ATOM 3075 N N . ILE B 1 105 ? 1.547 11.805 8.227 1 95.19 105 ILE B N 1
ATOM 3076 C CA . ILE B 1 105 ? 1.683 11.484 9.648 1 95.19 105 ILE B CA 1
ATOM 3077 C C . ILE B 1 105 ? 3.066 11.898 10.141 1 95.19 105 ILE B C 1
ATOM 3079 O O . ILE B 1 105 ? 3.195 12.523 11.195 1 95.19 105 ILE B O 1
ATOM 3083 N N . ASP B 1 106 ? 4.074 11.586 9.367 1 95.56 106 ASP B N 1
ATOM 3084 C CA . ASP B 1 106 ? 5.441 11.922 9.742 1 95.56 106 ASP B CA 1
ATOM 3085 C C . ASP B 1 106 ? 5.629 13.438 9.852 1 95.56 106 ASP B C 1
ATOM 3087 O O . ASP B 1 106 ? 6.234 13.93 10.805 1 95.56 106 ASP B O 1
ATOM 3091 N N . ILE B 1 107 ? 5.105 14.148 8.883 1 92.06 107 ILE B N 1
ATOM 3092 C CA . ILE B 1 107 ? 5.211 15.609 8.875 1 92.06 107 ILE B CA 1
ATOM 3093 C C . ILE B 1 107 ? 4.539 16.172 10.125 1 92.06 107 ILE B C 1
ATOM 3095 O O . ILE B 1 107 ? 5.102 17.047 10.797 1 92.06 107 ILE B O 1
ATOM 3099 N N . LEU B 1 108 ? 3.383 15.703 10.438 1 93.12 108 LEU B N 1
ATOM 3100 C CA . LEU B 1 108 ? 2.656 16.172 11.609 1 93.12 108 LEU B CA 1
ATOM 3101 C C . LEU B 1 108 ? 3.436 15.883 12.883 1 93.12 108 LEU B C 1
ATOM 3103 O O . LEU B 1 108 ? 3.604 16.766 13.734 1 93.12 108 LEU B O 1
ATOM 3107 N N . ASN B 1 109 ? 3.885 14.648 12.984 1 94.75 109 ASN B N 1
ATOM 3108 C CA . ASN B 1 109 ? 4.652 14.242 14.156 1 94.75 109 ASN B CA 1
ATOM 3109 C C . ASN B 1 109 ? 5.891 15.109 14.344 1 94.75 109 ASN B C 1
ATOM 3111 O O . ASN B 1 109 ? 6.172 15.57 15.453 1 94.75 109 ASN B O 1
ATOM 3115 N N . ILE B 1 110 ? 6.586 15.32 13.336 1 93.75 110 ILE B N 1
ATOM 3116 C CA . ILE B 1 110 ? 7.805 16.109 13.383 1 93.75 110 ILE B CA 1
ATOM 3117 C C . ILE B 1 110 ? 7.465 17.562 13.75 1 93.75 110 ILE B C 1
ATOM 3119 O O . ILE B 1 110 ? 8.141 18.172 14.578 1 93.75 110 ILE B O 1
ATOM 3123 N N . SER B 1 111 ? 6.418 18.078 13.148 1 92.31 111 SER B N 1
ATOM 3124 C CA . SER B 1 111 ? 6.008 19.453 13.406 1 92.31 111 SER B CA 1
ATOM 3125 C C . SER B 1 111 ? 5.633 19.656 14.875 1 92.31 111 SER B C 1
ATOM 3127 O O . SER B 1 111 ? 6.055 20.625 15.5 1 92.31 111 SER B O 1
ATOM 3129 N N . VAL B 1 112 ? 4.898 18.75 15.398 1 94.5 112 VAL B N 1
ATOM 3130 C CA . VAL B 1 112 ? 4.473 18.844 16.781 1 94.5 112 VAL B CA 1
ATOM 3131 C C . VAL B 1 112 ? 5.688 18.719 17.703 1 94.5 112 VAL B C 1
ATOM 3133 O O . VAL B 1 112 ? 5.852 19.516 18.641 1 94.5 112 VAL B O 1
ATOM 3136 N N . GLU B 1 113 ? 6.527 17.75 17.422 1 94.44 113 GLU B N 1
ATOM 3137 C CA . GLU B 1 113 ? 7.719 17.547 18.25 1 94.44 113 GLU B CA 1
ATOM 3138 C C . GLU B 1 113 ? 8.633 18.766 18.203 1 94.44 113 GLU B C 1
ATOM 3140 O O . GLU B 1 113 ? 9.133 19.203 19.234 1 94.44 113 GLU B O 1
ATOM 3145 N N . ASN B 1 114 ? 8.844 19.281 17.062 1 94.12 114 ASN B N 1
ATOM 3146 C CA . ASN B 1 114 ? 9.656 20.484 16.922 1 94.12 114 ASN B CA 1
ATOM 3147 C C . ASN B 1 114 ? 9.047 21.656 17.672 1 94.12 114 ASN B C 1
ATOM 3149 O O . ASN B 1 114 ? 9.766 22.406 18.344 1 94.12 114 ASN B O 1
ATOM 3153 N N . SER B 1 115 ? 7.766 21.828 17.547 1 95.06 115 SER B N 1
ATOM 3154 C CA . SER B 1 115 ? 7.074 22.906 18.25 1 95.06 115 SER B CA 1
ATOM 3155 C C . SER B 1 115 ? 7.227 22.781 19.75 1 95.06 115 SER B C 1
ATOM 3157 O O . SER B 1 115 ? 7.484 23.766 20.453 1 95.06 115 SER B O 1
ATOM 3159 N N . LYS B 1 116 ? 7.102 21.578 20.188 1 94.5 116 LYS B N 1
ATOM 3160 C CA . LYS B 1 116 ? 7.27 21.344 21.609 1 94.5 116 LYS B CA 1
ATOM 3161 C C . LYS B 1 116 ? 8.688 21.672 22.062 1 94.5 116 LYS B C 1
ATOM 3163 O O . LYS B 1 116 ? 8.891 22.266 23.125 1 94.5 116 LYS B O 1
ATOM 3168 N N . ASN B 1 117 ? 9.633 21.328 21.281 1 95.31 117 ASN B N 1
ATOM 3169 C CA . ASN B 1 117 ? 11.023 21.609 21.594 1 95.31 117 ASN B CA 1
ATOM 3170 C C . ASN B 1 117 ? 11.305 23.109 21.609 1 95.31 117 ASN B C 1
ATOM 3172 O O . ASN B 1 117 ? 12.031 23.594 22.484 1 95.31 117 ASN B O 1
ATOM 3176 N N . ILE B 1 118 ? 10.773 23.828 20.703 1 95.19 118 ILE B N 1
ATOM 3177 C CA . ILE B 1 118 ? 10.945 25.266 20.625 1 95.19 118 ILE B CA 1
ATOM 3178 C C . ILE B 1 118 ? 10.344 25.922 21.859 1 95.19 118 ILE B C 1
ATOM 3180 O O . ILE B 1 118 ? 10.93 26.859 22.422 1 95.19 118 ILE B O 1
ATOM 3184 N N . LEU B 1 119 ? 9.242 25.375 22.266 1 94.81 119 LEU B N 1
ATOM 3185 C CA . LEU B 1 119 ? 8.492 25.969 23.375 1 94.81 119 LEU B CA 1
ATOM 3186 C C . LEU B 1 119 ? 9.242 25.766 24.688 1 94.81 119 LEU B C 1
ATOM 3188 O O . LEU B 1 119 ? 9 26.5 25.641 1 94.81 119 LEU B O 1
ATOM 3192 N N . LYS B 1 120 ? 10.117 24.891 24.688 1 94.12 120 LYS B N 1
ATOM 3193 C CA . LYS B 1 120 ? 10.883 24.641 25.906 1 94.12 120 LYS B CA 1
ATOM 3194 C C . LYS B 1 120 ? 11.812 25.797 26.234 1 94.12 120 LYS B C 1
ATOM 3196 O O . LYS B 1 120 ? 12.172 26.016 27.391 1 94.12 120 LYS B O 1
ATOM 3201 N N . ASN B 1 121 ? 12.203 26.516 25.219 1 92.25 121 ASN B N 1
ATOM 3202 C CA . ASN B 1 121 ? 13.094 27.656 25.406 1 92.25 121 ASN B CA 1
ATOM 3203 C C . ASN B 1 121 ? 12.32 28.969 25.422 1 92.25 121 ASN B C 1
ATOM 3205 O O . ASN B 1 121 ? 11.961 29.5 24.375 1 92.25 121 ASN B O 1
ATOM 3209 N N . ASN B 1 122 ? 12.227 29.594 26.594 1 91.88 122 ASN B N 1
ATOM 3210 C CA . ASN B 1 122 ? 11.414 30.797 26.75 1 91.88 122 ASN B CA 1
ATOM 3211 C C . ASN B 1 122 ? 12.281 32.062 26.797 1 91.88 122 ASN B C 1
ATOM 3213 O O . ASN B 1 122 ? 11.82 33.125 27.203 1 91.88 122 ASN B O 1
ATOM 3217 N N . LYS B 1 123 ? 13.477 31.891 26.406 1 95 123 LYS B N 1
ATOM 3218 C CA . LYS B 1 123 ? 14.391 33.031 26.406 1 95 123 LYS B CA 1
ATOM 3219 C C . LYS B 1 123 ? 14.68 33.531 25 1 95 123 LYS B C 1
ATOM 3221 O O . LYS B 1 123 ? 14.461 32.781 24.031 1 95 123 LYS B O 1
ATOM 3226 N N . ILE B 1 124 ? 15.023 34.781 24.953 1 96 124 ILE B N 1
ATOM 3227 C CA . ILE B 1 124 ? 15.477 35.312 23.672 1 96 124 ILE B CA 1
ATOM 3228 C C . ILE B 1 124 ? 16.734 34.594 23.219 1 96 124 ILE B C 1
ATOM 3230 O O . ILE B 1 124 ? 17.688 34.438 23.984 1 96 124 ILE B O 1
ATOM 3234 N N . THR B 1 125 ? 16.75 34 22.047 1 94.38 125 THR B N 1
ATOM 3235 C CA . THR B 1 125 ? 17.875 33.25 21.516 1 94.38 125 THR B CA 1
ATOM 3236 C C . THR B 1 125 ? 18.188 33.656 20.078 1 94.38 125 THR B C 1
ATOM 3238 O O . THR B 1 125 ? 17.297 34.094 19.344 1 94.38 125 THR B O 1
ATOM 3241 N N . ILE B 1 126 ? 19.438 33.562 19.734 1 91.94 126 ILE B N 1
ATOM 3242 C CA . ILE B 1 126 ? 19.828 33.75 18.344 1 91.94 126 ILE B CA 1
ATOM 3243 C C . ILE B 1 126 ? 19.969 32.406 17.656 1 91.94 126 ILE B C 1
ATOM 3245 O O . ILE B 1 126 ? 20.641 31.516 18.156 1 91.94 126 ILE B O 1
ATOM 3249 N N . LYS B 1 127 ? 19.281 32.25 16.547 1 93.81 127 LYS B N 1
ATOM 3250 C CA . LYS B 1 127 ? 19.312 31.016 15.773 1 93.81 127 LYS B CA 1
ATOM 3251 C C . LYS B 1 127 ? 19.609 31.297 14.297 1 93.81 127 LYS B C 1
ATOM 3253 O O . LYS B 1 127 ? 19.188 32.344 13.758 1 93.81 127 LYS B O 1
ATOM 3258 N N . PHE B 1 128 ? 20.266 30.438 13.664 1 94.75 128 PHE B N 1
ATOM 3259 C CA . PHE B 1 128 ? 20.531 30.516 12.234 1 94.75 128 PHE B CA 1
ATOM 3260 C C . PHE B 1 128 ? 19.453 29.781 11.445 1 94.75 128 PHE B C 1
ATOM 3262 O O . PHE B 1 128 ? 19.094 28.641 11.789 1 94.75 128 PHE B O 1
ATOM 3269 N N . PHE B 1 129 ? 18.922 30.438 10.438 1 94.31 129 PHE B N 1
ATOM 3270 C CA . PHE B 1 129 ? 17.969 29.812 9.531 1 94.31 129 PHE B CA 1
ATOM 3271 C C . PHE B 1 129 ? 18.469 29.875 8.094 1 94.31 129 PHE B C 1
ATOM 3273 O O . PHE B 1 129 ? 19.047 30.875 7.672 1 94.31 129 PHE B O 1
ATOM 3280 N N . GLU B 1 130 ? 18.25 28.781 7.344 1 93.38 130 GLU B N 1
ATOM 3281 C CA . GLU B 1 130 ? 18.469 28.812 5.902 1 93.38 130 GLU B CA 1
ATOM 3282 C C . GLU B 1 130 ? 17.375 29.609 5.195 1 93.38 130 GLU B C 1
ATOM 3284 O O . GLU B 1 130 ? 16.359 29.953 5.801 1 93.38 130 GLU B O 1
ATOM 3289 N N . GLN B 1 131 ? 17.641 29.906 4.004 1 93.12 131 GLN B N 1
ATOM 3290 C CA . GLN B 1 131 ? 16.609 30.578 3.217 1 93.12 131 GLN B CA 1
ATOM 3291 C C . GLN B 1 131 ? 15.367 29.703 3.084 1 93.12 131 GLN B C 1
ATOM 3293 O O . GLN B 1 131 ? 15.477 28.484 2.926 1 93.12 131 GLN B O 1
ATOM 3298 N N . ARG B 1 132 ? 14.234 30.297 3.148 1 92.44 132 ARG B N 1
ATOM 3299 C CA . ARG B 1 132 ? 12.961 29.594 3.023 1 92.44 132 ARG B CA 1
ATOM 3300 C C . ARG B 1 132 ? 12.07 30.25 1.97 1 92.44 132 ARG B C 1
ATOM 3302 O O . ARG B 1 132 ? 11.945 31.469 1.935 1 92.44 132 ARG B O 1
ATOM 3309 N N . TYR B 1 133 ? 11.547 29.438 1.122 1 91.31 133 TYR B N 1
ATOM 3310 C CA . TYR B 1 133 ? 10.562 29.922 0.161 1 91.31 133 TYR B CA 1
ATOM 3311 C C . TYR B 1 133 ? 9.148 29.781 0.713 1 91.31 133 TYR B C 1
ATOM 3313 O O . TYR B 1 133 ? 8.766 28.719 1.192 1 91.31 133 TYR B O 1
ATOM 3321 N N . VAL B 1 134 ? 8.445 30.938 0.614 1 93.44 134 VAL B N 1
ATOM 3322 C CA . VAL B 1 134 ? 7.098 30.906 1.168 1 93.44 134 VAL B CA 1
ATOM 3323 C C . VAL B 1 134 ? 6.113 31.484 0.16 1 93.44 134 VAL B C 1
ATOM 3325 O O . VAL B 1 134 ? 6.461 32.375 -0.613 1 93.44 134 VAL B O 1
ATOM 3328 N N . ILE B 1 135 ? 4.965 30.969 0.112 1 92.75 135 ILE B N 1
ATOM 3329 C CA . ILE B 1 135 ? 3.85 31.562 -0.606 1 92.75 135 ILE B CA 1
ATOM 3330 C C . ILE B 1 135 ? 3.076 32.5 0.33 1 92.75 135 ILE B C 1
ATOM 3332 O O . ILE B 1 135 ? 2.896 32.188 1.51 1 92.75 135 ILE B O 1
ATOM 3336 N N . THR B 1 136 ? 2.703 33.719 -0.241 1 93.88 136 THR B N 1
ATOM 3337 C CA . THR B 1 136 ? 2.143 34.719 0.652 1 93.88 136 THR B CA 1
ATOM 3338 C C . THR B 1 136 ? 0.809 35.25 0.117 1 93.88 136 THR B C 1
ATOM 3340 O O . THR B 1 136 ? 0.498 35.062 -1.062 1 93.88 136 THR B O 1
ATOM 3343 N N . ALA B 1 137 ? 0.016 35.719 0.964 1 91.94 137 ALA B N 1
ATOM 3344 C CA . ALA B 1 137 ? -1.172 36.531 0.698 1 91.94 137 ALA B CA 1
ATOM 3345 C C . ALA B 1 137 ? -1.217 37.75 1.604 1 91.94 137 ALA B C 1
ATOM 3347 O O . ALA B 1 137 ? -0.762 37.688 2.75 1 91.94 137 ALA B O 1
ATOM 3348 N N . PRO B 1 138 ? -1.732 38.812 1.073 1 92.88 138 PRO B N 1
ATOM 3349 C CA . PRO B 1 138 ? -1.801 40 1.896 1 92.88 138 PRO B CA 1
ATOM 3350 C C . PRO B 1 138 ? -2.598 39.812 3.182 1 92.88 138 PRO B C 1
ATOM 3352 O O . PRO B 1 138 ? -3.613 39.094 3.18 1 92.88 138 PRO B O 1
ATOM 3355 N N . CYS B 1 139 ? -2.113 40.406 4.199 1 92.56 139 CYS B N 1
ATOM 3356 C CA . CYS B 1 139 ? -2.742 40.344 5.516 1 92.56 139 CYS B CA 1
ATOM 3357 C C . CYS B 1 139 ? -2.91 41.75 6.105 1 92.56 139 CYS B C 1
ATOM 3359 O O . CYS B 1 139 ? -1.93 42.469 6.281 1 92.56 139 CYS B O 1
ATOM 3361 N N . LYS B 1 140 ? -4.141 42.125 6.449 1 87.88 140 LYS B N 1
ATOM 3362 C CA . LYS B 1 140 ? -4.414 43.469 6.922 1 87.88 140 LYS B CA 1
ATOM 3363 C C . LYS B 1 140 ? -4.57 43.5 8.438 1 87.88 140 LYS B C 1
ATOM 3365 O O . LYS B 1 140 ? -4.363 44.531 9.07 1 87.88 140 LYS B O 1
ATOM 3370 N N . GLU B 1 141 ? -5.027 42.406 8.93 1 85.38 141 GLU B N 1
ATOM 3371 C CA . GLU B 1 141 ? -5.246 42.344 10.367 1 85.38 141 GLU B CA 1
ATOM 3372 C C . GLU B 1 141 ? -4.809 41 10.922 1 85.38 141 GLU B C 1
ATOM 3374 O O . GLU B 1 141 ? -4.969 39.969 10.258 1 85.38 141 GLU B O 1
ATOM 3379 N N . ALA B 1 142 ? -4.16 41.125 12.078 1 81.5 142 ALA B N 1
ATOM 3380 C CA . ALA B 1 142 ? -3.766 39.906 12.812 1 81.5 142 ALA B CA 1
ATOM 3381 C C . ALA B 1 142 ? -4.098 40.031 14.297 1 81.5 142 ALA B C 1
ATOM 3383 O O . ALA B 1 142 ? -4.379 41.125 14.781 1 81.5 142 ALA B O 1
ATOM 3384 N N . GLY B 1 143 ? -4.113 38.906 14.93 1 74 143 GLY B N 1
ATOM 3385 C CA . GLY B 1 143 ? -4.508 38.844 16.328 1 74 143 GLY B CA 1
ATOM 3386 C C . GLY B 1 143 ? -5.926 38.375 16.547 1 74 143 GLY B C 1
ATOM 3387 O O . GLY B 1 143 ? -6.801 38.625 15.703 1 74 143 GLY B O 1
ATOM 3388 N N . SER B 1 144 ? -6.16 37.625 17.609 1 67.94 144 SER B N 1
ATOM 3389 C CA . SER B 1 144 ? -7.457 37.062 17.969 1 67.94 144 SER B CA 1
ATOM 3390 C C . SER B 1 144 ? -8.039 36.25 16.812 1 67.94 144 SER B C 1
ATOM 3392 O O . SER B 1 144 ? -9.227 36.375 16.5 1 67.94 144 SER B O 1
ATOM 3394 N N . LEU B 1 145 ? -7.273 35.688 16.078 1 71.31 145 LEU B N 1
ATOM 3395 C CA . LEU B 1 145 ? -7.652 34.719 15.039 1 71.31 145 LEU B CA 1
ATOM 3396 C C . LEU B 1 145 ? -8.141 35.469 13.789 1 71.31 145 LEU B C 1
ATOM 3398 O O . LEU B 1 145 ? -8.633 34.812 12.852 1 71.31 145 LEU B O 1
ATOM 3402 N N . LYS B 1 146 ? -7.949 36.781 13.719 1 75.31 146 LYS B N 1
ATOM 3403 C CA . LYS B 1 146 ? -8.375 37.562 12.555 1 75.31 146 LYS B CA 1
ATOM 3404 C C . LYS B 1 146 ? -7.602 37.156 11.305 1 75.31 146 LYS B C 1
ATOM 3406 O O . LYS B 1 146 ? -8.109 37.25 10.188 1 75.31 146 LYS B O 1
ATOM 3411 N N . GLU B 1 147 ? -6.422 36.625 11.555 1 82.44 147 GLU B N 1
ATOM 3412 C CA . GLU B 1 147 ? -5.57 36.25 10.43 1 82.44 147 GLU B CA 1
ATOM 3413 C C . GLU B 1 147 ? -6.133 35.031 9.711 1 82.44 147 GLU B C 1
ATOM 3415 O O . GLU B 1 147 ? -5.711 34.719 8.594 1 82.44 147 GLU B O 1
ATOM 3420 N N . LEU B 1 148 ? -7.016 34.312 10.32 1 76.44 148 LEU B N 1
ATOM 3421 C CA . LEU B 1 148 ? -7.57 33.062 9.742 1 76.44 148 LEU B CA 1
ATOM 3422 C C . LEU B 1 148 ? -8.188 33.344 8.375 1 76.44 148 LEU B C 1
ATOM 3424 O O . LEU B 1 148 ? -8.109 32.5 7.48 1 76.44 148 LEU B O 1
ATOM 3428 N N . LEU B 1 149 ? -8.734 34.562 8.242 1 76.5 149 LEU B N 1
ATOM 3429 C CA . LEU B 1 149 ? -9.312 34.969 6.965 1 76.5 149 LEU B CA 1
ATOM 3430 C C . LEU B 1 149 ? -8.25 34.969 5.867 1 76.5 149 LEU B C 1
ATOM 3432 O O . LEU B 1 149 ? -8.5 34.531 4.75 1 76.5 149 LEU B O 1
ATOM 3436 N N . TYR B 1 150 ? -7.199 35.438 6.195 1 84.81 150 TYR B N 1
ATOM 3437 C CA . TYR B 1 150 ? -6.129 35.594 5.219 1 84.81 150 TYR B CA 1
ATOM 3438 C C . TYR B 1 150 ? -5.477 34.281 4.895 1 84.81 150 TYR B C 1
ATOM 3440 O O . TYR B 1 150 ? -5.051 34.031 3.762 1 84.81 150 TYR B O 1
ATOM 3448 N N . TYR B 1 151 ? -5.488 33.438 5.914 1 85.44 151 TYR B N 1
ATOM 3449 C CA . TYR B 1 151 ? -5.004 32.094 5.648 1 85.44 151 TYR B CA 1
ATOM 3450 C C . TYR B 1 151 ? -5.906 31.359 4.652 1 85.44 151 TYR B C 1
ATOM 3452 O O . TYR B 1 151 ? -5.43 30.562 3.838 1 85.44 151 TYR B O 1
ATOM 3460 N N . SER B 1 152 ? -7.168 31.641 4.766 1 80.94 152 SER B N 1
ATOM 3461 C CA . SER B 1 152 ? -8.117 31.031 3.83 1 80.94 152 SER B CA 1
ATOM 3462 C C . SER B 1 152 ? -7.824 31.469 2.396 1 80.94 152 SER B C 1
ATOM 3464 O O . SER B 1 152 ? -7.84 30.656 1.479 1 80.94 152 SER B O 1
ATOM 3466 N N . ASP B 1 153 ? -7.559 32.719 2.262 1 83.31 153 ASP B N 1
ATOM 3467 C CA . ASP B 1 153 ? -7.203 33.219 0.94 1 83.31 153 ASP B CA 1
ATOM 3468 C C . ASP B 1 153 ? -5.922 32.594 0.427 1 83.31 153 ASP B C 1
ATOM 3470 O O . ASP B 1 153 ? -5.824 32.219 -0.751 1 83.31 153 ASP B O 1
ATOM 3474 N N . LEU B 1 154 ? -5.066 32.438 1.304 1 88.81 154 LEU B N 1
ATOM 3475 C CA . LEU B 1 154 ? -3.799 31.797 0.955 1 88.81 154 LEU B CA 1
ATOM 3476 C C . LEU B 1 154 ? -4.02 30.359 0.507 1 88.81 154 LEU B C 1
ATOM 3478 O O . LEU B 1 154 ? -3.443 29.922 -0.492 1 88.81 154 LEU B O 1
ATOM 3482 N N . GLU B 1 155 ? -4.852 29.656 1.174 1 85.19 155 GLU B N 1
ATOM 3483 C CA . GLU B 1 155 ? -5.121 28.266 0.867 1 85.19 155 GLU B CA 1
ATOM 3484 C C . GLU B 1 155 ? -5.758 28.109 -0.512 1 85.19 155 GLU B C 1
ATOM 3486 O O . GLU B 1 155 ? -5.465 27.156 -1.234 1 85.19 155 GLU B O 1
ATOM 3491 N N . LYS B 1 156 ? -6.613 28.938 -0.815 1 81.69 156 LYS B N 1
ATOM 3492 C CA . LYS B 1 156 ? -7.234 28.922 -2.139 1 81.69 156 LYS B CA 1
ATOM 3493 C C . LYS B 1 156 ? -6.188 29.094 -3.236 1 81.69 156 LYS B C 1
ATOM 3495 O O . LYS B 1 156 ? -6.234 28.391 -4.254 1 81.69 156 LYS B O 1
ATOM 3500 N N . THR B 1 157 ? -5.336 30 -2.939 1 83.44 157 THR B N 1
ATOM 3501 C CA . THR B 1 157 ? -4.262 30.25 -3.895 1 83.44 157 THR B CA 1
ATOM 3502 C C . THR B 1 157 ? -3.383 29.016 -4.051 1 83.44 157 THR B C 1
ATOM 3504 O O . THR B 1 157 ? -2.98 28.656 -5.164 1 83.44 157 THR B O 1
ATOM 3507 N N . ILE B 1 158 ? -3.105 28.406 -2.994 1 85.31 158 ILE B N 1
ATOM 3508 C CA . ILE B 1 158 ? -2.268 27.203 -2.988 1 85.31 158 ILE B CA 1
ATOM 3509 C C . ILE B 1 158 ? -2.947 26.094 -3.787 1 85.31 158 ILE B C 1
ATOM 3511 O O . ILE B 1 158 ? -2.311 25.438 -4.613 1 85.31 158 ILE B O 1
ATOM 3515 N N . GLU B 1 159 ? -4.18 25.922 -3.59 1 81 159 GLU B N 1
ATOM 3516 C CA . GLU B 1 159 ? -4.961 24.891 -4.262 1 81 159 GLU B CA 1
ATOM 3517 C C . GLU B 1 159 ? -5.035 25.156 -5.766 1 81 159 GLU B C 1
ATOM 3519 O O . GLU B 1 159 ? -4.859 24.234 -6.566 1 81 159 GLU B O 1
ATOM 3524 N N . ASP B 1 160 ? -5.297 26.359 -6.105 1 80.19 160 ASP B N 1
ATOM 3525 C CA . ASP B 1 160 ? -5.457 26.734 -7.504 1 80.19 160 ASP B CA 1
ATOM 3526 C C . ASP B 1 160 ? -4.164 26.516 -8.289 1 80.19 160 ASP B C 1
ATOM 3528 O O . ASP B 1 160 ? -4.191 26.281 -9.5 1 80.19 160 ASP B O 1
ATOM 3532 N N . ASN B 1 161 ? -3.09 26.578 -7.559 1 80.69 161 ASN B N 1
ATOM 3533 C CA . ASN B 1 161 ? -1.804 26.469 -8.234 1 80.69 161 ASN B CA 1
ATOM 3534 C C . ASN B 1 161 ? -1.169 25.094 -8.008 1 80.69 161 ASN B C 1
ATOM 3536 O O . ASN B 1 161 ? -0.048 24.844 -8.453 1 80.69 161 ASN B O 1
ATOM 3540 N N . ASN B 1 162 ? -1.814 24.281 -7.285 1 79.38 162 ASN B N 1
ATOM 3541 C CA . ASN B 1 162 ? -1.376 22.906 -7 1 79.38 162 ASN B CA 1
ATOM 3542 C C . ASN B 1 162 ? 0.027 22.891 -6.402 1 79.38 162 ASN B C 1
ATOM 3544 O O . ASN B 1 162 ? 0.893 22.141 -6.871 1 79.38 162 ASN B O 1
ATOM 3548 N N . LEU B 1 163 ? 0.199 23.812 -5.504 1 80.06 163 LEU B N 1
ATOM 3549 C CA . LEU B 1 163 ? 1.507 23.922 -4.863 1 80.06 163 LEU B CA 1
ATOM 3550 C C . LEU B 1 163 ? 1.619 22.938 -3.707 1 80.06 163 LEU B C 1
ATOM 3552 O O . LEU B 1 163 ? 0.629 22.656 -3.025 1 80.06 163 LEU B O 1
ATOM 3556 N N . ARG B 1 164 ? 2.855 22.5 -3.551 1 78.94 164 ARG B N 1
ATOM 3557 C CA . ARG B 1 164 ? 3.15 21.672 -2.391 1 78.94 164 ARG B CA 1
ATOM 3558 C C . ARG B 1 164 ? 3.703 22.5 -1.241 1 78.94 164 ARG B C 1
ATOM 3560 O O . ARG B 1 164 ? 4.703 23.203 -1.402 1 78.94 164 ARG B O 1
ATOM 3567 N N . ILE B 1 165 ? 3.053 22.281 -0.126 1 82.44 165 ILE B N 1
ATOM 3568 C CA . ILE B 1 165 ? 3.383 23.172 0.978 1 82.44 165 ILE B CA 1
ATOM 3569 C C . ILE B 1 165 ? 3.979 22.375 2.133 1 82.44 165 ILE B C 1
ATOM 3571 O O . ILE B 1 165 ? 3.756 21.156 2.236 1 82.44 165 ILE B O 1
ATOM 3575 N N . SER B 1 166 ? 4.773 23.109 2.842 1 79 166 SER B N 1
ATOM 3576 C CA . SER B 1 166 ? 5.207 22.594 4.133 1 79 166 SER B CA 1
ATOM 3577 C C . SER B 1 166 ? 4.23 22.969 5.242 1 79 166 SER B C 1
ATOM 3579 O O . SER B 1 166 ? 3.27 23.703 5 1 79 166 SER B O 1
ATOM 3581 N N . LEU B 1 167 ? 4.402 22.484 6.43 1 81.56 167 LEU B N 1
ATOM 3582 C CA . LEU B 1 167 ? 3.514 22.781 7.551 1 81.56 167 LEU B CA 1
ATOM 3583 C C . LEU B 1 167 ? 3.928 24.062 8.258 1 81.56 167 LEU B C 1
ATOM 3585 O O . LEU B 1 167 ? 3.275 24.5 9.211 1 81.56 167 LEU B O 1
ATOM 3589 N N . GLU B 1 168 ? 4.855 24.828 7.703 1 88.56 168 GLU B N 1
ATOM 3590 C CA . GLU B 1 168 ? 5.223 26.125 8.289 1 88.56 168 GLU B CA 1
ATOM 3591 C C . GLU B 1 168 ? 4.273 27.219 7.844 1 88.56 168 GLU B C 1
ATOM 3593 O O . GLU B 1 168 ? 4.023 27.391 6.645 1 88.56 168 GLU B O 1
ATOM 3598 N N . ARG B 1 169 ? 3.723 27.828 8.852 1 92.25 169 ARG B N 1
ATOM 3599 C CA . ARG B 1 169 ? 2.801 28.938 8.602 1 92.25 169 ARG B CA 1
ATOM 3600 C C . ARG B 1 169 ? 3.064 30.094 9.555 1 92.25 169 ARG B C 1
ATOM 3602 O O . ARG B 1 169 ? 3.508 29.891 10.68 1 92.25 169 ARG B O 1
ATOM 3609 N N . GLY B 1 170 ? 2.785 31.312 8.977 1 94.81 170 GLY B N 1
ATOM 3610 C CA . GLY B 1 170 ? 2.988 32.469 9.836 1 94.81 170 GLY B CA 1
ATOM 3611 C C . GLY B 1 170 ? 2.625 33.781 9.164 1 94.81 170 GLY B C 1
ATOM 3612 O O . GLY B 1 170 ? 1.85 33.812 8.211 1 94.81 170 GLY B O 1
ATOM 3613 N N . ILE B 1 171 ? 3.051 34.812 9.82 1 95 171 ILE B N 1
ATOM 3614 C CA . ILE B 1 171 ? 2.732 36.188 9.375 1 95 171 ILE B CA 1
ATOM 3615 C C . ILE B 1 171 ? 4.012 37 9.266 1 95 171 ILE B C 1
ATOM 3617 O O . ILE B 1 171 ? 4.883 36.938 10.141 1 95 171 ILE B O 1
ATOM 3621 N N . ILE B 1 172 ? 4.09 37.75 8.227 1 94.88 172 ILE B N 1
ATOM 3622 C CA . ILE B 1 172 ? 5.176 38.688 8.031 1 94.88 172 ILE B CA 1
ATOM 3623 C C . ILE B 1 172 ? 4.723 40.094 8.461 1 94.88 172 ILE B C 1
ATOM 3625 O O . ILE B 1 172 ? 3.67 40.562 8.031 1 94.88 172 ILE B O 1
ATOM 3629 N N . TYR B 1 173 ? 5.504 40.688 9.273 1 92.38 173 TYR B N 1
ATOM 3630 C CA . TYR B 1 173 ? 5.191 42.031 9.781 1 92.38 173 TYR B CA 1
ATOM 3631 C C . TYR B 1 173 ? 6.18 43.062 9.25 1 92.38 173 TYR B C 1
ATOM 3633 O O . TYR B 1 173 ? 7.316 42.719 8.906 1 92.38 173 TYR B O 1
ATOM 3641 N N . LYS B 1 174 ? 5.676 44.219 9.188 1 88.81 174 LYS B N 1
ATOM 3642 C CA . LYS B 1 174 ? 6.516 45.406 8.914 1 88.81 174 LYS B CA 1
ATOM 3643 C C . LYS B 1 174 ? 6.531 46.344 10.102 1 88.81 174 LYS B C 1
ATOM 3645 O O . LYS B 1 174 ? 5.523 46.5 10.797 1 88.81 174 LYS B O 1
ATOM 3650 N N . ILE B 1 175 ? 7.684 46.844 10.32 1 81.75 175 ILE B N 1
ATOM 3651 C CA . ILE B 1 175 ? 7.82 47.875 11.328 1 81.75 175 ILE B CA 1
ATOM 3652 C C . ILE B 1 175 ? 7.938 49.25 10.641 1 81.75 175 ILE B C 1
ATOM 3654 O O . ILE B 1 175 ? 8.844 49.469 9.828 1 81.75 175 ILE B O 1
ATOM 3658 N N . ASN B 1 176 ? 7.02 50.062 10.969 1 78 176 ASN B N 1
ATOM 3659 C CA . ASN B 1 176 ? 7.062 51.375 10.328 1 78 176 ASN B CA 1
ATOM 3660 C C . ASN B 1 176 ? 8.039 52.312 11.039 1 78 176 ASN B C 1
ATOM 3662 O O . ASN B 1 176 ? 8.578 52 12.094 1 78 176 ASN B O 1
ATOM 3666 N N . SER B 1 177 ? 8.164 53.5 10.438 1 75.69 177 SER B N 1
ATOM 3667 C CA . SER B 1 177 ? 9.125 54.5 10.93 1 75.69 177 SER B CA 1
ATOM 3668 C C . SER B 1 177 ? 8.773 54.938 12.344 1 75.69 177 SER B C 1
ATOM 3670 O O . SER B 1 177 ? 9.664 55.344 13.117 1 75.69 177 SER B O 1
ATOM 3672 N N . ASP B 1 178 ? 7.523 54.844 12.719 1 77.06 178 ASP B N 1
ATOM 3673 C CA . ASP B 1 178 ? 7.074 55.25 14.047 1 77.06 178 ASP B CA 1
ATOM 3674 C C . ASP B 1 178 ? 7.223 54.125 15.055 1 77.06 178 ASP B C 1
ATOM 3676 O O . ASP B 1 178 ? 6.938 54.312 16.234 1 77.06 178 ASP B O 1
ATOM 3680 N N . GLY B 1 179 ? 7.664 53 14.57 1 74.62 179 GLY B N 1
ATOM 3681 C CA . GLY B 1 179 ? 7.848 51.844 15.445 1 74.62 179 GLY B CA 1
ATOM 3682 C C . GLY B 1 179 ? 6.605 50.969 15.555 1 74.62 179 GLY B C 1
ATOM 3683 O O . GLY B 1 179 ? 6.598 50 16.281 1 74.62 179 GLY B O 1
ATOM 3684 N N . ASP B 1 180 ? 5.586 51.375 14.773 1 80.81 180 ASP B N 1
ATOM 3685 C CA . ASP B 1 180 ? 4.359 50.594 14.805 1 80.81 180 ASP B CA 1
ATOM 3686 C C . ASP B 1 180 ? 4.504 49.312 13.984 1 80.81 180 ASP B C 1
ATOM 3688 O O . ASP B 1 180 ? 5.141 49.312 12.93 1 80.81 180 ASP B O 1
ATOM 3692 N N . ILE B 1 181 ? 3.941 48.281 14.562 1 85.88 181 ILE B N 1
ATOM 3693 C CA . ILE B 1 181 ? 4.016 47 13.922 1 85.88 181 ILE B CA 1
ATOM 3694 C C . ILE B 1 181 ? 2.695 46.688 13.219 1 85.88 181 ILE B C 1
ATOM 3696 O O . ILE B 1 181 ? 1.626 46.781 13.828 1 85.88 181 ILE B O 1
ATOM 3700 N N . GLU B 1 182 ? 2.77 46.312 11.922 1 89 182 GLU B N 1
ATOM 3701 C CA . GLU B 1 182 ? 1.578 45.969 11.164 1 89 182 GLU B CA 1
ATOM 3702 C C . GLU B 1 182 ? 1.801 44.688 10.367 1 89 182 GLU B C 1
ATOM 3704 O O . GLU B 1 182 ? 2.871 44.469 9.781 1 89 182 GLU B O 1
ATOM 3709 N N . PRO B 1 183 ? 0.773 43.812 10.414 1 92.75 183 PRO B N 1
ATOM 3710 C CA . PRO B 1 183 ? 0.902 42.656 9.562 1 92.75 183 PRO B CA 1
ATOM 3711 C C . PRO B 1 183 ? 0.867 42.969 8.078 1 92.75 183 PRO B C 1
ATOM 3713 O O . PRO B 1 183 ? 0.128 43.875 7.66 1 92.75 183 PRO B O 1
ATOM 3716 N N . ARG B 1 184 ? 1.642 42.25 7.285 1 92.94 184 ARG B N 1
ATOM 3717 C CA . ARG B 1 184 ? 1.694 42.5 5.848 1 92.94 184 ARG B CA 1
ATOM 3718 C C . ARG B 1 184 ? 1.209 41.312 5.059 1 92.94 184 ARG B C 1
ATOM 3720 O O . ARG B 1 184 ? 0.391 41.438 4.145 1 92.94 184 ARG B O 1
ATOM 3727 N N . TYR B 1 185 ? 1.737 40.156 5.445 1 94.69 185 TYR B N 1
ATOM 3728 C CA . TYR B 1 185 ? 1.405 38.938 4.707 1 94.69 185 TYR B CA 1
ATOM 3729 C C . TYR B 1 185 ? 1.24 37.75 5.648 1 94.69 185 TYR B C 1
ATOM 3731 O O . TYR B 1 185 ? 1.969 37.625 6.637 1 94.69 185 TYR B O 1
ATOM 3739 N N . VAL B 1 186 ? 0.275 36.906 5.348 1 94.31 186 VAL B N 1
ATOM 3740 C CA . VAL B 1 186 ? 0.343 35.531 5.852 1 94.31 186 VAL B CA 1
ATOM 3741 C C . VAL B 1 186 ? 1.161 34.656 4.895 1 94.31 186 VAL B C 1
ATOM 3743 O O . VAL B 1 186 ? 1.247 34.969 3.699 1 94.31 186 VAL B O 1
ATOM 3746 N N . PHE B 1 187 ? 1.782 33.594 5.465 1 94.88 187 PHE B N 1
ATOM 3747 C CA . PHE B 1 187 ? 2.582 32.781 4.555 1 94.88 187 PHE B CA 1
ATOM 3748 C C . PHE B 1 187 ? 2.502 31.312 4.938 1 94.88 187 PHE B C 1
ATOM 3750 O O . PHE B 1 187 ? 2.143 30.984 6.066 1 94.88 187 PHE B O 1
ATOM 3757 N N . SER B 1 188 ? 2.717 30.469 3.914 1 92.69 188 SER B N 1
ATOM 3758 C CA . SER B 1 188 ? 2.979 29.031 4.07 1 92.69 188 SER B CA 1
ATOM 3759 C C . SER B 1 188 ? 4.293 28.641 3.402 1 92.69 188 SER B C 1
ATOM 3761 O O . SER B 1 188 ? 4.625 29.141 2.326 1 92.69 188 SER B O 1
ATOM 3763 N N . GLY B 1 189 ? 4.984 27.781 4.125 1 91.62 189 GLY B N 1
ATOM 3764 C CA . GLY B 1 189 ? 6.23 27.312 3.543 1 91.62 189 GLY B CA 1
ATOM 3765 C C . GLY B 1 189 ? 6.027 26.453 2.309 1 91.62 189 GLY B C 1
ATOM 3766 O O . GLY B 1 189 ? 5.059 25.703 2.223 1 91.62 189 GLY B O 1
ATOM 3767 N N . LEU B 1 190 ? 6.98 26.609 1.364 1 89.12 190 LEU B N 1
ATOM 3768 C CA . LEU B 1 190 ? 6.949 25.781 0.164 1 89.12 190 LEU B CA 1
ATOM 3769 C C . LEU B 1 190 ? 7.918 24.609 0.285 1 89.12 190 LEU B C 1
ATOM 3771 O O . LEU B 1 190 ? 9.016 24.766 0.827 1 89.12 190 LEU B O 1
ATOM 3775 N N . GLU B 1 191 ? 7.406 23.453 -0.276 1 81.56 191 GLU B N 1
ATOM 3776 C CA . GLU B 1 191 ? 8.32 22.328 -0.349 1 81.56 191 GLU B CA 1
ATOM 3777 C C . GLU B 1 191 ? 9.344 22.516 -1.463 1 81.56 191 GLU B C 1
ATOM 3779 O O . GLU B 1 191 ? 9.047 23.125 -2.49 1 81.56 191 GLU B O 1
ATOM 3784 N N . GLU B 1 192 ? 10.617 22.219 -1.266 1 65.25 192 GLU B N 1
ATOM 3785 C CA . GLU B 1 192 ? 11.734 22.438 -2.178 1 65.25 192 GLU B CA 1
ATOM 3786 C C . GLU B 1 192 ? 11.391 21.969 -3.592 1 65.25 192 GLU B C 1
ATOM 3788 O O . GLU B 1 192 ? 11.836 22.578 -4.57 1 65.25 192 GLU B O 1
ATOM 3793 N N . SER B 1 193 ? 10.828 20.922 -3.773 1 59.12 193 SER B N 1
ATOM 3794 C CA . SER B 1 193 ? 10.633 20.328 -5.09 1 59.12 193 SER B CA 1
ATOM 3795 C C . SER B 1 193 ? 9.555 21.078 -5.879 1 59.12 193 SER B C 1
ATOM 3797 O O . SER B 1 193 ? 9.336 20.781 -7.055 1 59.12 193 SER B O 1
ATOM 3799 N N . SER B 1 194 ? 9.062 22.078 -5.297 1 59.66 194 SER B N 1
ATOM 3800 C CA . SER B 1 194 ? 7.965 22.719 -6.016 1 59.66 194 SER B CA 1
ATOM 3801 C C . SER B 1 194 ? 8.484 23.562 -7.176 1 59.66 194 SER B C 1
ATOM 3803 O O . SER B 1 194 ? 9.539 24.188 -7.074 1 59.66 194 SER B O 1
ATOM 3805 N N . ASN B 1 195 ? 8.133 23.078 -8.406 1 58.97 195 ASN B N 1
ATOM 3806 C CA . ASN B 1 195 ? 8.453 23.938 -9.539 1 58.97 195 ASN B CA 1
ATOM 3807 C C . ASN B 1 195 ? 8.148 25.406 -9.234 1 58.97 195 ASN B C 1
ATOM 3809 O O . ASN B 1 195 ? 7 25.844 -9.32 1 58.97 195 ASN B O 1
ATOM 3813 N N . ILE B 1 196 ? 9.07 26.016 -8.562 1 58.66 196 ILE B N 1
ATOM 3814 C CA . ILE B 1 196 ? 8.945 27.375 -8.07 1 58.66 196 ILE B CA 1
ATOM 3815 C C . ILE B 1 196 ? 8.898 28.344 -9.25 1 58.66 196 ILE B C 1
ATOM 3817 O O . ILE B 1 196 ? 9.938 28.766 -9.758 1 58.66 196 ILE B O 1
ATOM 3821 N N . LYS B 1 197 ? 8.031 28.141 -10.188 1 54.72 197 LYS B N 1
ATOM 3822 C CA . LYS B 1 197 ? 7.949 29.312 -11.055 1 54.72 197 LYS B CA 1
ATOM 3823 C C . LYS B 1 197 ? 7.551 30.562 -10.266 1 54.72 197 LYS B C 1
ATOM 3825 O O . LYS B 1 197 ? 6.562 30.547 -9.523 1 54.72 197 LYS B O 1
ATOM 3830 N N . VAL B 1 198 ? 8.523 31.5 -10.164 1 53.91 198 VAL B N 1
ATOM 3831 C CA . VAL B 1 198 ? 8.414 32.781 -9.484 1 53.91 198 VAL B CA 1
ATOM 3832 C C . VAL B 1 198 ? 7.051 33.406 -9.766 1 53.91 198 VAL B C 1
ATOM 3834 O O . VAL B 1 198 ? 6.785 33.844 -10.883 1 53.91 198 VAL B O 1
ATOM 3837 N N . LYS B 1 199 ? 6.031 32.906 -9.109 1 63.84 199 LYS B N 1
ATOM 3838 C CA . LYS B 1 199 ? 4.789 33.656 -9.188 1 63.84 199 LYS B CA 1
ATOM 3839 C C . LYS B 1 199 ? 4.762 34.781 -8.141 1 63.84 199 LYS B C 1
ATOM 3841 O O . LYS B 1 199 ? 5.473 34.719 -7.137 1 63.84 199 LYS B O 1
ATOM 3846 N N . ASN B 1 200 ? 4.176 35.875 -8.5 1 69.94 200 ASN B N 1
ATOM 3847 C CA . ASN B 1 200 ? 4.066 37.156 -7.781 1 69.94 200 ASN B CA 1
ATOM 3848 C C . ASN B 1 200 ? 3.791 36.938 -6.297 1 69.94 200 ASN B C 1
ATOM 3850 O O . ASN B 1 200 ? 4.125 37.781 -5.469 1 69.94 200 ASN B O 1
ATOM 3854 N N . ASN B 1 201 ? 3.479 35.688 -5.828 1 86.62 201 ASN B N 1
ATOM 3855 C CA . ASN B 1 201 ? 3.09 35.531 -4.43 1 86.62 201 ASN B CA 1
ATOM 3856 C C . ASN B 1 201 ? 4.105 34.688 -3.66 1 86.62 201 ASN B C 1
ATOM 3858 O O . ASN B 1 201 ? 3.846 34.281 -2.529 1 86.62 201 ASN B O 1
ATOM 3862 N N . ILE B 1 202 ? 5.25 34.531 -4.316 1 90.12 202 ILE B N 1
ATOM 3863 C CA . ILE B 1 202 ? 6.297 33.781 -3.631 1 90.12 202 ILE B CA 1
ATOM 3864 C C . ILE B 1 202 ? 7.355 34.719 -3.1 1 90.12 202 ILE B C 1
ATOM 3866 O O . ILE B 1 202 ? 7.797 35.625 -3.812 1 90.12 202 ILE B O 1
ATOM 3870 N N . LYS B 1 203 ? 7.688 34.656 -1.87 1 91.31 203 LYS B N 1
ATOM 3871 C CA . LYS B 1 203 ? 8.711 35.469 -1.223 1 91.31 203 LYS B CA 1
ATOM 3872 C C . LYS B 1 203 ? 9.797 34.594 -0.608 1 91.31 203 LYS B C 1
ATOM 3874 O O . LYS B 1 203 ? 9.617 33.375 -0.442 1 91.31 203 LYS B O 1
ATOM 3879 N N . ILE B 1 204 ? 10.875 35.188 -0.373 1 92.06 204 ILE B N 1
ATOM 3880 C CA . ILE B 1 204 ? 12 34.5 0.255 1 92.06 204 ILE B CA 1
ATOM 3881 C C . ILE B 1 204 ? 12.234 35.062 1.655 1 92.06 204 ILE B C 1
ATOM 3883 O O . ILE B 1 204 ? 12.375 36.281 1.827 1 92.06 204 ILE B O 1
ATOM 3887 N N . LEU B 1 205 ? 12.133 34.188 2.648 1 93.12 205 LEU B N 1
ATOM 3888 C CA . LEU B 1 205 ? 12.688 34.531 3.959 1 93.12 205 LEU B CA 1
ATOM 3889 C C . LEU B 1 205 ? 14.195 34.312 3.979 1 93.12 205 LEU B C 1
ATOM 3891 O O . LEU B 1 205 ? 14.688 33.219 3.787 1 93.12 205 LEU B O 1
ATOM 3895 N N . PRO B 1 206 ? 14.93 35.344 4.152 1 91.88 206 PRO B N 1
ATOM 3896 C CA . PRO B 1 206 ? 16.375 35.281 3.938 1 91.88 206 PRO B CA 1
ATOM 3897 C C . PRO B 1 206 ? 17.094 34.375 4.922 1 91.88 206 PRO B C 1
ATOM 3899 O O . PRO B 1 206 ? 16.656 34.219 6.066 1 91.88 206 PRO B O 1
ATOM 3902 N N . LYS B 1 207 ? 18.203 33.812 4.363 1 93.75 207 LYS B N 1
ATOM 3903 C CA . LYS B 1 207 ? 19.109 33.094 5.25 1 93.75 207 LYS B CA 1
ATOM 3904 C C . LYS B 1 207 ? 19.844 34.031 6.195 1 93.75 207 LYS B C 1
ATOM 3906 O O . LYS B 1 207 ? 20.156 35.156 5.824 1 93.75 207 LYS B O 1
ATOM 3911 N N . GLY B 1 208 ? 20.078 33.531 7.492 1 91.88 208 GLY B N 1
ATOM 3912 C CA . GLY B 1 208 ? 20.828 34.344 8.422 1 91.88 208 GLY B CA 1
ATOM 3913 C C . GLY B 1 208 ? 20.516 34.062 9.875 1 91.88 208 GLY B C 1
ATOM 3914 O O . GLY B 1 208 ? 19.906 33.062 10.188 1 91.88 208 GLY B O 1
ATOM 3915 N N . LYS B 1 209 ? 21.031 35 10.711 1 92 209 LYS B N 1
ATOM 3916 C CA . LYS B 1 209 ? 20.781 34.906 12.148 1 92 209 LYS B CA 1
ATOM 3917 C C . LYS B 1 209 ? 19.516 35.656 12.531 1 92 209 LYS B C 1
ATOM 3919 O O . LYS B 1 209 ? 19.297 36.781 12.086 1 92 209 LYS B O 1
ATOM 3924 N N . TYR B 1 210 ? 18.719 34.969 13.281 1 94.25 210 TYR B N 1
ATOM 3925 C CA . TYR B 1 210 ? 17.469 35.562 13.742 1 94.25 210 TYR B CA 1
ATOM 3926 C C . TYR B 1 210 ? 17.406 35.594 15.266 1 94.25 210 TYR B C 1
ATOM 3928 O O . TYR B 1 210 ? 17.812 34.625 15.93 1 94.25 210 TYR B O 1
ATOM 3936 N N . LEU B 1 211 ? 16.922 36.719 15.789 1 94.06 211 LEU B N 1
ATOM 3937 C CA . LEU B 1 211 ? 16.453 36.719 17.172 1 94.06 211 LEU B CA 1
ATOM 3938 C C . LEU B 1 211 ? 15.102 36.031 17.297 1 94.06 211 LEU B C 1
ATOM 3940 O O . LEU B 1 211 ? 14.164 36.344 16.562 1 94.06 211 LEU B O 1
ATOM 3944 N N . THR B 1 212 ? 15.008 35.062 18.203 1 96.19 212 THR B N 1
ATOM 3945 C CA . THR B 1 212 ? 13.758 34.312 18.328 1 96.19 212 THR B CA 1
ATOM 3946 C C . THR B 1 212 ? 13.234 34.375 19.75 1 96.19 212 THR B C 1
ATOM 3948 O O . THR B 1 212 ? 14.016 34.469 20.703 1 96.19 212 THR B O 1
ATOM 3951 N N . LEU B 1 213 ? 11.992 34.344 19.891 1 97.38 213 LEU B N 1
ATOM 3952 C CA . LEU B 1 213 ? 11.297 34.281 21.172 1 97.38 213 LEU B CA 1
ATOM 3953 C C . LEU B 1 213 ? 9.898 33.719 21.016 1 97.38 213 LEU B C 1
ATOM 3955 O O . LEU B 1 213 ? 9.18 34.062 20.078 1 97.38 213 LEU B O 1
ATOM 3959 N N . VAL B 1 214 ? 9.57 32.812 21.891 1 96.94 214 VAL B N 1
ATOM 3960 C CA . VAL B 1 214 ? 8.242 32.219 21.828 1 96.94 214 VAL B CA 1
ATOM 3961 C C . VAL B 1 214 ? 7.246 33.062 22.609 1 96.94 214 VAL B C 1
ATOM 3963 O O . VAL B 1 214 ? 7.629 33.781 23.531 1 96.94 214 VAL B O 1
ATOM 3966 N N . TYR B 1 215 ? 6.027 33.031 22.219 1 94.25 215 TYR B N 1
ATOM 3967 C CA . TYR B 1 215 ? 4.938 33.656 22.953 1 94.25 215 TYR B CA 1
ATOM 3968 C C . TYR B 1 215 ? 3.646 32.875 22.812 1 94.25 215 TYR B C 1
ATOM 3970 O O . TYR B 1 215 ? 3.568 31.953 22 1 94.25 215 TYR B O 1
ATOM 3978 N N . ASN B 1 216 ? 2.695 33.062 23.625 1 91.88 216 ASN B N 1
ATOM 3979 C CA . ASN B 1 216 ? 1.365 32.469 23.531 1 91.88 216 ASN B CA 1
ATOM 3980 C C . ASN B 1 216 ? 0.279 33.562 23.469 1 91.88 216 ASN B C 1
ATOM 3982 O O . ASN B 1 216 ? 0.578 34.75 23.469 1 91.88 216 ASN B O 1
ATOM 3986 N N . SER B 1 217 ? -0.967 33.156 23.391 1 88 217 SER B N 1
ATOM 3987 C CA . SER B 1 217 ? -2.107 34.031 23.188 1 88 217 SER B CA 1
ATOM 3988 C C . SER B 1 217 ? -2.252 35.031 24.344 1 88 217 SER B C 1
ATOM 3990 O O . SER B 1 217 ? -2.844 36.094 24.172 1 88 217 SER B O 1
ATOM 3992 N N . LYS B 1 218 ? -1.599 34.844 25.469 1 89.31 218 LYS B N 1
ATOM 3993 C CA . LYS B 1 218 ? -1.79 35.656 26.656 1 89.31 218 LYS B CA 1
ATOM 3994 C C . LYS B 1 218 ? -0.655 36.688 26.812 1 89.31 218 LYS B C 1
ATOM 3996 O O . LYS B 1 218 ? -0.79 37.656 27.531 1 89.31 218 LYS B O 1
ATOM 4001 N N . ASN B 1 219 ? 0.453 36.438 26.156 1 91.94 219 ASN B N 1
ATOM 4002 C CA . ASN B 1 219 ? 1.592 37.281 26.438 1 91.94 219 ASN B CA 1
ATOM 4003 C C . ASN B 1 219 ? 2.207 37.844 25.156 1 91.94 219 ASN B C 1
ATOM 4005 O O . ASN B 1 219 ? 3.373 38.25 25.156 1 91.94 219 ASN B O 1
ATOM 4009 N N . GLU B 1 220 ? 1.448 37.844 24.094 1 88.31 220 GLU B N 1
ATOM 4010 C CA . GLU B 1 220 ? 1.926 38.25 22.781 1 88.31 220 GLU B CA 1
ATOM 4011 C C . GLU B 1 220 ? 2.521 39.656 22.828 1 88.31 220 GLU B C 1
ATOM 4013 O O . GLU B 1 220 ? 3.686 39.844 22.469 1 88.31 220 GLU B O 1
ATOM 4018 N N . ASP B 1 221 ? 1.803 40.625 23.297 1 86.88 221 ASP B N 1
ATOM 4019 C CA . ASP B 1 221 ? 2.225 42 23.312 1 86.88 221 ASP B CA 1
ATOM 4020 C C . ASP B 1 221 ? 3.477 42.188 24.172 1 86.88 221 ASP B C 1
ATOM 4022 O O . ASP B 1 221 ? 4.402 42.906 23.766 1 86.88 221 ASP B O 1
ATOM 4026 N N . GLU B 1 222 ? 3.414 41.594 25.281 1 92.81 222 GLU B N 1
ATOM 4027 C CA . GLU B 1 222 ? 4.543 41.688 26.203 1 92.81 222 GLU B CA 1
ATOM 4028 C C . GLU B 1 222 ? 5.82 41.125 25.578 1 92.81 222 GLU B C 1
ATOM 4030 O O . GLU B 1 222 ? 6.887 41.75 25.688 1 92.81 222 GLU B O 1
ATOM 4035 N N . ARG B 1 223 ? 5.707 40.031 24.953 1 93.25 223 ARG B N 1
ATOM 4036 C CA . ARG B 1 223 ? 6.879 39.375 24.391 1 93.25 223 ARG B CA 1
ATOM 4037 C C . ARG B 1 223 ? 7.414 40.156 23.188 1 93.25 223 ARG B C 1
ATOM 4039 O O . ARG B 1 223 ? 8.625 40.219 22.969 1 93.25 223 ARG B O 1
ATOM 4046 N N . ILE B 1 224 ? 6.562 40.688 22.391 1 88.56 224 ILE B N 1
ATOM 4047 C CA . ILE B 1 224 ? 6.984 41.5 21.25 1 88.56 224 ILE B CA 1
ATOM 4048 C C . ILE B 1 224 ? 7.762 42.719 21.734 1 88.56 224 ILE B C 1
ATOM 4050 O O . ILE B 1 224 ? 8.828 43.031 21.203 1 88.56 224 ILE B O 1
ATOM 4054 N N . ARG B 1 225 ? 7.258 43.344 22.719 1 88.75 225 ARG B N 1
ATOM 4055 C CA . ARG B 1 225 ? 7.93 44.5 23.281 1 88.75 225 ARG B CA 1
ATOM 4056 C C . ARG B 1 225 ? 9.305 44.125 23.828 1 88.75 225 ARG B C 1
ATOM 4058 O O . ARG B 1 225 ? 10.273 44.844 23.641 1 88.75 225 ARG B O 1
ATOM 4065 N N . LYS B 1 226 ? 9.25 43.031 24.484 1 93.81 226 LYS B N 1
ATOM 4066 C CA . LYS B 1 226 ? 10.508 42.531 25.047 1 93.81 226 LYS B CA 1
ATOM 4067 C C . LYS B 1 226 ? 11.555 42.344 23.938 1 93.81 226 LYS B C 1
ATOM 4069 O O . LYS B 1 226 ? 12.727 42.688 24.125 1 93.81 226 LYS B O 1
ATOM 4074 N N . MET B 1 227 ? 11.172 41.875 22.875 1 92.12 227 MET B N 1
ATOM 4075 C CA . MET B 1 227 ? 12.086 41.625 21.75 1 92.12 227 MET B CA 1
ATOM 4076 C C . MET B 1 227 ? 12.562 42.938 21.156 1 92.12 227 MET B C 1
ATOM 4078 O O . MET B 1 227 ? 13.727 43.094 20.781 1 92.12 227 MET B O 1
ATOM 4082 N N . ILE B 1 228 ? 11.68 43.844 20.984 1 85.62 228 ILE B N 1
ATOM 4083 C CA . ILE B 1 228 ? 12.023 45.156 20.438 1 85.62 228 ILE B CA 1
ATOM 4084 C C . ILE B 1 228 ? 13.016 45.844 21.359 1 85.62 228 ILE B C 1
ATOM 4086 O O . ILE B 1 228 ? 14.008 46.406 20.891 1 85.62 228 ILE B O 1
ATOM 4090 N N . ASP B 1 229 ? 12.703 45.812 22.625 1 90.12 229 ASP B N 1
ATOM 4091 C CA . ASP B 1 229 ? 13.594 46.438 23.609 1 90.12 229 ASP B CA 1
ATOM 4092 C C . ASP B 1 229 ? 14.984 45.812 23.562 1 90.12 229 ASP B C 1
ATOM 4094 O O . ASP B 1 229 ? 15.992 46.5 23.625 1 90.12 229 ASP B O 1
ATOM 4098 N N . TYR B 1 230 ? 14.953 44.562 23.531 1 93.12 230 TYR B N 1
ATOM 4099 C CA . TYR B 1 230 ? 16.219 43.812 23.453 1 93.12 230 TYR B CA 1
ATOM 4100 C C . TYR B 1 230 ? 17.016 44.25 22.219 1 93.12 230 TYR B C 1
ATOM 4102 O O . TYR B 1 230 ? 18.219 44.469 22.312 1 93.12 230 TYR B O 1
ATOM 4110 N N . ALA B 1 231 ? 16.359 44.344 21.094 1 88.31 231 ALA B N 1
ATOM 4111 C CA . ALA B 1 231 ? 17.016 44.75 19.859 1 88.31 231 ALA B CA 1
ATOM 4112 C C . ALA B 1 231 ? 17.609 46.156 19.984 1 88.31 231 ALA B C 1
ATOM 4114 O O . ALA B 1 231 ? 18.734 46.406 19.562 1 88.31 231 ALA B O 1
ATOM 4115 N N . LYS B 1 232 ? 16.875 47.031 20.562 1 85.38 232 LYS B N 1
ATOM 4116 C CA . LYS B 1 232 ? 17.328 48.406 20.766 1 85.38 232 LYS B CA 1
ATOM 4117 C C . LYS B 1 232 ? 18.531 48.438 21.688 1 85.38 232 LYS B C 1
ATOM 4119 O O . LYS B 1 232 ? 19.531 49.094 21.391 1 85.38 232 LYS B O 1
ATOM 4124 N N . GLU B 1 233 ? 18.469 47.75 22.75 1 91.69 233 GLU B N 1
ATOM 4125 C CA . GLU B 1 233 ? 19.531 47.719 23.75 1 91.69 233 GLU B CA 1
ATOM 4126 C C . GLU B 1 233 ? 20.828 47.156 23.172 1 91.69 233 GLU B C 1
ATOM 4128 O O . GLU B 1 233 ? 21.922 47.531 23.609 1 91.69 233 GLU B O 1
ATOM 4133 N N . ASN B 1 234 ? 20.688 46.375 22.234 1 90.5 234 ASN B N 1
ATOM 4134 C CA . ASN B 1 234 ? 21.859 45.719 21.656 1 90.5 234 ASN B CA 1
ATOM 4135 C C . ASN B 1 234 ? 22.219 46.312 20.297 1 90.5 234 ASN B C 1
ATOM 4137 O O . ASN B 1 234 ? 23.031 45.75 19.562 1 90.5 234 ASN B O 1
ATOM 4141 N N . ASN B 1 235 ? 21.562 47.375 19.859 1 86.75 235 ASN B N 1
ATOM 4142 C CA . ASN B 1 235 ? 21.812 48.125 18.641 1 86.75 235 ASN B CA 1
ATOM 4143 C C . ASN B 1 235 ? 21.641 47.25 17.391 1 86.75 235 ASN B C 1
ATOM 4145 O O . ASN B 1 235 ? 22.5 47.25 16.516 1 86.75 235 ASN B O 1
ATOM 4149 N N . LEU B 1 236 ? 20.609 46.469 17.531 1 85.44 236 LEU B N 1
ATOM 4150 C CA . LEU B 1 236 ? 20.281 45.656 16.391 1 85.44 236 LEU B CA 1
ATOM 4151 C C . LEU B 1 236 ? 19.25 46.312 15.492 1 85.44 236 LEU B C 1
ATOM 4153 O O . LEU B 1 236 ? 18.297 46.906 15.992 1 85.44 236 LEU B O 1
ATOM 4157 N N . LYS B 1 237 ? 19.516 46.344 14.172 1 79.75 237 LYS B N 1
ATOM 4158 C CA . LYS B 1 237 ? 18.562 46.906 13.219 1 79.75 237 LYS B CA 1
ATOM 4159 C C . LYS B 1 237 ? 17.562 45.844 12.758 1 79.75 237 LYS B C 1
ATOM 4161 O O . LYS B 1 237 ? 17.953 44.812 12.242 1 79.75 237 LYS B O 1
ATOM 4166 N N . ILE B 1 238 ? 16.344 46.125 13.062 1 79.25 238 ILE B N 1
ATOM 4167 C CA . ILE B 1 238 ? 15.258 45.219 12.688 1 79.25 238 ILE B CA 1
ATOM 4168 C C . ILE B 1 238 ? 14.336 45.906 11.68 1 79.25 238 ILE B C 1
ATOM 4170 O O . ILE B 1 238 ? 13.82 47 11.938 1 79.25 238 ILE B O 1
ATOM 4174 N N . LYS B 1 239 ? 14.211 45.469 10.477 1 75.12 239 LYS B N 1
ATOM 4175 C CA . LYS B 1 239 ? 13.32 46.031 9.469 1 75.12 239 LYS B CA 1
ATOM 4176 C C . LYS B 1 239 ? 12.016 45.25 9.375 1 75.12 239 LYS B C 1
ATOM 4178 O O . LYS B 1 239 ? 10.953 45.812 9.141 1 75.12 239 LYS B O 1
ATOM 4183 N N . SER B 1 240 ? 12.109 43.938 9.57 1 79.94 240 SER B N 1
ATOM 4184 C CA . SER B 1 240 ? 10.938 43.094 9.508 1 79.94 240 SER B CA 1
ATOM 4185 C C . SER B 1 240 ? 11.094 41.875 10.422 1 79.94 240 SER B C 1
ATOM 4187 O O . SER B 1 240 ? 12.203 41.562 10.852 1 79.94 240 SER B O 1
ATOM 4189 N N . PHE B 1 241 ? 9.961 41.5 10.875 1 91.19 241 PHE B N 1
ATOM 4190 C CA . PHE B 1 241 ? 10.016 40.219 11.578 1 91.19 241 PHE B CA 1
ATOM 4191 C C . PHE B 1 241 ? 8.82 39.344 11.195 1 91.19 241 PHE B C 1
ATOM 4193 O O . PHE B 1 241 ? 7.871 39.844 10.57 1 91.19 241 PHE B O 1
ATOM 4200 N N . ILE B 1 242 ? 9.008 38.094 11.453 1 95.06 242 ILE B N 1
ATOM 4201 C CA . ILE B 1 242 ? 7.918 37.156 11.164 1 95.06 242 ILE B CA 1
ATOM 4202 C C . ILE B 1 242 ? 7.492 36.438 12.445 1 95.06 242 ILE B C 1
ATOM 4204 O O . ILE B 1 242 ? 8.234 36.438 13.43 1 95.06 242 ILE B O 1
ATOM 4208 N N . GLU B 1 243 ? 6.289 36.031 12.406 1 94.88 243 GLU B N 1
ATOM 4209 C CA . GLU B 1 243 ? 5.77 35.094 13.383 1 94.88 243 GLU B CA 1
ATOM 4210 C C . GLU B 1 243 ? 5.52 33.719 12.75 1 94.88 243 GLU B C 1
ATOM 4212 O O . GLU B 1 243 ? 5.031 33.656 11.617 1 94.88 243 GLU B O 1
ATOM 4217 N N . VAL B 1 244 ? 5.918 32.656 13.438 1 95.25 244 VAL B N 1
ATOM 4218 C CA . VAL B 1 244 ? 5.68 31.312 12.969 1 95.25 244 VAL B CA 1
ATOM 4219 C C . VAL B 1 244 ? 4.781 30.562 13.961 1 95.25 244 VAL B C 1
ATOM 4221 O O . VAL B 1 244 ? 5.027 30.594 15.172 1 95.25 244 VAL B O 1
ATOM 4224 N N . GLU B 1 245 ? 3.812 29.938 13.43 1 92.25 245 GLU B N 1
ATOM 4225 C CA . GLU B 1 245 ? 2.896 29.172 14.281 1 92.25 245 GLU B CA 1
ATOM 4226 C C . GLU B 1 245 ? 3.545 27.891 14.781 1 92.25 245 GLU B C 1
ATOM 4228 O O . GLU B 1 245 ? 4.238 27.203 14.031 1 92.25 245 GLU B O 1
ATOM 4233 N N . LEU B 1 246 ? 3.324 27.672 16.078 1 93.38 246 LEU B N 1
ATOM 4234 C CA . LEU B 1 246 ? 3.791 26.422 16.656 1 93.38 246 LEU B CA 1
ATOM 4235 C C . LEU B 1 246 ? 2.633 25.453 16.859 1 93.38 246 LEU B C 1
ATOM 4237 O O . LEU B 1 246 ? 1.629 25.797 17.484 1 93.38 246 LEU B O 1
ATOM 4241 N N . PHE B 1 247 ? 2.762 24.25 16.391 1 89.56 247 PHE B N 1
ATOM 4242 C CA . PHE B 1 247 ? 1.697 23.25 16.359 1 89.56 247 PHE B CA 1
ATOM 4243 C C . PHE B 1 247 ? 1.83 22.297 17.531 1 89.56 247 PHE B C 1
ATOM 4245 O O . PHE B 1 247 ? 1.609 21.094 17.375 1 89.56 247 PHE B O 1
ATOM 4252 N N . ASN B 1 248 ? 2.125 22.75 18.656 1 90.38 248 ASN B N 1
ATOM 4253 C CA . ASN B 1 248 ? 2.355 21.906 19.812 1 90.38 248 ASN B CA 1
ATOM 4254 C C . ASN B 1 248 ? 1.05 21.328 20.359 1 90.38 248 ASN B C 1
ATOM 4256 O O . ASN B 1 248 ? 1.054 20.297 21.031 1 90.38 248 ASN B O 1
ATOM 4260 N N . ASP B 1 249 ? -0.069 21.984 20.109 1 89.75 249 ASP B N 1
ATOM 4261 C CA . ASP B 1 249 ? -1.397 21.531 20.516 1 89.75 249 ASP B CA 1
ATOM 4262 C C . ASP B 1 249 ? -2.4 21.703 19.375 1 89.75 249 ASP B C 1
ATOM 4264 O O . ASP B 1 249 ? -2.82 22.812 19.062 1 89.75 249 ASP B O 1
ATOM 4268 N N . LEU B 1 250 ? -2.871 20.625 18.906 1 88.25 250 LEU B N 1
ATOM 4269 C CA . LEU B 1 250 ? -3.691 20.641 17.703 1 88.25 250 LEU B CA 1
ATOM 4270 C C . LEU B 1 250 ? -5.141 20.984 18.047 1 88.25 250 LEU B C 1
ATOM 4272 O O . LEU B 1 250 ? -5.898 21.406 17.172 1 88.25 250 LEU B O 1
ATOM 4276 N N . PHE B 1 251 ? -5.516 20.812 19.281 1 87.38 251 PHE B N 1
ATOM 4277 C CA . PHE B 1 251 ? -6.938 20.906 19.609 1 87.38 251 PHE B CA 1
ATOM 4278 C C . PHE B 1 251 ? -7.254 22.234 20.297 1 87.38 251 PHE B C 1
ATOM 4280 O O . PHE B 1 251 ? -8.422 22.609 20.391 1 87.38 251 PHE B O 1
ATOM 4287 N N . ASN B 1 252 ? -6.285 22.844 20.781 1 80.94 252 ASN B N 1
ATOM 4288 C CA . ASN B 1 252 ? -6.535 24.109 21.453 1 80.94 252 ASN B CA 1
ATOM 4289 C C . ASN B 1 252 ? -6.172 25.297 20.562 1 80.94 252 ASN B C 1
ATOM 4291 O O . ASN B 1 252 ? -5.066 25.844 20.656 1 80.94 252 ASN B O 1
ATOM 4295 N N . VAL B 1 253 ? -7.125 25.844 19.906 1 74.94 253 VAL B N 1
ATOM 4296 C CA . VAL B 1 253 ? -6.898 26.922 18.938 1 74.94 253 VAL B CA 1
ATOM 4297 C C . VAL B 1 253 ? -6.781 28.25 19.688 1 74.94 253 VAL B C 1
ATOM 4299 O O . VAL B 1 253 ? -6.09 29.172 19.219 1 74.94 253 VAL B O 1
ATOM 4302 N N . GLU B 1 254 ? -7.434 28.375 20.797 1 77.69 254 GLU B N 1
ATOM 4303 C CA . GLU B 1 254 ? -7.445 29.625 21.547 1 77.69 254 GLU B CA 1
ATOM 4304 C C . GLU B 1 254 ? -6.133 29.828 22.297 1 77.69 254 GLU B C 1
ATOM 4306 O O . GLU B 1 254 ? -5.758 30.969 22.594 1 77.69 254 GLU B O 1
ATOM 4311 N N . SER B 1 255 ? -5.473 28.734 22.594 1 81.88 255 SER B N 1
ATOM 4312 C CA . SER B 1 255 ? -4.191 28.797 23.297 1 81.88 255 SER B CA 1
ATOM 4313 C C . SER B 1 255 ? -3.029 28.562 22.328 1 81.88 255 SER B C 1
ATOM 4315 O O . SER B 1 255 ? -2.189 27.688 22.578 1 81.88 255 SER B O 1
ATOM 4317 N N . TYR B 1 256 ? -3.07 29.375 21.312 1 85.56 256 TYR B N 1
ATOM 4318 C CA . TYR B 1 256 ? -2.043 29.188 20.297 1 85.56 256 TYR B CA 1
ATOM 4319 C C . TYR B 1 256 ? -0.676 29.625 20.797 1 85.56 256 TYR B C 1
ATOM 4321 O O . TYR B 1 256 ? -0.584 30.422 21.734 1 85.56 256 TYR B O 1
ATOM 4329 N N . ASN B 1 257 ? 0.381 29.031 20.312 1 92.12 257 ASN B N 1
ATOM 4330 C CA . ASN B 1 257 ? 1.784 29.375 20.531 1 92.12 257 ASN B CA 1
ATOM 4331 C C . ASN B 1 257 ? 2.484 29.75 19.219 1 92.12 257 ASN B C 1
ATOM 4333 O O . ASN B 1 257 ? 2.195 29.156 18.172 1 92.12 257 ASN B O 1
ATOM 4337 N N . CYS B 1 258 ? 3.326 30.719 19.312 1 94.25 258 CYS B N 1
ATOM 4338 C CA . CYS B 1 258 ? 4.082 31.156 18.141 1 94.25 258 CYS B CA 1
ATOM 4339 C C . CYS B 1 258 ? 5.527 31.469 18.5 1 94.25 258 CYS B C 1
ATOM 4341 O O . CYS B 1 258 ? 5.875 31.516 19.688 1 94.25 258 CYS B O 1
ATOM 4343 N N . GLN B 1 259 ? 6.32 31.594 17.516 1 96.44 259 GLN B N 1
ATOM 4344 C CA . GLN B 1 259 ? 7.691 32.062 17.656 1 96.44 259 GLN B CA 1
ATOM 4345 C C . GLN B 1 259 ? 7.926 33.312 16.812 1 96.44 259 GLN B C 1
ATOM 4347 O O . GLN B 1 259 ? 7.625 33.344 15.617 1 96.44 259 GLN B O 1
ATOM 4352 N N . ILE B 1 260 ? 8.391 34.344 17.453 1 95.69 260 ILE B N 1
ATOM 4353 C CA . ILE B 1 260 ? 8.836 35.5 16.719 1 95.69 260 ILE B CA 1
ATOM 4354 C C . ILE B 1 260 ? 10.25 35.281 16.188 1 95.69 260 ILE B C 1
ATOM 4356 O O . ILE B 1 260 ? 11.109 34.75 16.891 1 95.69 260 ILE B O 1
ATOM 4360 N N . GLN B 1 261 ? 10.445 35.656 14.969 1 95.38 261 GLN B N 1
ATOM 4361 C CA . GLN B 1 261 ? 11.758 35.594 14.328 1 95.38 261 GLN B CA 1
ATOM 4362 C C . GLN B 1 261 ? 12.117 36.938 13.703 1 95.38 261 GLN B C 1
ATOM 4364 O O . GLN B 1 261 ? 11.477 37.375 12.75 1 95.38 261 GLN B O 1
ATOM 4369 N N . MET B 1 262 ? 13.141 37.594 14.25 1 93 262 MET B N 1
ATOM 4370 C CA . MET B 1 262 ? 13.609 38.875 13.742 1 93 262 MET B CA 1
ATOM 4371 C C . MET B 1 262 ? 14.992 38.75 13.109 1 93 262 MET B C 1
ATOM 4373 O O . MET B 1 262 ? 15.961 38.406 13.797 1 93 262 MET B O 1
ATOM 4377 N N . LEU B 1 263 ? 15 39 11.867 1 91.12 263 LEU B N 1
ATOM 4378 C CA . LEU B 1 263 ? 16.281 38.938 11.172 1 91.12 263 LEU B CA 1
ATOM 4379 C C . LEU B 1 263 ? 17.25 39.969 11.711 1 91.12 263 LEU B C 1
ATOM 4381 O O . LEU B 1 263 ? 16.891 41.156 11.82 1 91.12 263 LEU B O 1
ATOM 4385 N N . VAL B 1 264 ? 18.469 39.469 12.133 1 85.38 264 VAL B N 1
ATOM 4386 C CA . VAL B 1 264 ? 19.5 40.375 12.648 1 85.38 264 VAL B CA 1
ATOM 4387 C C . VAL B 1 264 ? 20.484 40.719 11.539 1 85.38 264 VAL B C 1
ATOM 4389 O O . VAL B 1 264 ? 20.891 39.844 10.766 1 85.38 264 VAL B O 1
ATOM 4392 N N . GLU B 1 265 ? 20.516 42 11.055 1 76.94 265 GLU B N 1
ATOM 4393 C CA . GLU B 1 265 ? 21.5 42.438 10.062 1 76.94 265 GLU B CA 1
ATOM 4394 C C . GLU B 1 265 ? 22.906 42.5 10.656 1 76.94 265 GLU B C 1
ATOM 4396 O O . GLU B 1 265 ? 23.062 42.875 11.82 1 76.94 265 GLU B O 1
ATOM 4401 N N . ASP B 1 266 ? 23.766 41.625 10.328 1 58.69 266 ASP B N 1
ATOM 4402 C CA . ASP B 1 266 ? 25.172 41.844 10.695 1 58.69 266 ASP B CA 1
ATOM 4403 C C . ASP B 1 266 ? 25.562 43.281 10.477 1 58.69 266 ASP B C 1
ATOM 4405 O O . ASP B 1 266 ? 25.203 43.906 9.469 1 58.69 266 ASP B O 1
ATOM 4409 N N . TYR B 1 267 ? 25.781 44.062 11.594 1 44.28 267 TYR B N 1
ATOM 4410 C CA . TYR B 1 267 ? 26.656 45.188 11.312 1 44.28 267 TYR B CA 1
ATOM 4411 C C . TYR B 1 267 ? 27.969 44.719 10.703 1 44.28 267 TYR B C 1
ATOM 4413 O O . TYR B 1 267 ? 28.438 43.625 10.992 1 44.28 267 TYR B O 1
#

Sequence (534 aa):
MKNLFSIGEVAKIKKISIKALRYYHKMGILIPRYIDKYTGYRYYSIDQFIYIDIIKGCRALGTSIVELQQIFKDCNTDKLLKFLKLKRSEAEENITKMNEIIKNIDILNISVENSKNILKNNKITIKFFEQRYVITAPCKEAGSLKELLYYSDLEKTIEDNNLRISLERGIIYKINSDGDIEPRYVFSGLEESSNIKVKNNIKILPKGKYLTLVYNSKNEDERIRKMIDYAKENNLKIKSFIEVELFNDLFNVESYNCQIQMLVEDYMKNLFSIGEVAKIKKISIKALRYYHKMGILIPRYIDKYTGYRYYSIDQFIYIDIIKGCRALGTSIVELQQIFKDCNTDKLLKFLKLKRSEAEENITKMNEIIKNIDILNISVENSKNILKNNKITIKFFEQRYVITAPCKEAGSLKELLYYSDLEKTIEDNNLRISLERGIIYKINSDGDIEPRYVFSGLEESSNIKVKNNIKILPKGKYLTLVYNSKNEDERIRKMIDYAKENNLKIKSFIEVELFNDLFNVESYNCQIQMLVEDY

Secondary structure (DSSP, 8-state):
-TTSEEHHHHHHHHT--HHHHHHHHHTTSS--SEE-TTT--EEE-GGGHHHHHHHHHHHHTT--HHHHHHHHHHT-HHHHHHHHHHHHHHHHHHHHHHHHHHHHHHHHHHHHHHHHHHHT--S-EEEEE--EEEEEEE----STTTTHHHHHHHHHHHHHTT--EEEEEEEEEEE-TTS-EEEEEEEEEEPTTS-----TTEEEE--EEEEEEEEETTTHHHHHHHHHHHHHHTT---SEEEEEEE-S-SS-STT-EEEEEEE----/-TTSEEHHHHHHHHT--HHHHHHHHHTTSS--SEE-TTT--EEE-GGGHHHHHHHHHHHHTT--HHHHHHHHHHT-HHHHHHHHHHHHHHHHHHHHHHHHHHHHHHHHHHHHHHHHHHHT--S-EEEEE--EEEEEEE-S--STTTTHHHHHHHHHHHHHTT--EEEEEEEEEEE-TTS-EEEEEEEEEEPTTS-----TTEEEEPPEEEEEEEEETTTHHHHHHHHHHHHHHTT---SEEEEEEE-S-SS-STT-EEEEEEE----

InterPro domains:
  IPR000551 MerR-type HTH domain [PF00376] (6-44)
  IPR000551 MerR-type HTH domain [PS50937] (4-74)
  IPR000551 MerR-type HTH domain [SM00422] (5-75)
  IPR009061 Putative DNA-binding domain superfamily [SSF46955] (4-105)
  IPR011256 Regulatory factor, effector binding domain superfamily [G3DSA:3.20.80.10] (121-265)
  IPR011256 Regulatory factor, effector binding domain superfamily [SSF55136] (123-252)
  IPR047057 MerR transcriptional regulator [PTHR30204] (2-123)

pLDDT: mean 88.89, std 9.46, range [42.53, 98.06]

Organism: NCBI:txid1533